Protein AF-0000000066120907 (afdb_homodimer)

InterPro domains:
  IPR000422 3,4-dihydroxy-2-butanone 4-phosphate synthase, RibB [MF_00180] (11-211)
  IPR000422 3,4-dihydroxy-2-butanone 4-phosphate synthase, RibB [PF00926] (19-208)
  IPR000422 3,4-dihydroxy-2-butanone 4-phosphate synthase, RibB [TIGR00506] (13-209)
  IPR017945 DHBP synthase RibB-like alpha/beta domain superfamily [SSF55821] (7-210)

Secondary structure (DSSP, 8-state):
-HHHHHGGG--HHHHHHHHHHHHHTT--EEEE--TTTT--EEEEEETTT--HHHHHHHHHHB-S--EEEE-HHHHHHTT--BS-SS---TT---BB--EEESSS-SSS-SHHHHHHHHHHHH-TT--GGGEEEEEEEEEEEPPTTGGGT--SHHHHHHHHHHHTTS-S-EEEEEBB-TTSPBP-HHHHHHHHHHHT--EEEHHHHHHHHT-/-HHHHHGGG--HHHHHHHHHHHHHTT--EEEE--TTTT--EEEEEETTT--HHHHHHHHHHB-S--EEEE-HHHHHHTT--BS-SS---TT---BB--EEESSS-SSS-SHHHHHHHHHHHH-TT--GGGEEEEEEEEEEEPPTTGGGT--SHHHHHHHHHHHTTS-S-EEEEEBB-TTSPBP-HHHHHHHHHHHT--EEEHHHHHHHHT-

Radius of gyration: 21.02 Å; Cα contacts (8 Å, |Δi|>4): 1017; chains: 2; bounding box: 44×68×48 Å

Foldseek 3Di:
DLVVLCCVQPDLQSLLVVQLVCQLVFHWAWAAEDPVPPQFIKIKHDLQRHDLVNLVVQCVFFPLAKEKQDEPVLCVQLVFAFCDPDQPDPLSWTWTFAKFFPDDADQQRHSVRVSVRSNLSQPPNRHNVRIDTHGRYIYTYADPPACLVPLDPSSVNQLSQVVSVHRSMMMMTTGADPVGHGDHSVSVVVVCVVRVHGYHYSVSSNVNVVD/DLVVLCCVQPDLQSLLVVQLVCQLVFHWAWAAEDPVPPQFIKIKHDLQRHDLVNLVVQCVFFPLAKEKQDEPVLCVQLVFAFCDPDQPDPLSFTWTFAKFFPDDADQQRHSVRVSVRSNLSQPPNRHNVRIDTHHRYIYTYADPPACLVPLDPSSVNQLSQVVSVHRSMMMMTTGADPVGHGDHSVSVVVVCVVRVHGYHYSVSSNVNVVD

Organism: Baumannia cicadellinicola subsp. Homalodisca coagulata (NCBI:txid374463)

Solvent-accessible surface area (backbone atoms only — not comparable to full-atom values): 20945 Å² total; per-residue (Å²): 114,70,64,70,68,45,48,85,60,45,53,50,58,52,18,45,52,52,37,30,52,33,38,64,70,47,35,44,27,34,40,28,46,52,77,86,64,78,39,41,34,28,42,34,30,34,48,92,49,58,44,46,64,56,40,10,49,40,26,46,41,13,43,22,58,45,28,38,23,31,39,64,67,56,36,58,59,37,66,58,53,60,40,54,94,73,65,57,28,91,83,51,73,47,43,30,46,29,31,24,37,61,63,89,48,82,89,30,68,32,21,60,24,41,48,46,23,52,49,49,68,67,36,92,82,46,46,43,78,54,42,20,32,54,49,60,34,37,35,29,57,32,57,80,73,20,40,78,69,43,76,42,67,51,13,40,30,29,46,48,20,41,75,39,72,46,67,53,28,9,30,36,27,43,35,37,40,83,75,17,45,67,24,38,72,70,56,46,51,54,48,21,67,74,66,73,24,50,62,40,37,47,65,28,47,39,57,55,68,70,104,116,69,63,70,70,44,46,84,59,46,53,49,59,50,19,46,52,52,36,29,53,33,37,63,71,47,36,48,27,35,40,30,46,50,75,87,64,80,40,40,32,28,41,35,30,34,49,92,50,58,44,47,66,56,40,9,49,41,26,46,41,14,43,23,58,45,28,39,23,31,40,64,68,56,36,58,58,38,68,57,52,62,41,53,93,72,67,56,29,92,81,51,72,47,43,30,46,29,31,24,38,59,64,89,47,82,88,28,67,33,21,60,24,40,48,46,22,52,48,47,67,66,37,93,81,45,47,44,79,53,41,20,30,55,49,62,32,37,34,28,58,30,55,81,73,19,40,78,67,42,75,42,68,49,13,41,29,30,48,47,20,41,75,40,74,46,67,54,27,9,29,38,28,42,34,38,41,81,74,16,45,67,24,38,73,69,54,46,50,54,48,22,67,74,66,72,25,50,60,42,37,48,66,28,48,39,56,54,67,70,106

pLDDT: mean 95.98, std 7.22, range [44.91, 99.0]

Nearest PDB structures (foldseek):
  3ls6-assembly1_B  TM=9.982E-01  e=8.017E-38  Salmonella enterica subsp. enterica serovar Typhimurium
  7tye-assembly1_A  TM=9.798E-01  e=1.440E-38  Escherichia coli
  3h07-assembly1_A  TM=9.902E-01  e=3.048E-37  Yersinia pestis CO92
  1g57-assembly1_A  TM=9.959E-01  e=1.697E-36  Escherichia coli
  7uf0-assembly1_A  TM=9.973E-01  e=1.007E-35  Vibrio cholerae

Structure (mmCIF, N/CA/C/O backbone):
data_AF-0000000066120907-model_v1
#
loop_
_entity.id
_entity.type
_entity.pdbx_description
1 polymer '3,4-dihydroxy-2-butanone 4-phosphate synthase'
#
loop_
_atom_site.group_PDB
_atom_site.id
_atom_site.type_symbol
_atom_site.label_atom_id
_atom_site.label_alt_id
_atom_site.label_comp_id
_atom_site.label_asym_id
_atom_site.label_entity_id
_atom_site.label_seq_id
_atom_site.pdbx_PDB_ins_code
_atom_site.Cartn_x
_atom_site.Cartn_y
_atom_site.Cartn_z
_atom_site.occupancy
_atom_site.B_iso_or_equiv
_atom_site.auth_seq_id
_atom_site.auth_comp_id
_atom_site.auth_asym_id
_atom_site.auth_atom_id
_atom_site.pdbx_PDB_model_num
ATOM 1 N N . MET A 1 1 ? 14.781 27.281 -4.527 1 45.38 1 MET A N 1
ATOM 2 C CA . MET A 1 1 ? 14.062 27.062 -5.781 1 45.38 1 MET A CA 1
ATOM 3 C C . MET A 1 1 ? 12.586 26.781 -5.523 1 45.38 1 MET A C 1
ATOM 5 O O . MET A 1 1 ? 11.719 27.344 -6.199 1 45.38 1 MET A O 1
ATOM 9 N N . ASN A 1 2 ? 12.242 25.906 -4.414 1 55.66 2 ASN A N 1
ATOM 10 C CA . ASN A 1 2 ? 10.859 25.547 -4.117 1 55.66 2 ASN A CA 1
ATOM 11 C C . ASN A 1 2 ? 10.039 26.766 -3.705 1 55.66 2 ASN A C 1
ATOM 13 O O . ASN A 1 2 ? 8.852 26.859 -4.035 1 55.66 2 ASN A O 1
ATOM 17 N N . GLN A 1 3 ? 10.688 27.688 -3.111 1 55 3 GLN A N 1
ATOM 18 C CA . GLN A 1 3 ? 9.953 28.844 -2.594 1 55 3 GLN A CA 1
ATOM 19 C C . GLN A 1 3 ? 9.352 29.672 -3.727 1 55 3 GLN A C 1
ATOM 21 O O . GLN A 1 3 ? 8.219 30.141 -3.623 1 55 3 GLN A O 1
ATOM 26 N N . ILE A 1 4 ? 10.094 29.875 -4.746 1 58.84 4 ILE A N 1
ATOM 27 C CA . ILE A 1 4 ? 9.625 30.688 -5.863 1 58.84 4 ILE A CA 1
ATOM 28 C C . ILE A 1 4 ? 8.445 29.984 -6.547 1 58.84 4 ILE A C 1
ATOM 30 O O . ILE A 1 4 ? 7.461 30.625 -6.906 1 58.84 4 ILE A O 1
ATOM 34 N N . ILE A 1 5 ? 8.578 28.75 -6.484 1 71.56 5 ILE A N 1
ATOM 35 C CA . ILE A 1 5 ? 7.57 27.984 -7.207 1 71.56 5 ILE A CA 1
ATOM 36 C C . ILE A 1 5 ? 6.234 28.062 -6.469 1 71.56 5 ILE A C 1
ATOM 38 O O . ILE A 1 5 ? 5.172 28.078 -7.094 1 71.56 5 ILE A O 1
ATOM 42 N N . PHE A 1 6 ? 6.32 28.297 -5.129 1 76.62 6 PHE A N 1
ATOM 43 C CA . PHE A 1 6 ? 5.094 28.203 -4.344 1 76.62 6 PHE A CA 1
ATOM 44 C C . PHE A 1 6 ? 4.531 29.578 -4.051 1 76.62 6 PHE A C 1
ATOM 46 O O . PHE A 1 6 ? 3.475 29.719 -3.432 1 76.62 6 PHE A O 1
ATOM 53 N N . SER A 1 7 ? 5.215 30.531 -4.555 1 76.31 7 SER A N 1
ATOM 54 C CA . SER A 1 7 ? 4.762 31.891 -4.316 1 76.31 7 SER A CA 1
ATOM 55 C C . SER A 1 7 ? 3.389 32.125 -4.934 1 76.31 7 SER A C 1
ATOM 57 O O . SER A 1 7 ? 2.627 32.969 -4.453 1 76.31 7 SER A O 1
ATOM 59 N N . GLN A 1 8 ? 3.076 31.422 -5.883 1 80.69 8 GLN A N 1
ATOM 60 C CA . GLN A 1 8 ? 1.785 31.562 -6.547 1 80.69 8 GLN A CA 1
ATOM 61 C C . GLN A 1 8 ? 0.643 31.156 -5.621 1 80.69 8 GLN A C 1
ATOM 63 O O . GLN A 1 8 ? -0.512 31.516 -5.852 1 80.69 8 GLN A O 1
ATOM 68 N N . PHE A 1 9 ? 1.027 30.516 -4.559 1 86.5 9 PHE A N 1
ATOM 69 C CA . PHE A 1 9 ? -0.007 30.031 -3.656 1 86.5 9 PHE A CA 1
ATOM 70 C C . PHE A 1 9 ? -0.118 30.922 -2.424 1 86.5 9 PHE A C 1
ATOM 72 O O . PHE A 1 9 ? -0.86 30.609 -1.49 1 86.5 9 PHE A O 1
ATOM 79 N N . GLY A 1 10 ? 0.623 32.031 -2.381 1 90.19 10 GLY A N 1
ATOM 80 C CA . GLY A 1 10 ? 0.568 32.969 -1.26 1 90.19 10 GLY A CA 1
ATOM 81 C C . GLY A 1 10 ? 1.759 32.844 -0.328 1 90.19 10 GLY A C 1
ATOM 82 O O . GLY A 1 10 ? 2.727 32.156 -0.636 1 90.19 10 GLY A O 1
ATOM 83 N N . THR A 1 11 ? 1.785 33.625 0.774 1 93 11 THR A N 1
ATOM 84 C CA . THR A 1 11 ? 2.816 33.531 1.802 1 93 11 THR A CA 1
ATOM 85 C C . THR A 1 11 ? 2.732 32.188 2.541 1 93 11 THR A C 1
ATOM 87 O O . THR A 1 11 ? 1.729 31.5 2.443 1 93 11 THR A O 1
ATOM 90 N N . PRO A 1 12 ? 3.766 31.859 3.236 1 93.75 12 PRO A N 1
ATOM 91 C CA . PRO A 1 12 ? 3.727 30.625 4.02 1 93.75 12 PRO A CA 1
ATOM 92 C C . PRO A 1 12 ? 2.516 30.547 4.949 1 93.75 12 PRO A C 1
ATOM 94 O O . PRO A 1 12 ? 1.856 29.516 5.031 1 93.75 12 PRO A O 1
ATOM 97 N N . ILE A 1 13 ? 2.184 31.641 5.609 1 96.31 13 ILE A N 1
ATOM 98 C CA . ILE A 1 13 ? 1.064 31.688 6.547 1 96.31 13 ILE A CA 1
ATOM 99 C C . ILE A 1 13 ? -0.249 31.5 5.785 1 96.31 13 ILE A C 1
ATOM 101 O O . ILE A 1 13 ? -1.131 30.766 6.23 1 96.31 13 ILE A O 1
ATOM 105 N N . GLU A 1 14 ? -0.377 32.156 4.668 1 97.06 14 GLU A N 1
ATOM 106 C CA . GLU A 1 14 ? -1.591 32.062 3.863 1 97.06 14 GLU A CA 1
ATOM 107 C C . GLU A 1 14 ? -1.806 30.625 3.357 1 97.06 14 GLU A C 1
ATOM 109 O O . GLU A 1 14 ? -2.936 30.141 3.332 1 97.06 14 GLU A O 1
ATOM 114 N N . ARG A 1 15 ? -0.767 30 2.928 1 97.25 15 ARG A N 1
ATOM 115 C CA . ARG A 1 15 ? -0.87 28.625 2.432 1 97.25 15 ARG A CA 1
ATOM 116 C C . ARG A 1 15 ? -1.39 27.688 3.516 1 97.25 15 ARG A C 1
ATOM 118 O O . ARG A 1 15 ? -2.217 26.812 3.244 1 97.25 15 ARG A O 1
ATOM 125 N N . VAL A 1 16 ? -0.902 27.875 4.723 1 98.5 16 VAL A N 1
ATOM 126 C CA . VAL A 1 16 ? -1.367 27.047 5.828 1 98.5 16 VAL A CA 1
ATOM 127 C C . VAL A 1 16 ? -2.842 27.328 6.102 1 98.5 16 VAL A C 1
ATOM 129 O O . VAL A 1 16 ? -3.639 26.391 6.266 1 98.5 16 VAL A O 1
ATOM 132 N N . GLU A 1 17 ? -3.211 28.609 6.125 1 98.5 17 GLU A N 1
ATOM 133 C CA . GLU A 1 17 ? -4.602 28.969 6.391 1 98.5 17 GLU A CA 1
ATOM 134 C C . GLU A 1 17 ? -5.535 28.391 5.34 1 98.5 17 GLU A C 1
ATOM 136 O O . GLU A 1 17 ? -6.621 27.906 5.668 1 98.5 17 GLU A O 1
ATOM 141 N N . ILE A 1 18 ? -5.152 28.5 4.109 1 98.25 18 ILE A N 1
ATOM 142 C CA . ILE A 1 18 ? -5.938 27.938 3.014 1 98.25 18 ILE A CA 1
ATOM 143 C C . ILE A 1 18 ? -6.078 26.422 3.197 1 98.25 18 ILE A C 1
ATOM 145 O O . ILE A 1 18 ? -7.164 25.875 3.014 1 98.25 18 ILE A O 1
ATOM 149 N N . ALA A 1 19 ? -5.02 25.734 3.535 1 98.62 19 ALA A N 1
ATOM 150 C CA . ALA A 1 19 ? -5.027 24.297 3.766 1 98.62 19 ALA A CA 1
ATOM 151 C C . ALA A 1 19 ? -5.973 23.922 4.91 1 98.62 19 ALA A C 1
ATOM 153 O O . ALA A 1 19 ? -6.727 22.953 4.812 1 98.62 19 ALA A O 1
ATOM 154 N N . LEU A 1 20 ? -5.91 24.703 5.996 1 98.81 20 LEU A N 1
ATOM 155 C CA . LEU A 1 20 ? -6.773 24.438 7.141 1 98.81 20 LEU A CA 1
ATOM 156 C C . LEU A 1 20 ? -8.242 24.562 6.758 1 98.81 20 LEU A C 1
ATOM 158 O O . LEU A 1 20 ? -9.07 23.75 7.172 1 98.81 20 LEU A O 1
ATOM 162 N N . GLN A 1 21 ? -8.539 25.562 5.984 1 98.62 21 GLN A N 1
ATOM 163 C CA . GLN A 1 21 ? -9.914 25.734 5.52 1 98.62 21 GLN A CA 1
ATOM 164 C C . GLN A 1 21 ? -10.352 24.562 4.652 1 98.62 21 GLN A C 1
ATOM 166 O O . GLN A 1 21 ? -11.484 24.094 4.777 1 98.62 21 GLN A O 1
ATOM 171 N N . ALA A 1 22 ? -9.5 24.156 3.809 1 98.62 22 ALA A N 1
ATOM 172 C CA . ALA A 1 22 ? -9.805 23.016 2.955 1 98.62 22 ALA A CA 1
ATOM 173 C C . ALA A 1 22 ? -10.117 21.766 3.789 1 98.62 22 ALA A C 1
ATOM 175 O O . ALA A 1 22 ? -11.125 21.109 3.561 1 98.62 22 ALA A O 1
ATOM 176 N N . LEU A 1 23 ? -9.32 21.484 4.777 1 98.81 23 LEU A N 1
ATOM 177 C CA . LEU A 1 23 ? -9.508 20.312 5.625 1 98.81 23 LEU A CA 1
ATOM 178 C C . LEU A 1 23 ? -10.812 20.406 6.406 1 98.81 23 LEU A C 1
ATOM 180 O O . LEU A 1 23 ? -11.531 19.422 6.555 1 98.81 23 LEU A O 1
ATOM 184 N N . ARG A 1 24 ? -11.109 21.609 6.883 1 98.56 24 ARG A N 1
ATOM 185 C CA . ARG A 1 24 ? -12.359 21.812 7.598 1 98.56 24 ARG A CA 1
ATOM 186 C C . ARG A 1 24 ? -13.562 21.469 6.719 1 98.56 24 ARG A C 1
ATOM 188 O O . ARG A 1 24 ? -14.578 20.984 7.215 1 98.56 24 ARG A O 1
ATOM 195 N N . HIS A 1 25 ? -13.391 21.672 5.488 1 97.81 25 HIS A N 1
ATOM 196 C CA . HIS A 1 25 ? -14.492 21.453 4.562 1 97.81 25 HIS A CA 1
ATOM 197 C C . HIS A 1 25 ? -14.391 20.078 3.898 1 97.81 25 HIS A C 1
ATOM 199 O O . HIS A 1 25 ? -15.062 19.828 2.893 1 97.81 25 HIS A O 1
ATOM 205 N N . GLY A 1 26 ? -13.523 19.25 4.328 1 98.19 26 GLY A N 1
ATOM 206 C CA . GLY A 1 26 ? -13.461 17.859 3.906 1 98.19 26 GLY A CA 1
ATOM 207 C C . GLY A 1 26 ? -12.602 17.656 2.672 1 98.19 26 GLY A C 1
ATOM 208 O O . GLY A 1 26 ? -12.656 16.594 2.051 1 98.19 26 GLY A O 1
ATOM 209 N N . ARG A 1 27 ? -11.859 18.703 2.301 1 98.44 27 ARG A N 1
ATOM 210 C CA . ARG A 1 27 ? -10.961 18.562 1.155 1 98.44 27 ARG A CA 1
ATOM 211 C C . ARG A 1 27 ? -9.57 18.141 1.6 1 98.44 27 ARG A C 1
ATOM 213 O O . ARG A 1 27 ? -9.18 18.359 2.748 1 98.44 27 ARG A O 1
ATOM 220 N N . GLY A 1 28 ? -8.812 17.453 0.67 1 98.69 28 GLY A N 1
ATOM 221 C CA . GLY A 1 28 ? -7.422 17.109 0.929 1 98.69 28 GLY A CA 1
ATOM 222 C C . GLY A 1 28 ? -6.465 18.25 0.625 1 98.69 28 GLY A C 1
ATOM 223 O O . GLY A 1 28 ? -6.848 19.25 0.014 1 98.69 28 GLY A O 1
ATOM 224 N N . VAL A 1 29 ? -5.277 18.094 1.085 1 98.81 29 VAL A N 1
ATOM 225 C CA . VAL A 1 29 ? -4.207 19.047 0.814 1 98.81 29 VAL A CA 1
ATOM 226 C C . VAL A 1 29 ? -2.945 18.297 0.386 1 98.81 29 VAL A C 1
ATOM 228 O O . VAL A 1 29 ? -2.801 17.109 0.652 1 98.81 29 VAL A O 1
ATOM 231 N N . LEU A 1 30 ? -2.117 19 -0.311 1 98.56 30 LEU A N 1
ATOM 232 C CA . LEU A 1 30 ? -0.815 18.469 -0.706 1 98.56 30 LEU A CA 1
ATOM 233 C C . LEU A 1 30 ? 0.303 19.109 0.108 1 98.56 30 LEU A C 1
ATOM 235 O O . LEU A 1 30 ? 0.413 20.344 0.157 1 98.56 30 LEU A O 1
ATOM 239 N N . VAL A 1 31 ? 1.081 18.281 0.723 1 98.38 31 VAL A N 1
ATOM 240 C CA . VAL A 1 31 ? 2.158 18.766 1.579 1 98.38 31 VAL A CA 1
ATOM 241 C C . VAL A 1 31 ? 3.502 18.281 1.046 1 98.38 31 VAL A C 1
ATOM 243 O O . VAL A 1 31 ? 3.734 17.078 0.938 1 98.38 31 VAL A O 1
ATOM 246 N N . LEU A 1 32 ? 4.355 19.203 0.763 1 96.88 32 LEU A N 1
ATOM 247 C CA . LEU A 1 32 ? 5.699 18.875 0.299 1 96.88 32 LEU A CA 1
ATOM 248 C C . LEU A 1 32 ? 6.715 19 1.431 1 96.88 32 LEU A C 1
ATOM 250 O O . LEU A 1 32 ? 6.633 19.938 2.234 1 96.88 32 LEU A O 1
ATOM 254 N N . ASP A 1 33 ? 7.598 18.062 1.484 1 93.88 33 ASP A N 1
ATOM 255 C CA . ASP A 1 33 ? 8.688 18.219 2.445 1 93.88 33 ASP A CA 1
ATOM 256 C C . ASP A 1 33 ? 9.93 18.797 1.775 1 93.88 33 ASP A C 1
ATOM 258 O O . ASP A 1 33 ? 9.875 19.234 0.626 1 93.88 33 ASP A O 1
ATOM 262 N N . ASN A 1 34 ? 10.961 18.906 2.537 1 86.75 34 ASN A N 1
ATOM 263 C CA . ASN A 1 34 ? 12.164 19.578 2.055 1 86.75 34 ASN A CA 1
ATOM 264 C C . ASN A 1 34 ? 12.859 18.766 0.962 1 86.75 34 ASN A C 1
ATOM 266 O O . ASN A 1 34 ? 12.828 17.547 0.98 1 86.75 34 ASN A O 1
ATOM 270 N N . GLU A 1 35 ? 13.453 19.531 0.095 1 82.88 35 GLU A N 1
ATOM 271 C CA . GLU A 1 35 ? 14.172 18.891 -1.007 1 82.88 35 GLU A CA 1
ATOM 272 C C . GLU A 1 35 ? 15.305 18 -0.494 1 82.88 35 GLU A C 1
ATOM 274 O O . GLU A 1 35 ? 15.672 17.016 -1.134 1 82.88 35 GLU A O 1
ATOM 279 N N . ASP A 1 36 ? 15.797 18.328 0.626 1 84.12 36 ASP A N 1
ATOM 280 C CA . ASP A 1 36 ? 16.938 17.578 1.169 1 84.12 36 ASP A CA 1
ATOM 281 C C . ASP A 1 36 ? 16.469 16.438 2.064 1 84.12 36 ASP A C 1
ATOM 283 O O . ASP A 1 36 ? 17.281 15.727 2.646 1 84.12 36 ASP A O 1
ATOM 287 N N . ARG A 1 37 ? 15.336 16.266 2.15 1 88.62 37 ARG A N 1
ATOM 288 C CA . ARG A 1 37 ? 14.773 15.156 2.912 1 88.62 37 ARG A CA 1
ATOM 289 C C . ARG A 1 37 ? 14.195 14.086 1.985 1 88.62 37 ARG A C 1
ATOM 291 O O . ARG A 1 37 ? 14.938 13.406 1.274 1 88.62 37 ARG A O 1
ATOM 298 N N . GLU A 1 38 ? 12.906 13.93 1.937 1 86.5 38 GLU A N 1
ATOM 299 C CA . GLU A 1 38 ? 12.359 12.938 1.02 1 86.5 38 GLU A CA 1
ATOM 300 C C . GLU A 1 38 ? 12.109 13.539 -0.361 1 86.5 38 GLU A C 1
ATOM 302 O O . GLU A 1 38 ? 12.094 12.82 -1.363 1 86.5 38 GLU A O 1
ATOM 307 N N . ASN A 1 39 ? 11.898 14.906 -0.407 1 91.25 39 ASN A N 1
ATOM 308 C CA . ASN A 1 39 ? 11.539 15.594 -1.645 1 91.25 39 ASN A CA 1
ATOM 309 C C . ASN A 1 39 ? 10.32 14.953 -2.305 1 91.25 39 ASN A C 1
ATOM 311 O O . ASN A 1 39 ? 10.352 14.625 -3.494 1 91.25 39 ASN A O 1
ATOM 315 N N . GLU A 1 40 ? 9.297 14.711 -1.485 1 92.75 40 GLU A N 1
ATOM 316 C CA . GLU A 1 40 ? 8.047 14.094 -1.925 1 92.75 40 GLU A CA 1
ATOM 317 C C . GLU A 1 40 ? 6.844 14.922 -1.508 1 92.75 40 GLU A C 1
ATOM 319 O O . GLU A 1 40 ? 6.957 15.805 -0.655 1 92.75 40 GLU A O 1
ATOM 324 N N . GLY A 1 41 ? 5.773 14.727 -2.186 1 97 41 GLY A N 1
ATOM 325 C CA . GLY A 1 41 ? 4.488 15.32 -1.844 1 97 41 GLY A CA 1
ATOM 326 C C . GLY A 1 41 ? 3.441 14.289 -1.462 1 97 41 GLY A C 1
ATOM 327 O O . GLY A 1 41 ? 3.184 13.344 -2.217 1 97 41 GLY A O 1
ATOM 328 N N . ASP A 1 42 ? 2.893 14.492 -0.29 1 98.62 42 ASP A N 1
ATOM 329 C CA . ASP A 1 42 ? 1.83 13.609 0.171 1 98.62 42 ASP A CA 1
ATOM 330 C C . ASP A 1 42 ? 0.467 14.289 0.09 1 98.62 42 ASP A C 1
ATOM 332 O O . ASP A 1 42 ? 0.344 15.477 0.397 1 98.62 42 ASP A O 1
ATOM 336 N N . MET A 1 43 ? -0.501 13.5 -0.365 1 98.88 43 MET A N 1
ATOM 337 C CA . MET A 1 43 ? -1.872 13.891 -0.046 1 98.88 43 MET A CA 1
ATOM 338 C C . MET A 1 43 ? -2.162 13.688 1.438 1 98.88 43 MET A C 1
ATOM 340 O O . MET A 1 43 ? -1.846 12.641 2.002 1 98.88 43 MET A O 1
ATOM 344 N N . ILE A 1 44 ? -2.734 14.672 2.055 1 98.94 44 ILE A N 1
ATOM 345 C CA . ILE A 1 44 ? -3.154 14.539 3.445 1 98.94 44 ILE A CA 1
ATOM 346 C C . ILE A 1 44 ? -4.637 14.883 3.572 1 98.94 44 ILE A C 1
ATOM 348 O O . ILE A 1 44 ? -5.098 15.883 3.02 1 98.94 44 ILE A O 1
ATOM 352 N N . PHE A 1 45 ? -5.348 14.055 4.227 1 98.94 45 PHE A N 1
ATOM 353 C CA . PHE A 1 45 ? -6.766 14.219 4.52 1 98.94 45 PHE A CA 1
ATOM 354 C C . PHE A 1 45 ? -7.023 14.156 6.02 1 98.94 45 PHE A C 1
ATOM 356 O O . PHE A 1 45 ? -6.262 13.523 6.758 1 98.94 45 PHE A O 1
ATOM 363 N N . ALA A 1 46 ? -8.094 14.859 6.41 1 98.94 46 ALA A N 1
ATOM 364 C CA . ALA A 1 46 ? -8.609 14.578 7.746 1 98.94 46 ALA A CA 1
ATOM 365 C C . ALA A 1 46 ? -9.312 13.219 7.789 1 98.94 46 ALA A C 1
ATOM 367 O O . ALA A 1 46 ? -10.266 12.992 7.043 1 98.94 46 ALA A O 1
ATOM 368 N N . ALA A 1 47 ? -8.898 12.359 8.688 1 98.94 47 ALA A N 1
ATOM 369 C CA . ALA A 1 47 ? -9.445 11 8.758 1 98.94 47 ALA A CA 1
ATOM 370 C C . ALA A 1 47 ? -10.953 11.023 8.961 1 98.94 47 ALA A C 1
ATOM 372 O O . ALA A 1 47 ? -11.68 10.211 8.383 1 98.94 47 ALA A O 1
ATOM 373 N N . GLU A 1 48 ? -11.438 11.938 9.734 1 98.62 48 GLU A N 1
ATOM 374 C CA . GLU A 1 48 ? -12.852 11.945 10.109 1 98.62 48 GLU A CA 1
ATOM 375 C C . GLU A 1 48 ? -13.719 12.453 8.961 1 98.62 48 GLU A C 1
ATOM 377 O O . GLU A 1 48 ? -14.945 12.312 8.992 1 98.62 48 GLU A O 1
ATOM 382 N N . LYS A 1 49 ? -13.133 13.023 7.898 1 98.56 49 LYS A N 1
ATOM 383 C CA . LYS A 1 49 ? -13.93 13.641 6.84 1 98.56 49 LYS A CA 1
ATOM 384 C C . LYS A 1 49 ? -13.664 12.977 5.492 1 98.56 49 LYS A C 1
ATOM 386 O O . LYS A 1 49 ? -14.406 13.188 4.531 1 98.56 49 LYS A O 1
ATOM 391 N N . MET A 1 50 ? -12.617 12.164 5.41 1 98.81 50 MET A N 1
ATOM 392 C CA . MET A 1 50 ? -12.211 11.594 4.129 1 98.81 50 MET A CA 1
ATOM 393 C C . MET A 1 50 ? -13.32 10.742 3.537 1 98.81 50 MET A C 1
ATOM 395 O O . MET A 1 50 ? -13.93 9.93 4.238 1 98.81 50 MET A O 1
ATOM 399 N N . THR A 1 51 ? -13.562 10.922 2.254 1 98.81 51 THR A N 1
ATOM 400 C CA . THR A 1 51 ? -14.617 10.188 1.573 1 98.81 51 THR A CA 1
ATOM 401 C C . THR A 1 51 ? -14.047 8.984 0.828 1 98.81 51 THR A C 1
ATOM 403 O O . THR A 1 51 ? -12.828 8.875 0.65 1 98.81 51 THR A O 1
ATOM 406 N N . ILE A 1 52 ? -14.945 8.125 0.365 1 98.81 52 ILE A N 1
ATOM 407 C CA . ILE A 1 52 ? -14.555 6.961 -0.418 1 98.81 52 ILE A CA 1
ATOM 408 C C . ILE A 1 52 ? -13.93 7.41 -1.737 1 98.81 52 ILE A C 1
ATOM 410 O O . ILE A 1 52 ? -12.953 6.82 -2.201 1 98.81 52 ILE A O 1
ATOM 414 N N . GLU A 1 53 ? -14.469 8.461 -2.326 1 98.69 53 GLU A N 1
ATOM 415 C CA . GLU A 1 53 ? -13.938 9 -3.574 1 98.69 53 GLU A CA 1
ATOM 416 C C . GLU A 1 53 ? -12.516 9.516 -3.389 1 98.69 53 GLU A C 1
ATOM 418 O O . GLU A 1 53 ? -11.656 9.32 -4.254 1 98.69 53 GLU A O 1
ATOM 423 N N . GLN A 1 54 ? -12.289 10.188 -2.289 1 98.81 54 GLN A N 1
ATOM 424 C CA . GLN A 1 54 ? -10.953 10.68 -1.979 1 98.81 54 GLN A CA 1
ATOM 425 C C . GLN A 1 54 ? -9.984 9.523 -1.747 1 98.81 54 GLN A C 1
ATOM 427 O O . GLN A 1 54 ? -8.82 9.594 -2.154 1 98.81 54 GLN A O 1
ATOM 432 N N . MET A 1 55 ? -10.453 8.469 -1.057 1 98.94 55 MET A N 1
ATOM 433 C CA . MET A 1 55 ? -9.648 7.27 -0.866 1 98.94 55 MET A CA 1
ATOM 434 C C . MET A 1 55 ? -9.297 6.633 -2.207 1 98.94 55 MET A C 1
ATOM 436 O O . MET A 1 55 ? -8.148 6.242 -2.43 1 98.94 55 MET A O 1
ATOM 440 N N . ALA A 1 56 ? -10.289 6.551 -3.066 1 98.81 56 ALA A N 1
ATOM 441 C CA . ALA A 1 56 ? -10.047 6 -4.398 1 98.81 56 ALA A CA 1
ATOM 442 C C . ALA A 1 56 ? -8.992 6.82 -5.145 1 98.81 56 ALA A C 1
ATOM 444 O O . ALA A 1 56 ? -8.117 6.258 -5.805 1 98.81 56 ALA A O 1
ATOM 445 N N . LEU A 1 57 ? -9.086 8.125 -5.039 1 98.69 57 LEU A N 1
ATOM 446 C CA . LEU A 1 57 ? -8.109 9.023 -5.645 1 98.69 57 LEU A CA 1
ATOM 447 C C . LEU A 1 57 ? -6.715 8.773 -5.09 1 98.69 57 LEU A C 1
ATOM 449 O O . LEU A 1 57 ? -5.746 8.688 -5.848 1 98.69 57 LEU A O 1
ATOM 453 N N . ALA A 1 58 ? -6.633 8.648 -3.764 1 98.75 58 ALA A N 1
ATOM 454 C CA . ALA A 1 58 ? -5.352 8.422 -3.105 1 98.75 58 ALA A CA 1
ATOM 455 C C . ALA A 1 58 ? -4.727 7.102 -3.557 1 98.75 58 ALA A C 1
ATOM 457 O O . ALA A 1 58 ? -3.52 7.031 -3.801 1 98.75 58 ALA A O 1
ATOM 458 N N . ILE A 1 59 ? -5.523 6.086 -3.65 1 98.69 59 ILE A N 1
ATOM 459 C CA . ILE A 1 59 ? -5.035 4.781 -4.086 1 98.69 59 ILE A CA 1
ATOM 460 C C . ILE A 1 59 ? -4.543 4.871 -5.527 1 98.69 59 ILE A C 1
ATOM 462 O O . ILE A 1 59 ? -3.451 4.398 -5.848 1 98.69 59 ILE A O 1
ATOM 466 N N . ARG A 1 60 ? -5.27 5.547 -6.359 1 97.94 60 ARG A N 1
ATOM 467 C CA . ARG A 1 60 ? -5.023 5.562 -7.797 1 97.94 60 ARG A CA 1
ATOM 468 C C . ARG A 1 60 ? -3.809 6.414 -8.141 1 97.94 60 ARG A C 1
ATOM 470 O O . ARG A 1 60 ? -3.031 6.07 -9.031 1 97.94 60 ARG A O 1
ATOM 477 N N . TYR A 1 61 ? -3.637 7.477 -7.406 1 98.31 61 TYR A N 1
ATOM 478 C CA . TYR A 1 61 ? -2.613 8.438 -7.801 1 98.31 61 TYR A CA 1
ATOM 479 C C . TYR A 1 61 ? -1.507 8.516 -6.754 1 98.31 61 TYR A C 1
ATOM 481 O O . TYR A 1 61 ? -0.509 9.219 -6.949 1 98.31 61 TYR A O 1
ATOM 489 N N . GLY A 1 62 ? -1.7 7.793 -5.699 1 98.5 62 GLY A N 1
ATOM 490 C CA . GLY A 1 62 ? -0.653 7.676 -4.695 1 98.5 62 GLY A CA 1
ATOM 491 C C . GLY A 1 62 ? 0.087 6.352 -4.762 1 98.5 62 GLY A C 1
ATOM 492 O O . GLY A 1 62 ? -0.028 5.617 -5.746 1 98.5 62 GLY A O 1
ATOM 493 N N . SER A 1 63 ? 0.864 6.094 -3.732 1 98.06 63 SER A N 1
ATOM 494 C CA . SER A 1 63 ? 1.645 4.863 -3.637 1 98.06 63 SER A CA 1
ATOM 495 C C . SER A 1 63 ? 0.75 3.662 -3.352 1 98.06 63 SER A C 1
ATOM 497 O O . SER A 1 63 ? 1.173 2.516 -3.516 1 98.06 63 SER A O 1
ATOM 499 N N . GLY A 1 64 ? -0.418 3.943 -2.906 1 98.06 64 GLY A N 1
ATOM 500 C CA . GLY A 1 64 ? -1.333 2.896 -2.48 1 98.06 64 GLY A CA 1
ATOM 501 C C . GLY A 1 64 ? -1.154 2.506 -1.025 1 98.06 64 GLY A C 1
ATOM 502 O O . GLY A 1 64 ? -2.01 1.829 -0.45 1 98.06 64 GLY A O 1
ATOM 503 N N . ILE A 1 65 ? -0.14 2.861 -0.387 1 98.69 65 ILE A N 1
ATOM 504 C CA . ILE A 1 65 ? 0.084 2.639 1.037 1 98.69 65 ILE A CA 1
ATOM 505 C C . ILE A 1 65 ? -0.607 3.734 1.846 1 98.69 65 ILE A C 1
ATOM 507 O O . ILE A 1 65 ? -0.039 4.809 2.061 1 98.69 65 ILE A O 1
ATOM 511 N N . ILE A 1 66 ? -1.786 3.451 2.246 1 98.94 66 ILE A N 1
ATOM 512 C CA . ILE A 1 66 ? -2.613 4.414 2.965 1 98.94 66 ILE A CA 1
ATOM 513 C C . ILE A 1 66 ? -2.238 4.414 4.445 1 98.94 66 ILE A C 1
ATOM 515 O O . ILE A 1 66 ? -2.543 3.465 5.168 1 98.94 66 ILE A O 1
ATOM 519 N N . CYS A 1 67 ? -1.676 5.496 4.887 1 98.94 67 CYS A N 1
ATOM 520 C CA . CYS A 1 67 ? -1.214 5.59 6.266 1 98.94 67 CYS A CA 1
ATOM 521 C C . CYS A 1 67 ? -2.189 6.395 7.113 1 98.94 67 CYS A C 1
ATOM 523 O O . CYS A 1 67 ? -2.678 7.441 6.68 1 98.94 67 CYS A O 1
ATOM 525 N N . LEU A 1 68 ? -2.502 5.918 8.266 1 99 68 LEU A N 1
ATOM 526 C CA . LEU A 1 68 ? -3.273 6.629 9.273 1 99 68 LEU A CA 1
ATOM 527 C C . LEU A 1 68 ? -2.365 7.168 10.375 1 99 68 LEU A C 1
ATOM 529 O O . LEU A 1 68 ? -1.824 6.398 11.172 1 99 68 LEU A O 1
ATOM 533 N N . CYS A 1 69 ? -2.242 8.445 10.414 1 98.94 69 CYS A N 1
ATOM 534 C CA . CYS A 1 69 ? -1.383 9.062 11.414 1 98.94 69 CYS A CA 1
ATOM 535 C C . CYS A 1 69 ? -2.117 9.219 12.742 1 98.94 69 CYS A C 1
ATOM 537 O O . CYS A 1 69 ? -3.221 9.766 12.789 1 98.94 69 CYS A O 1
ATOM 539 N N . LEU A 1 70 ? -1.469 8.773 13.758 1 98.81 70 LEU A N 1
ATOM 540 C CA . LEU A 1 70 ? -2.096 8.742 15.078 1 98.81 70 LEU A CA 1
ATOM 541 C C . LEU A 1 70 ? -1.2 9.406 16.125 1 98.81 70 LEU A C 1
ATOM 543 O O . LEU A 1 70 ? 0.023 9.438 15.961 1 98.81 70 LEU A O 1
ATOM 547 N N . THR A 1 71 ? -1.853 9.875 17.188 1 98.56 71 THR A N 1
ATOM 548 C CA . THR A 1 71 ? -1.14 10.297 18.391 1 98.56 71 THR A CA 1
ATOM 549 C C . THR A 1 71 ? -0.811 9.094 19.281 1 98.56 71 THR A C 1
ATOM 551 O O . THR A 1 71 ? -1.38 8.016 19.094 1 98.56 71 THR A O 1
ATOM 554 N N . GLU A 1 72 ? 0.096 9.312 20.219 1 98.31 72 GLU A N 1
ATOM 555 C CA . GLU A 1 72 ? 0.449 8.281 21.188 1 98.31 72 GLU A CA 1
ATOM 556 C C . GLU A 1 72 ? -0.764 7.855 22 1 98.31 72 GLU A C 1
ATOM 558 O O . GLU A 1 72 ? -0.93 6.672 22.312 1 98.31 72 GLU A O 1
ATOM 563 N N . GLU A 1 73 ? -1.572 8.797 22.391 1 98.06 73 GLU A N 1
ATOM 564 C CA . GLU A 1 73 ? -2.771 8.492 23.156 1 98.06 73 GLU A CA 1
ATOM 565 C C . GLU A 1 73 ? -3.682 7.52 22.422 1 98.06 73 GLU A C 1
ATOM 567 O O . GLU A 1 73 ? -4.18 6.559 23 1 98.06 73 GLU A O 1
ATOM 572 N N . ARG A 1 74 ? -3.914 7.781 21.188 1 98.44 74 ARG A N 1
ATOM 573 C CA . ARG A 1 74 ? -4.773 6.91 20.391 1 98.44 74 ARG A CA 1
ATOM 574 C C . ARG A 1 74 ? -4.137 5.539 20.188 1 98.44 74 ARG A C 1
ATOM 576 O O . ARG A 1 74 ? -4.82 4.516 20.281 1 98.44 74 ARG A O 1
ATOM 583 N N . ARG A 1 75 ? -2.877 5.516 19.828 1 98.5 75 ARG A N 1
ATOM 584 C CA . ARG A 1 75 ? -2.158 4.254 19.688 1 98.5 75 ARG A CA 1
ATOM 585 C C . ARG A 1 75 ? -2.309 3.385 20.922 1 98.5 75 ARG A C 1
ATOM 587 O O . ARG A 1 75 ? -2.553 2.182 20.828 1 98.5 75 ARG A O 1
ATOM 594 N N . GLN A 1 76 ? -2.166 4.016 22.078 1 98.38 76 GLN A N 1
ATOM 595 C CA . GLN A 1 76 ? -2.275 3.305 23.359 1 98.38 76 GLN A CA 1
ATOM 596 C C . GLN A 1 76 ? -3.699 2.803 23.578 1 98.38 76 GLN A C 1
ATOM 598 O O . GLN A 1 76 ? -3.898 1.666 24.016 1 98.38 76 GLN A O 1
ATOM 603 N N . GLN A 1 77 ? -4.656 3.662 23.328 1 98.44 77 GLN A N 1
ATOM 604 C CA . GLN A 1 77 ? -6.055 3.271 23.469 1 98.44 77 GLN A CA 1
ATOM 605 C C . GLN A 1 77 ? -6.371 2.027 22.656 1 98.44 77 GLN A C 1
ATOM 607 O O . GLN A 1 77 ? -7.121 1.156 23.094 1 98.44 77 GLN A O 1
ATOM 612 N N . LEU A 1 78 ? -5.809 1.966 21.5 1 98.69 78 LEU A N 1
ATOM 613 C CA . LEU A 1 78 ? -6.09 0.869 20.578 1 98.69 78 LEU A CA 1
ATOM 614 C C . LEU A 1 78 ? -5.145 -0.301 20.812 1 98.69 78 LEU A C 1
ATOM 616 O O . LEU A 1 78 ? -5.242 -1.334 20.156 1 98.69 78 LEU A O 1
ATOM 620 N N . GLU A 1 79 ? -4.164 -0.128 21.688 1 98.38 79 GLU A N 1
ATOM 621 C CA . GLU A 1 79 ? -3.143 -1.132 21.969 1 98.38 79 GLU A CA 1
ATOM 622 C C . GLU A 1 79 ? -2.443 -1.583 20.688 1 98.38 79 GLU A C 1
ATOM 624 O O . GLU A 1 79 ? -2.344 -2.781 20.422 1 98.38 79 GLU A O 1
ATOM 629 N N . LEU A 1 80 ? -2.016 -0.637 19.969 1 98.44 80 LEU A N 1
ATOM 630 C CA . LEU A 1 80 ? -1.342 -0.903 18.703 1 98.44 80 LEU A CA 1
ATOM 631 C C . LEU A 1 80 ? 0.172 -0.927 18.891 1 98.44 80 LEU A C 1
ATOM 633 O O . LEU A 1 80 ? 0.791 0.115 19.125 1 98.44 80 LEU A O 1
ATOM 637 N N . PRO A 1 81 ? 0.744 -2.035 18.844 1 98.31 81 PRO A N 1
ATOM 638 C CA . PRO A 1 81 ? 2.199 -2.07 19 1 98.31 81 PRO A CA 1
ATOM 639 C C . PRO A 1 81 ? 2.934 -1.575 17.75 1 98.31 81 PRO A C 1
ATOM 641 O O . PRO A 1 81 ? 2.404 -1.661 16.641 1 98.31 81 PR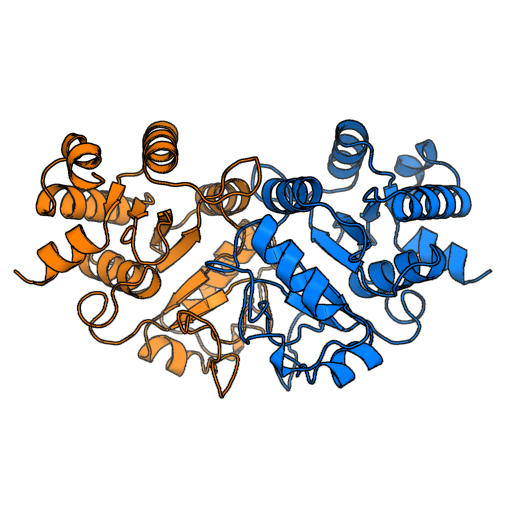O A O 1
ATOM 644 N N . MET A 1 82 ? 4.152 -1.071 18.016 1 98.5 82 MET A N 1
ATOM 645 C CA . MET A 1 82 ? 5.02 -0.802 16.875 1 98.5 82 MET A CA 1
ATOM 646 C C . MET A 1 82 ? 5.285 -2.076 16.078 1 98.5 82 MET A C 1
ATOM 648 O O . MET A 1 82 ? 5.297 -3.172 16.641 1 98.5 82 MET A O 1
ATOM 652 N N . MET A 1 83 ? 5.457 -1.99 14.797 1 98.56 83 MET A N 1
ATOM 653 C CA . MET A 1 83 ? 5.625 -3.168 13.945 1 98.56 83 MET A CA 1
ATOM 654 C C . MET A 1 83 ? 6.879 -3.941 14.336 1 98.56 83 MET A C 1
ATOM 656 O O . MET A 1 83 ? 6.898 -5.172 14.281 1 98.56 83 MET A O 1
ATOM 660 N N . VAL A 1 84 ? 7.961 -3.158 14.633 1 98.06 84 VAL A N 1
ATOM 661 C CA . VAL A 1 84 ? 9.219 -3.787 15.031 1 98.06 84 VAL A CA 1
ATOM 662 C C . VAL A 1 84 ? 9.758 -3.117 16.297 1 98.06 84 VAL A C 1
ATOM 664 O O . VAL A 1 84 ? 9.516 -1.929 16.516 1 98.06 84 VAL A O 1
ATOM 667 N N . GLU A 1 85 ? 10.469 -3.895 17.062 1 95.44 85 GLU A N 1
ATOM 668 C CA . GLU A 1 85 ? 11.086 -3.352 18.266 1 95.44 85 GLU A CA 1
ATOM 669 C C . GLU A 1 85 ? 12.258 -2.436 17.922 1 95.44 85 GLU A C 1
ATOM 671 O O . GLU A 1 85 ? 12.438 -1.386 18.547 1 95.44 85 GLU A O 1
ATOM 676 N N . HIS A 1 86 ? 13.047 -2.859 16.984 1 95.94 86 HIS A N 1
ATOM 677 C CA . HIS A 1 86 ? 14.203 -2.096 16.531 1 95.94 86 HIS A CA 1
ATOM 678 C C . HIS A 1 86 ? 13.992 -1.592 15.102 1 95.94 86 HIS A C 1
ATOM 680 O O . HIS A 1 86 ? 14.242 -2.318 14.141 1 95.94 86 HIS A O 1
ATOM 686 N N . ASN A 1 87 ? 13.664 -0.326 14.961 1 97.06 87 ASN A N 1
ATOM 687 C CA . ASN A 1 87 ? 13.406 0.304 13.672 1 97.06 87 ASN A CA 1
ATOM 688 C C . ASN A 1 87 ? 14.703 0.662 12.953 1 97.06 87 ASN A C 1
ATOM 690 O O . ASN A 1 87 ? 15.422 1.567 13.375 1 97.06 87 ASN A O 1
ATOM 694 N N . THR A 1 88 ? 14.969 0.028 11.812 1 96.06 88 THR A N 1
ATOM 695 C CA . THR A 1 88 ? 16.203 0.258 11.078 1 96.06 88 THR A CA 1
ATOM 696 C C . THR A 1 88 ? 15.93 1.065 9.812 1 96.06 88 THR A C 1
ATOM 698 O O . THR A 1 88 ? 16.828 1.237 8.977 1 96.06 88 THR A O 1
ATOM 701 N N . SER A 1 89 ? 14.695 1.537 9.617 1 92.44 89 SER A N 1
ATOM 702 C CA . SER A 1 89 ? 14.344 2.33 8.445 1 92.44 89 SER A CA 1
ATOM 703 C C . SER A 1 89 ? 15.148 3.625 8.391 1 92.44 89 SER A C 1
ATOM 705 O O . SER A 1 89 ? 15.477 4.199 9.43 1 92.44 89 SER A O 1
ATOM 707 N N . HIS A 1 90 ? 15.359 4.082 7.168 1 88.56 90 HIS A N 1
ATOM 708 C CA . HIS A 1 90 ? 16.219 5.246 6.957 1 88.56 90 HIS A CA 1
ATOM 709 C C . HIS A 1 90 ? 15.648 6.477 7.656 1 88.56 90 HIS A C 1
ATOM 711 O O . HIS A 1 90 ? 16.391 7.219 8.312 1 88.56 90 HIS A O 1
ATOM 717 N N . TYR A 1 91 ? 14.414 6.742 7.555 1 87.56 91 TYR A N 1
ATOM 718 C CA . TYR A 1 91 ? 13.789 7.93 8.133 1 87.56 91 TYR A CA 1
ATOM 719 C C . TYR A 1 91 ? 13.102 7.602 9.453 1 87.56 91 TYR A C 1
ATOM 721 O O . TYR A 1 91 ? 12.352 8.422 9.984 1 87.56 91 TYR A O 1
ATOM 729 N N . GLN A 1 92 ? 13.227 6.375 9.852 1 89.56 92 GLN A N 1
ATOM 730 C CA . GLN A 1 92 ? 12.68 5.875 11.109 1 89.56 92 GLN A CA 1
ATOM 731 C C . GLN A 1 92 ? 11.172 6.09 11.18 1 89.56 92 GLN A C 1
ATOM 733 O O . GLN A 1 92 ? 10.641 6.48 12.219 1 89.56 92 GLN A O 1
ATOM 738 N N . THR A 1 93 ? 10.602 5.977 10.008 1 88.75 93 THR A N 1
ATOM 739 C CA . THR A 1 93 ? 9.148 6.09 9.977 1 88.75 93 THR A CA 1
ATOM 740 C C . THR A 1 93 ? 8.508 5.105 10.953 1 88.75 93 THR A C 1
ATOM 742 O O . THR A 1 93 ? 8.812 3.912 10.93 1 88.75 93 THR A O 1
ATOM 745 N N . ALA A 1 94 ? 7.605 5.566 11.781 1 96.75 94 ALA A N 1
ATOM 746 C CA . ALA A 1 94 ? 7.129 4.82 12.938 1 96.75 94 ALA A CA 1
ATOM 747 C C . ALA A 1 94 ? 5.852 4.051 12.609 1 96.75 94 ALA A C 1
ATOM 749 O O . ALA A 1 94 ? 4.789 4.328 13.18 1 96.75 94 ALA A O 1
ATOM 750 N N . PHE A 1 95 ? 5.996 3.018 11.922 1 98.69 95 PHE A N 1
ATOM 751 C CA . PHE A 1 95 ? 4.879 2.141 11.586 1 98.69 95 PHE A CA 1
ATOM 752 C C . PHE A 1 95 ? 4.488 1.276 12.781 1 98.69 95 PHE A C 1
ATOM 754 O O . PHE A 1 95 ? 5.348 0.636 13.391 1 98.69 95 PHE A O 1
ATOM 761 N N . THR A 1 96 ? 3.234 1.231 13.086 1 98.75 96 THR A N 1
ATOM 762 C CA . THR A 1 96 ? 2.699 0.153 13.914 1 98.75 96 THR A CA 1
ATOM 763 C C . THR A 1 96 ? 2.342 -1.058 13.055 1 98.75 96 THR A C 1
ATOM 765 O O . THR A 1 96 ? 2.488 -1.021 11.828 1 98.75 96 THR A O 1
ATOM 768 N N . VAL A 1 97 ? 1.923 -2.121 13.727 1 98.75 97 VAL A N 1
ATOM 769 C CA . VAL A 1 97 ? 1.332 -3.209 12.953 1 98.75 97 VAL A CA 1
ATOM 770 C C . VAL A 1 97 ? 0.123 -2.693 12.18 1 98.75 97 VAL A C 1
ATOM 772 O O . VAL A 1 97 ? -0.5 -1.704 12.57 1 98.75 97 VAL A O 1
ATOM 775 N N . THR A 1 98 ? -0.121 -3.352 11.047 1 98.88 98 THR A N 1
ATOM 776 C CA . THR A 1 98 ? -1.199 -2.883 10.188 1 98.88 98 THR A CA 1
ATOM 777 C C . THR A 1 98 ? -2.557 -3.33 10.727 1 98.88 98 THR A C 1
ATOM 779 O O . THR A 1 98 ? -2.633 -4.246 11.547 1 98.88 98 THR A O 1
ATOM 782 N N . ILE A 1 99 ? -3.594 -2.645 10.258 1 98.88 99 ILE A N 1
ATOM 783 C CA . ILE A 1 99 ? -4.887 -2.893 10.883 1 98.88 99 ILE A CA 1
ATOM 784 C C . ILE A 1 99 ? -5.965 -3.031 9.805 1 98.88 99 ILE A C 1
ATOM 786 O O . ILE A 1 99 ? -5.781 -2.58 8.672 1 98.88 99 ILE A O 1
ATOM 790 N N . GLU A 1 100 ? -7.055 -3.619 10.242 1 98.69 100 GLU A N 1
ATOM 791 C CA . GLU A 1 100 ? -8.305 -3.75 9.492 1 98.69 100 GLU A CA 1
ATOM 792 C C . GLU A 1 100 ? -9.508 -3.75 10.422 1 98.69 100 GLU A C 1
ATOM 794 O O . GLU A 1 100 ? -9.469 -4.352 11.5 1 98.69 100 GLU A O 1
ATOM 799 N N . ALA A 1 101 ? -10.547 -3.074 9.984 1 98.81 101 ALA A N 1
ATOM 800 C CA . ALA A 1 101 ? -11.766 -3.145 10.789 1 98.81 101 ALA A CA 1
ATOM 801 C C . ALA A 1 101 ? -12.211 -4.59 10.992 1 98.81 101 ALA A C 1
ATOM 803 O O . ALA A 1 101 ? -12.172 -5.391 10.047 1 98.81 101 ALA A O 1
ATOM 804 N N . ALA A 1 102 ? -12.648 -4.922 12.18 1 98.25 102 ALA A N 1
ATOM 805 C CA . ALA A 1 102 ? -13.086 -6.285 12.484 1 98.25 102 ALA A CA 1
ATOM 806 C C . ALA A 1 102 ? -14.43 -6.586 11.828 1 98.25 102 ALA A C 1
ATOM 808 O O . ALA A 1 102 ? -14.758 -7.746 11.57 1 98.25 102 ALA A O 1
ATOM 809 N N . GLU A 1 103 ? -15.172 -5.59 11.562 1 98.06 103 GLU A N 1
ATOM 810 C CA . GLU A 1 103 ? -16.484 -5.727 10.961 1 98.06 103 GLU A CA 1
ATOM 811 C C . GLU A 1 103 ? -16.703 -4.703 9.844 1 98.06 103 GLU A C 1
ATOM 813 O O . GLU A 1 103 ? -16.047 -3.658 9.828 1 98.06 103 GLU A O 1
ATOM 818 N N . GLY A 1 104 ? -17.562 -5.051 8.961 1 97.75 104 GLY A N 1
ATOM 819 C CA . GLY A 1 104 ? -18 -4.086 7.969 1 97.75 104 GLY A CA 1
ATOM 820 C C . GLY A 1 104 ? -17.078 -4 6.77 1 97.75 104 GLY A C 1
ATOM 821 O O . GLY A 1 104 ? -17.156 -3.055 5.98 1 97.75 104 GLY A O 1
ATOM 822 N N . VAL A 1 105 ? -16.125 -4.918 6.703 1 97.5 105 VAL A N 1
ATOM 823 C CA . VAL A 1 105 ? -15.219 -4.945 5.559 1 97.5 105 VAL A CA 1
ATOM 824 C C . VAL A 1 105 ? -15.297 -6.305 4.871 1 97.5 105 VAL A C 1
ATOM 826 O O . VAL A 1 105 ? -15.766 -7.281 5.465 1 97.5 105 VAL A O 1
ATOM 829 N N . THR A 1 106 ? -14.875 -6.348 3.645 1 94.81 106 THR A N 1
ATOM 830 C CA . THR A 1 106 ? -14.727 -7.602 2.912 1 94.81 106 THR A CA 1
ATOM 831 C C . THR A 1 106 ? -13.297 -8.117 2.998 1 94.81 106 THR A C 1
ATOM 833 O O . THR A 1 106 ? -12.891 -8.68 4.02 1 94.81 106 THR A O 1
ATOM 836 N N . THR A 1 107 ? -12.422 -7.816 2.006 1 94.56 107 THR A N 1
ATOM 837 C CA . THR A 1 107 ? -11.031 -8.242 2.07 1 94.56 107 THR A CA 1
ATOM 838 C C . THR A 1 107 ? -10.172 -7.188 2.752 1 94.56 107 THR A C 1
ATOM 840 O O . THR A 1 107 ? -9.031 -7.457 3.141 1 94.56 107 THR A O 1
ATOM 843 N N . GLY A 1 108 ? -10.719 -6.008 2.859 1 97 108 GLY A N 1
ATOM 844 C CA . GLY A 1 108 ? -10.023 -4.941 3.555 1 97 108 GLY A CA 1
ATOM 845 C C . GLY A 1 108 ? -9.289 -4 2.619 1 97 108 GLY A C 1
ATOM 846 O O . GLY A 1 108 ? -8.836 -2.93 3.033 1 97 108 GLY A O 1
ATOM 847 N N . VAL A 1 109 ? -9.211 -4.285 1.355 1 97.69 109 VAL A N 1
ATOM 848 C CA . VAL A 1 109 ? -8.242 -3.611 0.498 1 97.69 109 VAL A CA 1
ATOM 849 C C . VAL A 1 109 ? -8.945 -2.551 -0.345 1 97.69 109 VAL A C 1
ATOM 851 O O . VAL A 1 109 ? -8.305 -1.636 -0.865 1 97.69 109 VAL A O 1
ATOM 854 N N . SER A 1 110 ? -10.234 -2.562 -0.524 1 98.44 110 SER A N 1
ATOM 855 C CA . SER A 1 110 ? -10.953 -1.578 -1.329 1 98.44 110 SER A CA 1
ATOM 856 C C . SER A 1 110 ? -10.938 -0.205 -0.666 1 98.44 110 SER A C 1
ATOM 858 O O . SER A 1 110 ? -10.648 -0.089 0.527 1 98.44 110 SER A O 1
ATOM 860 N N . ALA A 1 111 ? -11.305 0.808 -1.469 1 98.81 111 ALA A N 1
ATOM 861 C CA . ALA A 1 111 ? -11.422 2.154 -0.915 1 98.81 111 ALA A CA 1
ATOM 862 C C . ALA A 1 111 ? -12.438 2.193 0.224 1 98.81 111 ALA A C 1
ATOM 864 O O . ALA A 1 111 ? -12.164 2.748 1.291 1 98.81 111 ALA A O 1
ATOM 865 N N . ALA A 1 112 ? -13.562 1.605 0.021 1 98.88 112 ALA A N 1
ATOM 866 C CA . ALA A 1 112 ? -14.617 1.591 1.036 1 98.88 112 ALA A CA 1
ATOM 867 C C . ALA A 1 112 ? -14.148 0.868 2.297 1 98.88 112 ALA A C 1
ATOM 869 O O . ALA A 1 112 ? -14.406 1.323 3.414 1 98.88 112 ALA A O 1
ATOM 870 N N . ASP A 1 113 ? -13.539 -0.255 2.115 1 98.75 113 ASP A N 1
ATOM 871 C CA . ASP A 1 113 ? -13.062 -1.029 3.254 1 98.75 113 ASP A CA 1
ATOM 872 C C . ASP A 1 113 ? -12.016 -0.248 4.047 1 98.75 113 ASP A C 1
ATOM 874 O O . ASP A 1 113 ? -12.008 -0.283 5.281 1 98.75 113 ASP A O 1
ATOM 878 N N . ARG A 1 114 ? -11.086 0.44 3.363 1 98.88 114 ARG A N 1
ATOM 879 C CA . ARG A 1 114 ? -10.031 1.183 4.047 1 98.88 114 ARG A CA 1
ATOM 880 C C . ARG A 1 114 ? -10.602 2.396 4.773 1 98.88 114 ARG A C 1
ATOM 882 O O . ARG A 1 114 ? -10.148 2.748 5.863 1 98.88 114 ARG A O 1
ATOM 889 N N . ILE A 1 115 ? -11.625 3.041 4.203 1 98.94 115 ILE A N 1
ATOM 890 C CA . ILE A 1 115 ? -12.328 4.109 4.91 1 98.94 115 ILE A CA 1
ATOM 891 C C . ILE A 1 115 ? -12.977 3.551 6.172 1 98.94 115 ILE A C 1
ATOM 893 O O . ILE A 1 115 ? -12.883 4.148 7.246 1 98.94 115 ILE A O 1
ATOM 897 N N . THR A 1 116 ? -13.617 2.402 6.039 1 98.94 116 THR A N 1
ATOM 898 C CA . THR A 1 116 ? -14.258 1.773 7.188 1 98.94 116 THR A CA 1
ATOM 899 C C . THR A 1 116 ? -13.242 1.491 8.289 1 98.94 116 THR A C 1
ATOM 901 O O . THR A 1 116 ? -13.508 1.741 9.469 1 98.94 116 THR A O 1
ATOM 904 N N . THR A 1 117 ? -12.109 1.004 7.934 1 98.94 117 THR A N 1
ATOM 905 C CA . THR A 1 117 ? -11.055 0.711 8.898 1 98.94 117 THR A CA 1
ATOM 906 C C . THR A 1 117 ? -10.594 1.986 9.602 1 98.94 117 THR A C 1
ATOM 908 O O . THR A 1 117 ? -10.461 2.014 10.828 1 98.94 117 THR A O 1
ATOM 911 N N . ILE A 1 118 ? -10.383 3.029 8.812 1 98.94 118 ILE A N 1
ATOM 912 C CA . ILE A 1 118 ? -9.906 4.301 9.352 1 98.94 118 ILE A CA 1
ATOM 913 C C . ILE A 1 118 ? -10.945 4.875 10.312 1 98.94 118 ILE A C 1
ATOM 915 O O . ILE A 1 118 ? -10.617 5.293 11.422 1 98.94 118 ILE A O 1
ATOM 919 N N . ARG A 1 119 ? -12.188 4.852 9.906 1 98.88 119 ARG A N 1
ATOM 920 C CA . ARG A 1 119 ? -13.258 5.367 10.75 1 98.88 119 ARG A CA 1
ATOM 921 C C . ARG A 1 119 ? -13.391 4.555 12.031 1 98.88 119 ARG A C 1
ATOM 923 O O . ARG A 1 119 ? -13.68 5.109 13.094 1 98.88 119 ARG A O 1
ATOM 930 N N . THR A 1 120 ? -13.242 3.301 11.93 1 98.94 120 THR A N 1
ATOM 931 C CA . THR A 1 120 ? -13.289 2.432 13.102 1 98.94 120 THR A CA 1
ATOM 932 C C . THR A 1 120 ? -12.172 2.783 14.078 1 98.94 120 THR A C 1
ATOM 934 O O . THR A 1 120 ? -12.398 2.861 15.289 1 98.94 120 THR A O 1
ATOM 937 N N . ALA A 1 121 ? -11 3.045 13.586 1 98.88 121 ALA A N 1
ATOM 938 C CA . ALA A 1 121 ? -9.82 3.303 14.406 1 98.88 121 ALA A CA 1
ATOM 939 C C . ALA A 1 121 ? -9.945 4.633 15.148 1 98.88 121 ALA A C 1
ATOM 941 O O . ALA A 1 121 ? -9.398 4.797 16.25 1 98.88 121 ALA A O 1
ATOM 942 N N . ILE A 1 122 ? -10.656 5.59 14.57 1 98.81 122 ILE A N 1
ATOM 943 C CA . ILE A 1 122 ? -10.617 6.918 15.172 1 98.81 122 ILE A CA 1
ATOM 944 C C . ILE A 1 122 ? -11.914 7.188 15.922 1 98.81 122 ILE A C 1
ATOM 946 O O . ILE A 1 122 ? -12.125 8.281 16.453 1 98.81 122 ILE A O 1
ATOM 950 N N . LYS A 1 123 ? -12.797 6.227 15.961 1 98.12 123 LYS A N 1
ATOM 951 C CA . LYS A 1 123 ? -13.984 6.363 16.797 1 98.12 123 LYS A CA 1
ATOM 952 C C . LYS A 1 123 ? -13.609 6.691 18.234 1 98.12 123 LYS A C 1
ATOM 954 O O . LYS A 1 123 ? -12.664 6.117 18.781 1 98.12 123 LYS A O 1
ATOM 959 N N . ASN A 1 124 ? -14.43 7.527 18.891 1 97.62 124 ASN A N 1
ATOM 960 C CA . ASN A 1 124 ? -14.102 7.973 20.25 1 97.62 124 ASN A CA 1
ATOM 961 C C . ASN A 1 124 ? -14.008 6.801 21.219 1 97.62 124 ASN A C 1
ATOM 963 O O . ASN A 1 124 ? -13.133 6.773 22.078 1 97.62 124 ASN A O 1
ATOM 967 N N . ASP A 1 125 ? -14.828 5.809 21.094 1 97.81 125 ASP A N 1
ATOM 968 C CA . ASP A 1 125 ? -14.875 4.691 22.031 1 97.81 125 ASP A CA 1
ATOM 969 C C . ASP A 1 125 ? -14.281 3.43 21.406 1 97.81 125 ASP A C 1
ATOM 971 O O . ASP A 1 125 ? -14.672 2.312 21.75 1 97.81 125 ASP A O 1
ATOM 975 N N . ALA A 1 126 ? -13.461 3.676 20.469 1 98.25 126 ALA A N 1
ATOM 976 C CA . ALA A 1 126 ? -12.828 2.523 19.828 1 98.25 126 ALA A CA 1
ATOM 977 C C . ALA A 1 126 ? -12.055 1.688 20.859 1 98.25 126 ALA A C 1
ATOM 979 O O . ALA A 1 126 ? -11.406 2.232 21.75 1 98.25 126 ALA A O 1
ATOM 980 N N . ILE A 1 127 ? -12.148 0.417 20.766 1 98.56 127 ILE A N 1
ATOM 981 C CA . ILE A 1 127 ? -11.398 -0.521 21.594 1 98.56 127 ILE A CA 1
ATOM 982 C C . ILE A 1 127 ? -10.523 -1.406 20.703 1 98.56 127 ILE A C 1
ATOM 984 O O . ILE A 1 127 ? -10.789 -1.548 19.5 1 98.56 127 ILE A O 1
ATOM 988 N N . PRO A 1 128 ? -9.492 -1.993 21.219 1 98.56 128 PRO A N 1
ATOM 989 C CA . PRO A 1 128 ? -8.547 -2.783 20.422 1 98.56 128 PRO A CA 1
ATOM 990 C C . PRO A 1 128 ? -9.234 -3.867 19.609 1 98.56 128 PRO A C 1
ATOM 992 O O . PRO A 1 128 ? -8.836 -4.129 18.469 1 98.56 128 PRO A O 1
ATOM 995 N N . GLU A 1 129 ? -10.344 -4.453 20.094 1 98.31 129 GLU A N 1
ATOM 996 C CA . GLU A 1 129 ? -11.016 -5.586 19.453 1 98.31 129 GLU A CA 1
ATOM 997 C C . GLU A 1 129 ? -11.797 -5.145 18.219 1 98.31 129 GLU A C 1
ATOM 999 O O . GLU A 1 129 ? -12.227 -5.98 17.422 1 98.31 129 GLU A O 1
ATOM 1004 N N . ASP A 1 130 ? -11.938 -3.867 18.094 1 98.75 130 ASP A N 1
ATOM 1005 C CA . ASP A 1 130 ? -12.625 -3.355 16.922 1 98.75 130 ASP A CA 1
ATOM 1006 C C . ASP A 1 130 ? -11.758 -3.508 15.664 1 98.75 130 ASP A C 1
ATOM 1008 O O . ASP A 1 130 ? -12.25 -3.367 14.547 1 98.75 130 ASP A O 1
ATOM 1012 N N . LEU A 1 131 ? -10.5 -3.805 15.875 1 98.75 131 LEU A N 1
ATOM 1013 C CA . LEU A 1 131 ? -9.555 -3.887 14.773 1 98.75 131 LEU A CA 1
ATOM 1014 C C . LEU A 1 131 ? -8.898 -5.262 14.719 1 98.75 131 LEU A C 1
ATOM 1016 O O . LEU A 1 131 ? -8.531 -5.82 15.758 1 98.75 131 LEU A O 1
ATOM 1020 N N . ASN A 1 132 ? -8.844 -5.781 13.578 1 98.5 132 ASN A N 1
ATOM 1021 C CA . ASN A 1 132 ? -8 -6.945 13.305 1 98.5 132 ASN A CA 1
ATOM 1022 C C . ASN A 1 132 ? -6.574 -6.543 12.961 1 98.5 132 ASN A C 1
ATOM 1024 O O . ASN A 1 132 ? -6.328 -5.41 12.539 1 98.5 132 ASN A O 1
ATOM 1028 N N . ARG A 1 133 ? -5.641 -7.445 13.141 1 98.31 133 ARG A N 1
ATOM 1029 C CA . ARG A 1 133 ? -4.234 -7.309 12.781 1 98.31 133 ARG A CA 1
ATOM 1030 C C . ARG A 1 133 ? -3.684 -8.617 12.219 1 98.31 133 ARG A C 1
ATOM 1032 O O . ARG A 1 133 ? -3.969 -9.695 12.75 1 98.31 133 ARG A O 1
ATOM 1039 N N . PRO A 1 134 ? -2.883 -8.539 11.234 1 98.38 134 PRO A N 1
ATOM 1040 C CA . PRO A 1 134 ? -2.578 -7.398 10.367 1 98.38 134 PRO A CA 1
ATOM 1041 C C . PRO A 1 134 ? -3.76 -6.996 9.484 1 98.38 134 PRO A C 1
ATOM 1043 O O . PRO A 1 134 ? -4.828 -7.605 9.562 1 98.38 134 PRO A O 1
ATOM 1046 N N . GLY A 1 135 ? -3.58 -5.93 8.672 1 98.31 135 GLY A N 1
ATOM 1047 C CA . GLY A 1 135 ? -4.582 -5.465 7.727 1 98.31 135 GLY A CA 1
ATOM 1048 C C . GLY A 1 135 ? -4.004 -4.602 6.621 1 98.31 135 GLY A C 1
ATOM 1049 O O . GLY A 1 135 ? -2.857 -4.793 6.211 1 98.31 135 GLY A O 1
ATOM 1050 N N . HIS A 1 136 ? -4.855 -3.721 6.086 1 98.69 136 HIS A N 1
ATOM 1051 C CA . HIS A 1 136 ? -4.473 -3.053 4.848 1 98.69 136 HIS A CA 1
ATOM 1052 C C . HIS A 1 136 ? -4.426 -1.54 5.027 1 98.69 136 HIS A C 1
ATOM 1054 O O . HIS A 1 136 ? -4.402 -0.794 4.043 1 98.69 136 HIS A O 1
ATOM 1060 N N . VAL A 1 137 ? -4.543 -1.12 6.266 1 98.88 137 VAL A N 1
ATOM 1061 C CA . VAL A 1 137 ? -4.254 0.261 6.637 1 98.88 137 VAL A CA 1
ATOM 1062 C C . VAL A 1 137 ? -3.006 0.311 7.516 1 98.88 137 VAL A C 1
ATOM 1064 O O . VAL A 1 137 ? -2.77 -0.593 8.32 1 98.88 137 VAL A O 1
ATOM 1067 N N . PHE A 1 138 ? -2.283 1.422 7.371 1 98.88 138 PHE A N 1
ATOM 1068 C CA . PHE A 1 138 ? -0.946 1.473 7.949 1 98.88 138 PHE A CA 1
ATOM 1069 C C . PHE A 1 138 ? -0.824 2.631 8.93 1 98.88 138 PHE A C 1
ATOM 1071 O O . PHE A 1 138 ? -0.481 3.75 8.539 1 98.88 138 PHE A O 1
ATOM 1078 N N . PRO A 1 139 ? -1.028 2.361 10.211 1 98.94 139 PRO A N 1
ATOM 1079 C CA . PRO A 1 139 ? -0.915 3.447 11.188 1 98.94 139 PRO A CA 1
ATOM 1080 C C . PRO A 1 139 ? 0.528 3.902 11.398 1 98.94 139 PRO A C 1
ATOM 1082 O O . PRO A 1 139 ? 1.443 3.076 11.422 1 98.94 139 PRO A O 1
ATOM 1085 N N . LEU A 1 140 ? 0.684 5.137 11.508 1 98.88 140 LEU A N 1
ATOM 1086 C CA . LEU A 1 140 ? 1.946 5.797 11.828 1 98.88 140 LEU A CA 1
ATOM 1087 C C . LEU A 1 140 ? 1.831 6.602 13.117 1 98.88 140 LEU A C 1
ATOM 1089 O O . LEU A 1 140 ? 0.837 7.297 13.328 1 98.88 140 LEU A O 1
ATOM 1093 N N . LEU A 1 141 ? 2.814 6.484 13.898 1 98.75 141 LEU A N 1
ATOM 1094 C CA . LEU A 1 141 ? 2.836 7.227 15.156 1 98.75 141 LEU A CA 1
ATOM 1095 C C . LEU A 1 141 ? 3.551 8.562 14.984 1 98.75 141 LEU A C 1
ATOM 1097 O O . LEU A 1 141 ? 4.719 8.602 14.586 1 98.75 141 LEU A O 1
ATOM 1101 N N . ALA A 1 142 ? 2.887 9.586 15.305 1 98.44 142 ALA A N 1
ATOM 1102 C CA . ALA A 1 142 ? 3.479 10.922 15.234 1 98.44 142 ALA A CA 1
ATOM 1103 C C . ALA A 1 142 ? 4.285 11.227 16.5 1 98.44 142 ALA A C 1
ATOM 1105 O O . ALA A 1 142 ? 3.895 10.836 17.594 1 98.44 142 ALA A O 1
ATOM 1106 N N . GLN A 1 143 ? 5.305 11.922 16.312 1 97.5 143 GLN A N 1
ATOM 1107 C CA . GLN A 1 143 ? 6.07 12.383 17.453 1 97.5 143 GLN A CA 1
ATOM 1108 C C . GLN A 1 143 ? 5.363 13.531 18.172 1 97.5 143 GLN A C 1
ATOM 1110 O O . GLN A 1 143 ? 4.777 14.406 17.516 1 97.5 143 GLN A O 1
ATOM 1115 N N . PRO A 1 144 ? 5.496 13.484 19.531 1 96.75 144 PRO A N 1
ATOM 1116 C CA . PRO A 1 144 ? 4.973 14.648 20.234 1 96.75 144 PRO A CA 1
ATOM 1117 C C . PRO A 1 144 ? 5.637 15.953 19.812 1 96.75 144 PRO A C 1
ATOM 1119 O O . PRO A 1 144 ? 6.844 15.977 19.547 1 96.75 144 PRO A O 1
ATOM 1122 N N . GLY A 1 145 ? 4.922 17.031 19.766 1 96.94 145 GLY A N 1
ATOM 1123 C CA . GLY A 1 145 ? 5.438 18.312 19.328 1 96.94 145 GLY A CA 1
ATOM 1124 C C . GLY A 1 145 ? 5.23 18.562 17.844 1 96.94 145 GLY A C 1
ATOM 1125 O O . GLY A 1 145 ? 5.352 19.688 17.375 1 96.94 145 GLY A O 1
ATOM 1126 N N . GLY A 1 146 ? 4.863 17.516 17.172 1 97.75 146 GLY A N 1
ATOM 1127 C CA . GLY A 1 146 ? 4.527 17.672 15.758 1 97.75 146 GLY A CA 1
ATOM 1128 C C . GLY A 1 146 ? 5.711 18.062 14.898 1 97.75 146 GLY A C 1
ATOM 1129 O O . GLY A 1 146 ? 6.816 17.547 15.086 1 97.75 146 GLY A O 1
ATOM 1130 N N . VAL A 1 147 ? 5.484 18.938 13.938 1 97.94 147 VAL A N 1
ATOM 1131 C CA . VAL A 1 147 ? 6.488 19.281 12.938 1 97.94 147 VAL A CA 1
ATOM 1132 C C . VAL A 1 147 ? 7.609 20.078 13.586 1 97.94 147 VAL A C 1
ATOM 1134 O O . VAL A 1 147 ? 8.688 20.234 13.008 1 97.94 147 VAL A O 1
ATOM 1137 N N . LEU A 1 148 ? 7.398 20.641 14.742 1 97.62 148 LEU A N 1
ATOM 1138 C CA . LEU A 1 148 ? 8.445 21.359 15.445 1 97.62 148 LEU A CA 1
ATOM 1139 C C . LEU A 1 148 ? 9.508 20.406 15.977 1 97.62 148 LEU A C 1
ATOM 1141 O O . LEU A 1 148 ? 10.656 20.812 16.188 1 97.62 148 LEU A O 1
ATOM 1145 N N . ASN A 1 149 ? 9.172 19.188 16.219 1 96.62 149 ASN A N 1
ATOM 1146 C CA . ASN A 1 149 ? 10.086 18.172 16.719 1 96.62 149 ASN A CA 1
ATOM 1147 C C . ASN A 1 149 ? 10.609 17.297 15.578 1 96.62 149 ASN A C 1
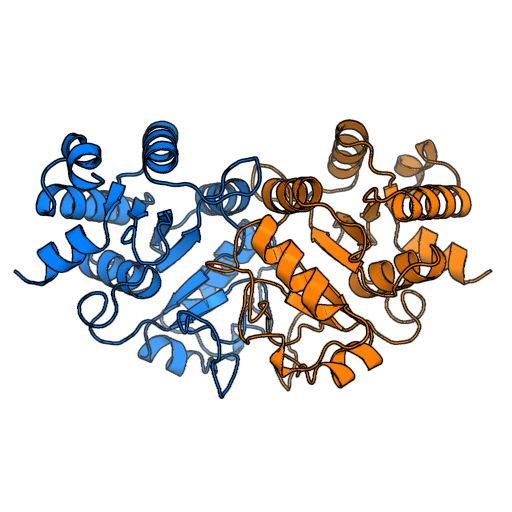ATOM 1149 O O . ASN A 1 149 ? 11.805 17 15.516 1 96.62 149 ASN A O 1
ATOM 1153 N N . ARG A 1 150 ? 9.758 16.844 14.727 1 94.94 150 ARG A N 1
ATOM 1154 C CA . ARG A 1 150 ? 10.086 16.062 13.539 1 94.94 150 ARG A CA 1
ATOM 1155 C C . ARG A 1 150 ? 9.344 16.578 12.32 1 94.94 150 ARG A C 1
ATOM 1157 O O . ARG A 1 150 ? 8.109 16.547 12.273 1 94.94 150 ARG A O 1
ATOM 1164 N N . GLY A 1 151 ? 10.102 17.078 11.336 1 94.75 151 GLY A N 1
ATOM 1165 C CA . GLY A 1 151 ? 9.523 17.688 10.148 1 94.75 151 GLY A CA 1
ATOM 1166 C C . GLY A 1 151 ? 9.039 16.672 9.125 1 94.75 151 GLY A C 1
ATOM 1167 O O . GLY A 1 151 ? 9.375 16.781 7.945 1 94.75 151 GLY A O 1
ATOM 1168 N N . GLY A 1 152 ? 8.266 15.719 9.539 1 96.38 152 GLY A N 1
ATOM 1169 C CA . GLY A 1 152 ? 7.777 14.688 8.633 1 96.38 152 GLY A CA 1
ATOM 1170 C C . GLY A 1 152 ? 6.305 14.836 8.297 1 96.38 152 GLY A C 1
ATOM 1171 O O . GLY A 1 152 ? 5.598 15.625 8.93 1 96.38 152 GLY A O 1
ATOM 1172 N N . HIS A 1 153 ? 5.879 14.102 7.316 1 98.31 153 HIS A N 1
ATOM 1173 C CA . HIS A 1 153 ? 4.488 14.148 6.879 1 98.31 153 HIS A CA 1
ATOM 1174 C C . HIS A 1 153 ? 3.553 13.609 7.953 1 98.31 153 HIS A C 1
ATOM 1176 O O . HIS A 1 153 ? 2.418 14.078 8.086 1 98.31 153 HIS A O 1
ATOM 1182 N N . THR A 1 154 ? 4.008 12.594 8.711 1 98.56 154 THR A N 1
ATOM 1183 C CA . THR A 1 154 ? 3.201 12.047 9.797 1 98.56 154 THR A CA 1
ATOM 1184 C C . THR A 1 154 ? 2.82 13.133 10.797 1 98.56 154 THR A C 1
ATOM 1186 O O . THR A 1 154 ? 1.647 13.281 11.141 1 98.56 154 THR A O 1
ATOM 1189 N N . GLU A 1 155 ? 3.818 13.883 11.211 1 98.5 155 GLU A N 1
ATOM 1190 C CA . GLU A 1 155 ? 3.613 14.977 12.148 1 98.5 155 GLU A CA 1
ATOM 1191 C C . GLU A 1 155 ? 2.756 16.078 11.539 1 98.5 155 GLU A C 1
ATOM 1193 O O . GLU A 1 155 ? 1.89 16.656 12.203 1 98.5 155 GLU A O 1
ATOM 1198 N N . ALA A 1 156 ? 3.01 16.359 10.273 1 98.75 156 ALA A N 1
ATOM 1199 C CA . ALA A 1 156 ? 2.229 17.375 9.578 1 98.75 156 ALA A CA 1
ATOM 1200 C C . ALA A 1 156 ? 0.747 17.016 9.555 1 98.75 156 ALA A C 1
ATOM 1202 O O . ALA A 1 156 ? -0.112 17.875 9.742 1 98.75 156 ALA A O 1
ATOM 1203 N N . ALA A 1 157 ? 0.447 15.773 9.312 1 98.88 157 ALA A N 1
ATOM 1204 C CA . ALA A 1 157 ? -0.941 15.328 9.266 1 98.88 157 ALA A CA 1
ATOM 1205 C C . ALA A 1 157 ? -1.649 15.578 10.594 1 98.88 157 ALA A C 1
ATOM 1207 O O . ALA A 1 157 ? -2.795 16.031 10.617 1 98.88 157 ALA A O 1
ATOM 1208 N N . ILE A 1 158 ? -0.976 15.305 11.695 1 98.88 158 ILE A N 1
ATOM 1209 C CA . ILE A 1 158 ? -1.545 15.516 13.023 1 98.88 158 ILE A CA 1
ATOM 1210 C C . ILE A 1 158 ? -1.708 17.016 13.281 1 98.88 158 ILE A C 1
ATOM 1212 O O . ILE A 1 158 ? -2.779 17.469 13.688 1 98.88 158 ILE A O 1
ATOM 1216 N N . ASP A 1 159 ? -0.651 17.781 13.008 1 98.88 159 ASP A N 1
ATOM 1217 C CA . ASP A 1 159 ? -0.685 19.219 13.258 1 98.88 159 ASP A CA 1
ATOM 1218 C C . ASP A 1 159 ? -1.811 19.891 12.469 1 98.88 159 ASP A C 1
ATOM 1220 O O . ASP A 1 159 ? -2.566 20.688 13.016 1 98.88 159 ASP A O 1
ATOM 1224 N N . LEU A 1 160 ? -1.887 19.547 11.211 1 98.94 160 LEU A N 1
ATOM 1225 C CA . LEU A 1 160 ? -2.869 20.188 10.336 1 98.94 160 LEU A CA 1
ATOM 1226 C C . LEU A 1 160 ? -4.289 19.875 10.797 1 98.94 160 LEU A C 1
ATOM 1228 O O . LEU A 1 160 ? -5.141 20.75 10.836 1 98.94 160 LEU A O 1
ATOM 1232 N N . THR A 1 161 ? -4.582 18.609 11.109 1 98.88 161 THR A N 1
ATOM 1233 C CA . THR A 1 161 ? -5.93 18.25 11.547 1 98.88 161 THR A CA 1
ATOM 1234 C C . THR A 1 161 ? -6.266 18.938 12.867 1 98.88 161 THR A C 1
ATOM 1236 O O . THR A 1 161 ? -7.367 19.469 13.039 1 98.88 161 THR A O 1
ATOM 1239 N N . LEU A 1 162 ? -5.324 18.969 13.781 1 98.75 162 LEU A N 1
ATOM 1240 C CA . LEU A 1 162 ? -5.531 19.641 15.062 1 98.75 162 LEU A CA 1
ATOM 1241 C C . LEU A 1 162 ? -5.82 21.125 14.859 1 98.75 162 LEU A C 1
ATOM 1243 O O . LEU A 1 162 ? -6.773 21.656 15.43 1 98.75 162 LEU A O 1
ATOM 1247 N N . LEU A 1 163 ? -5.004 21.766 14.086 1 98.69 163 LEU A N 1
ATOM 1248 C CA . LEU A 1 163 ? -5.141 23.203 13.828 1 98.69 163 LEU A CA 1
ATOM 1249 C C . LEU A 1 163 ? -6.461 23.5 13.133 1 98.69 163 LEU A C 1
ATOM 1251 O O . LEU A 1 163 ? -7.02 24.578 13.297 1 98.69 163 LEU A O 1
ATOM 1255 N N . ALA A 1 164 ? -6.953 22.562 12.367 1 98.75 164 ALA A N 1
ATOM 1256 C CA . ALA A 1 164 ? -8.219 22.719 11.648 1 98.75 164 ALA A CA 1
ATOM 1257 C C . ALA A 1 164 ? -9.406 22.5 12.578 1 98.75 164 ALA A C 1
ATOM 1259 O O . ALA A 1 164 ? -10.562 22.641 12.164 1 98.75 164 ALA A O 1
ATOM 1260 N N . GLY A 1 165 ? -9.164 22.156 13.852 1 98.69 165 GLY A N 1
ATOM 1261 C CA . GLY A 1 165 ? -10.227 21.922 14.812 1 98.69 165 GLY A CA 1
ATOM 1262 C C . GLY A 1 165 ? -10.875 20.562 14.672 1 98.69 165 GLY A C 1
ATOM 1263 O O . GLY A 1 165 ? -12.031 20.375 15.055 1 98.69 165 GLY A O 1
ATOM 1264 N N . LEU A 1 166 ? -10.188 19.656 14.117 1 98.69 166 LEU A N 1
ATOM 1265 C CA . LEU A 1 166 ? -10.688 18.312 13.875 1 98.69 166 LEU A CA 1
ATOM 1266 C C . LEU A 1 166 ? -9.977 17.297 14.766 1 98.69 166 LEU A C 1
ATOM 1268 O O . LEU A 1 166 ? -9.094 17.672 15.547 1 98.69 166 LEU A O 1
ATOM 1272 N N . LYS A 1 167 ? -10.453 15.984 14.695 1 98.56 167 LYS A N 1
ATOM 1273 C CA . LYS A 1 167 ? -9.719 14.938 15.414 1 98.56 167 LYS A CA 1
ATOM 1274 C C . LYS A 1 167 ? -8.266 14.883 14.969 1 98.56 167 LYS A C 1
ATOM 1276 O O . LYS A 1 167 ? -7.969 15.016 13.773 1 98.56 167 LYS A O 1
ATOM 1281 N N . PRO A 1 168 ? -7.379 14.734 15.93 1 98.56 168 PRO A N 1
ATOM 1282 C CA . PRO A 1 168 ? -5.961 14.672 15.57 1 98.56 168 PRO A CA 1
ATOM 1283 C C . PRO A 1 168 ? -5.574 13.352 14.914 1 98.56 168 PRO A C 1
ATOM 1285 O O . PRO A 1 168 ? -4.766 12.594 15.469 1 98.56 168 PRO A O 1
ATOM 1288 N N . ALA A 1 169 ? -6.105 13.062 13.828 1 98.88 169 ALA A N 1
ATOM 1289 C CA . ALA A 1 169 ? -5.887 11.898 12.977 1 98.88 169 ALA A CA 1
ATOM 1290 C C . ALA A 1 169 ? -5.941 12.273 11.5 1 98.88 169 ALA A C 1
ATOM 1292 O O . ALA A 1 169 ? -6.965 12.758 11.016 1 98.88 169 ALA A O 1
ATOM 1293 N N . GLY A 1 170 ? -4.844 12.102 10.836 1 98.94 170 GLY A N 1
ATOM 1294 C CA . GLY A 1 170 ? -4.758 12.359 9.406 1 98.94 170 GLY A CA 1
ATOM 1295 C C . GLY A 1 170 ? -4.41 11.125 8.594 1 98.94 170 GLY A C 1
ATOM 1296 O O . GLY A 1 170 ? -3.797 10.188 9.109 1 98.94 170 GLY A O 1
ATOM 1297 N N . VAL A 1 171 ? -4.875 11.102 7.379 1 98.94 171 VAL A N 1
ATOM 1298 C CA . VAL A 1 171 ? -4.52 10.062 6.414 1 98.94 171 VAL A CA 1
ATOM 1299 C C . VAL A 1 171 ? -3.562 10.633 5.371 1 98.94 171 VAL A C 1
ATOM 1301 O O . VAL A 1 171 ? -3.756 11.75 4.891 1 98.94 171 VAL A O 1
ATOM 1304 N N . LEU A 1 172 ? -2.525 9.898 5.09 1 98.81 172 LEU A N 1
ATOM 1305 C CA . LEU A 1 172 ? -1.621 10.414 4.066 1 98.81 172 LEU A CA 1
ATOM 1306 C C . LEU A 1 172 ? -1.234 9.32 3.08 1 98.81 172 LEU A C 1
ATOM 1308 O O . LEU A 1 172 ? -1.346 8.133 3.389 1 98.81 172 LEU A O 1
ATOM 1312 N N . CYS A 1 173 ? -0.882 9.68 1.921 1 98.88 173 CYS A N 1
ATOM 1313 C CA . CYS A 1 173 ? -0.386 8.828 0.843 1 98.88 173 CYS A CA 1
ATOM 1314 C C . CYS A 1 173 ? 0.483 9.625 -0.122 1 98.88 173 CYS A C 1
ATOM 1316 O O . CYS A 1 173 ? 0.109 10.727 -0.539 1 98.88 173 CYS A O 1
ATOM 1318 N N . GLU A 1 174 ? 1.588 9.109 -0.516 1 98.5 174 GLU A N 1
ATOM 1319 C CA . GLU A 1 174 ? 2.531 9.805 -1.386 1 98.5 174 GLU A CA 1
ATOM 1320 C C . GLU A 1 174 ? 2.037 9.828 -2.83 1 98.5 174 GLU A C 1
ATOM 1322 O O . GLU A 1 174 ? 1.589 8.805 -3.354 1 98.5 174 GLU A O 1
ATOM 1327 N N . VAL A 1 175 ? 2.184 10.93 -3.486 1 98.69 175 VAL A N 1
ATOM 1328 C CA . VAL A 1 175 ? 1.76 11.047 -4.879 1 98.69 175 VAL A CA 1
ATOM 1329 C C . VAL A 1 175 ? 2.811 10.43 -5.793 1 98.69 175 VAL A C 1
ATOM 1331 O O . VAL A 1 175 ? 4.004 10.703 -5.66 1 98.69 175 VAL A O 1
ATOM 1334 N N . THR A 1 176 ? 2.373 9.617 -6.66 1 98.38 176 THR A N 1
ATOM 1335 C CA . THR A 1 176 ? 3.268 8.945 -7.598 1 98.38 176 THR A CA 1
ATOM 1336 C C . THR A 1 176 ? 2.957 9.359 -9.031 1 98.38 176 THR A C 1
ATOM 1338 O O . THR A 1 176 ? 1.812 9.68 -9.352 1 98.38 176 THR A O 1
ATOM 1341 N N . ASN A 1 177 ? 3.998 9.352 -9.859 1 98.19 177 ASN A N 1
ATOM 1342 C CA . ASN A 1 177 ? 3.818 9.531 -11.297 1 98.19 177 ASN A CA 1
ATOM 1343 C C . ASN A 1 177 ? 3.428 8.227 -11.984 1 98.19 177 ASN A C 1
ATOM 1345 O O . ASN A 1 177 ? 3.564 7.148 -11.398 1 98.19 177 ASN A O 1
ATOM 1349 N N . GLU A 1 178 ? 3.002 8.344 -13.203 1 96.62 178 GLU A N 1
ATOM 1350 C CA . GLU A 1 178 ? 2.559 7.176 -13.961 1 96.62 178 GLU A CA 1
ATOM 1351 C C . GLU A 1 178 ? 3.697 6.176 -14.148 1 96.62 178 GLU A C 1
ATOM 1353 O O . GLU A 1 178 ? 3.471 4.965 -14.172 1 96.62 178 GLU A O 1
ATOM 1358 N N . ASP A 1 179 ? 4.875 6.668 -14.25 1 98 179 ASP A N 1
ATOM 1359 C CA . ASP A 1 179 ? 6.016 5.789 -14.492 1 98 179 ASP A CA 1
ATOM 1360 C C . ASP A 1 179 ? 6.547 5.203 -13.188 1 98 179 ASP A C 1
ATOM 1362 O O . ASP A 1 179 ? 7.574 4.523 -13.18 1 98 179 ASP A O 1
ATOM 1366 N N . GLY A 1 180 ? 5.887 5.488 -12.078 1 98.12 180 GLY A N 1
ATOM 1367 C CA . GLY A 1 180 ? 6.234 4.883 -10.805 1 98.12 180 GLY A CA 1
ATOM 1368 C C . GLY A 1 180 ? 7.223 5.711 -10 1 98.12 180 GLY A C 1
ATOM 1369 O O . GLY A 1 180 ? 7.574 5.348 -8.875 1 98.12 180 GLY A O 1
ATOM 1370 N N . SER A 1 181 ? 7.75 6.781 -10.617 1 98.25 181 SER A N 1
ATOM 1371 C CA . SER A 1 181 ? 8.57 7.707 -9.844 1 98.25 181 SER A CA 1
ATOM 1372 C C . SER A 1 181 ? 7.711 8.562 -8.914 1 98.25 181 SER A C 1
ATOM 1374 O O . SER A 1 181 ? 6.496 8.648 -9.086 1 98.25 181 SER A O 1
ATOM 1376 N N . MET A 1 182 ? 8.352 9.156 -7.938 1 98.06 182 MET A N 1
ATOM 1377 C CA . MET A 1 182 ? 7.617 10.016 -7.016 1 98.06 182 MET A CA 1
ATOM 1378 C C . MET A 1 182 ? 7.414 11.406 -7.609 1 98.06 182 MET A C 1
ATOM 1380 O O . MET A 1 182 ? 8.312 11.945 -8.258 1 98.06 182 MET A O 1
ATOM 1384 N N . ALA A 1 183 ? 6.281 11.961 -7.34 1 97.44 183 ALA A N 1
ATOM 1385 C CA . ALA A 1 183 ? 5.988 13.312 -7.805 1 97.44 183 ALA A CA 1
ATOM 1386 C C . ALA A 1 183 ? 6.844 14.344 -7.07 1 97.44 183 ALA A C 1
ATOM 1388 O O . ALA A 1 183 ? 7.059 14.234 -5.863 1 97.44 183 ALA A O 1
ATOM 1389 N N . ARG A 1 184 ? 7.281 15.25 -7.797 1 95.06 184 ARG A N 1
ATOM 1390 C CA . ARG A 1 184 ? 8.031 16.375 -7.254 1 95.06 184 ARG A CA 1
ATOM 1391 C C . ARG A 1 184 ? 7.242 17.672 -7.383 1 95.06 184 ARG A C 1
ATOM 1393 O O . ARG A 1 184 ? 6.047 17.656 -7.68 1 95.06 184 ARG A O 1
ATOM 1400 N N . ALA A 1 185 ? 7.871 18.781 -7.145 1 93.56 185 ALA A N 1
ATOM 1401 C CA . ALA A 1 185 ? 7.191 20.062 -6.977 1 93.56 185 ALA A CA 1
ATOM 1402 C C . ALA A 1 185 ? 6.309 20.375 -8.18 1 93.56 185 ALA A C 1
ATOM 1404 O O . ALA A 1 185 ? 5.129 20.703 -8.023 1 93.56 185 ALA A O 1
ATOM 1405 N N . LEU A 1 186 ? 6.809 20.266 -9.422 1 94.44 186 LEU A N 1
ATOM 1406 C CA . LEU A 1 186 ? 6.051 20.625 -10.617 1 94.44 186 LEU A CA 1
ATOM 1407 C C . LEU A 1 186 ? 4.871 19.688 -10.82 1 94.44 186 LEU A C 1
ATOM 1409 O O . LEU A 1 186 ? 3.771 20.125 -11.164 1 94.44 186 LEU A O 1
ATOM 1413 N N . GLU A 1 187 ? 5.133 18.391 -10.664 1 97 187 GLU A N 1
ATOM 1414 C CA . GLU A 1 187 ? 4.055 17.406 -10.781 1 97 187 GLU A CA 1
ATOM 1415 C C . GLU A 1 187 ? 3.006 17.609 -9.688 1 97 187 GLU A C 1
ATOM 1417 O O . GLU A 1 187 ? 1.811 17.422 -9.93 1 97 187 GLU A O 1
ATOM 1422 N N . ILE A 1 188 ? 3.441 17.984 -8.492 1 96.88 188 ILE A N 1
ATOM 1423 C CA . ILE A 1 188 ? 2.533 18.219 -7.375 1 96.88 188 ILE A CA 1
ATOM 1424 C C . ILE A 1 188 ? 1.647 19.422 -7.676 1 96.88 188 ILE A C 1
ATOM 1426 O O . ILE A 1 188 ? 0.448 19.406 -7.391 1 96.88 188 ILE A O 1
ATOM 1430 N N . ILE A 1 189 ? 2.186 20.453 -8.227 1 95.06 189 ILE A N 1
ATOM 1431 C CA . ILE A 1 189 ? 1.417 21.641 -8.578 1 95.06 189 ILE A CA 1
ATOM 1432 C C . ILE A 1 189 ? 0.372 21.281 -9.633 1 95.06 189 ILE A C 1
ATOM 1434 O O . ILE A 1 189 ? -0.782 21.703 -9.539 1 95.06 189 ILE A O 1
ATOM 1438 N N . ALA A 1 190 ? 0.753 20.578 -10.641 1 96.62 190 ALA A N 1
ATOM 1439 C CA . ALA A 1 190 ? -0.194 20.141 -11.664 1 96.62 190 ALA A CA 1
ATOM 1440 C C . ALA A 1 190 ? -1.327 19.328 -11.047 1 96.62 190 ALA A C 1
ATOM 1442 O O . ALA A 1 190 ? -2.494 19.5 -11.398 1 96.62 190 ALA A O 1
ATOM 1443 N N . PHE A 1 191 ? -0.925 18.453 -10.148 1 97.81 191 PHE A N 1
ATOM 1444 C CA . PHE A 1 191 ? -1.896 17.625 -9.445 1 97.81 191 PHE A CA 1
ATOM 1445 C C . PHE A 1 191 ? -2.846 18.484 -8.617 1 97.81 191 PHE A C 1
ATOM 1447 O O . PHE A 1 191 ? -4.055 18.234 -8.594 1 97.81 191 PHE A O 1
ATOM 1454 N N . SER A 1 192 ? -2.287 19.391 -7.926 1 96.69 192 SER A N 1
ATOM 1455 C CA . SER A 1 192 ? -3.055 20.344 -7.129 1 96.69 192 SER A CA 1
ATOM 1456 C C . SER A 1 192 ? -4.121 21.031 -7.969 1 96.69 192 SER A C 1
ATOM 1458 O O . SER A 1 192 ? -5.285 21.109 -7.566 1 96.69 192 SER A O 1
ATOM 1460 N N . ASN A 1 193 ? -3.746 21.531 -9.117 1 95.69 193 ASN A N 1
ATOM 1461 C CA . ASN A 1 193 ? -4.672 22.219 -10.008 1 95.69 193 ASN A CA 1
ATOM 1462 C C . ASN A 1 193 ? -5.754 21.281 -10.523 1 95.69 193 ASN A C 1
ATOM 1464 O O . ASN A 1 193 ? -6.926 21.656 -10.594 1 95.69 193 ASN A O 1
ATOM 1468 N N . GLN A 1 194 ? -5.402 20.141 -10.812 1 97.5 194 GLN A N 1
ATOM 1469 C CA . GLN A 1 194 ? -6.316 19.156 -11.391 1 97.5 194 GLN A CA 1
ATOM 1470 C C . GLN A 1 194 ? -7.352 18.703 -10.367 1 97.5 194 GLN A C 1
ATOM 1472 O O . GLN A 1 194 ? -8.508 18.453 -10.719 1 97.5 194 GLN A O 1
ATOM 1477 N N . HIS A 1 195 ? -6.91 18.578 -9.164 1 97.19 195 HIS A N 1
ATOM 1478 C CA . HIS A 1 195 ? -7.789 17.953 -8.188 1 97.19 195 HIS A CA 1
ATOM 1479 C C . HIS A 1 195 ? -8.242 18.953 -7.125 1 97.19 195 HIS A C 1
ATOM 1481 O O . HIS A 1 195 ? -8.883 18.562 -6.141 1 97.19 195 HIS A O 1
ATOM 1487 N N . ASN A 1 196 ? -7.914 20.188 -7.309 1 95.56 196 ASN A N 1
ATOM 1488 C CA . ASN A 1 196 ? -8.344 21.281 -6.43 1 95.56 196 ASN A CA 1
ATOM 1489 C C . ASN A 1 196 ? -7.934 21.016 -4.984 1 95.56 196 ASN A C 1
ATOM 1491 O O . ASN A 1 196 ? -8.773 21.047 -4.082 1 95.56 196 ASN A O 1
ATOM 1495 N N . MET A 1 197 ? -6.656 20.766 -4.773 1 97.62 197 MET A N 1
ATOM 1496 C CA . MET A 1 197 ? -6.055 20.594 -3.453 1 97.62 197 MET A CA 1
ATOM 1497 C C . MET A 1 197 ? -4.984 21.656 -3.197 1 97.62 197 MET A C 1
ATOM 1499 O O . MET A 1 197 ? -4.023 21.766 -3.961 1 97.62 197 MET A O 1
ATOM 1503 N N . PRO A 1 198 ? -5.176 22.375 -2.176 1 97.69 198 PRO A N 1
ATOM 1504 C CA . PRO A 1 198 ? -4.137 23.359 -1.911 1 97.69 198 PRO A CA 1
ATOM 1505 C C . PRO A 1 198 ? -2.789 22.734 -1.562 1 97.69 198 PRO A C 1
ATOM 1507 O O . PRO A 1 198 ? -2.742 21.578 -1.107 1 97.69 198 PRO A O 1
ATOM 1510 N N . VAL A 1 199 ? -1.734 23.578 -1.761 1 97.12 199 VAL A N 1
ATOM 1511 C CA . VAL A 1 199 ? -0.37 23.094 -1.561 1 97.12 199 VAL A CA 1
ATOM 1512 C C . VAL A 1 199 ? 0.302 23.906 -0.452 1 97.12 199 VAL A C 1
ATOM 1514 O O . VAL A 1 199 ? 0.14 25.125 -0.38 1 97.12 199 VAL A O 1
ATOM 1517 N N . LEU A 1 200 ? 0.966 23.219 0.39 1 97.31 200 LEU A N 1
ATOM 1518 C CA . LEU A 1 200 ? 1.87 23.859 1.346 1 97.31 200 LEU A CA 1
ATOM 1519 C C . LEU A 1 200 ? 3.104 22.984 1.578 1 97.31 200 LEU A C 1
ATOM 1521 O O . LEU A 1 200 ? 3.184 21.859 1.076 1 97.31 200 LEU A O 1
ATOM 1525 N N . THR A 1 201 ? 4.082 23.516 2.299 1 96.5 201 THR A N 1
ATOM 1526 C CA . THR A 1 201 ? 5.281 22.766 2.646 1 96.5 201 THR A CA 1
ATOM 1527 C C . THR A 1 201 ? 5.355 22.531 4.152 1 96.5 201 THR A C 1
ATOM 1529 O O . THR A 1 201 ? 4.695 23.234 4.926 1 96.5 201 THR A O 1
ATOM 1532 N N . ILE A 1 202 ? 6.129 21.578 4.527 1 97.25 202 ILE A N 1
ATOM 1533 C CA . ILE A 1 202 ? 6.387 21.344 5.945 1 97.25 202 ILE A CA 1
ATOM 1534 C C . ILE A 1 202 ? 6.957 22.625 6.57 1 97.25 202 ILE A C 1
ATOM 1536 O O . ILE A 1 202 ? 6.605 22.984 7.699 1 97.25 202 ILE A O 1
ATOM 1540 N N . ASN A 1 203 ? 7.809 23.297 5.852 1 95.69 203 ASN A N 1
ATOM 1541 C CA . ASN A 1 203 ? 8.398 24.531 6.344 1 95.69 203 ASN A CA 1
ATOM 1542 C C . ASN A 1 203 ? 7.328 25.594 6.586 1 95.69 203 ASN A C 1
ATOM 1544 O O . ASN A 1 203 ? 7.438 26.391 7.523 1 95.69 203 ASN A O 1
ATOM 1548 N N . ASP A 1 204 ? 6.355 25.688 5.688 1 96.69 204 ASP A N 1
ATOM 1549 C CA . ASP A 1 204 ? 5.238 26.594 5.914 1 96.69 204 ASP A CA 1
ATOM 1550 C C . ASP A 1 204 ? 4.562 26.328 7.254 1 96.69 204 ASP A C 1
ATOM 1552 O O . ASP A 1 204 ? 4.25 27.25 8 1 96.69 204 ASP A O 1
ATOM 1556 N N . LEU A 1 205 ? 4.391 25.094 7.562 1 98.06 205 LEU A N 1
ATOM 1557 C CA . LEU A 1 205 ? 3.689 24.672 8.781 1 98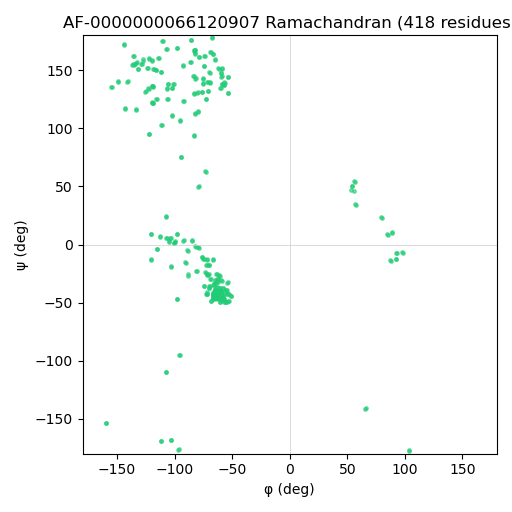.06 205 LEU A CA 1
ATOM 1558 C C . LEU A 1 205 ? 4.543 24.953 10.016 1 98.06 205 LEU A C 1
ATOM 1560 O O . LEU A 1 205 ? 4.02 25.344 11.055 1 98.06 205 LEU A O 1
ATOM 1564 N 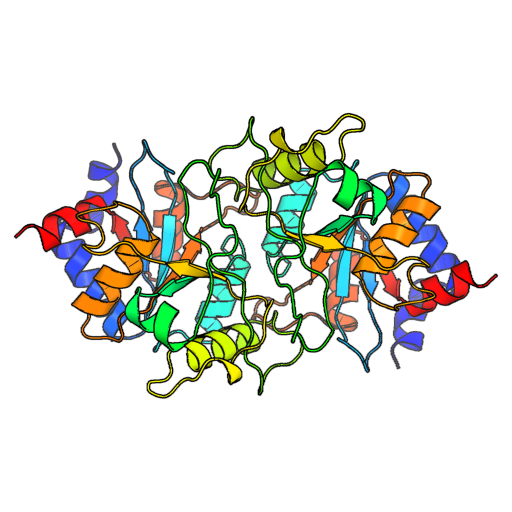N . VAL A 1 206 ? 5.824 24.656 9.883 1 97.69 206 VAL A N 1
ATOM 1565 C CA . VAL A 1 206 ? 6.746 24.984 10.969 1 97.69 206 VAL A CA 1
ATOM 1566 C C . VAL A 1 206 ? 6.688 26.469 11.281 1 97.69 206 VAL A C 1
ATOM 1568 O O . VAL A 1 206 ? 6.598 26.875 12.445 1 97.69 206 VAL A O 1
ATOM 1571 N N . ALA A 1 207 ? 6.73 27.297 10.266 1 96.38 207 ALA A N 1
ATOM 1572 C CA . ALA A 1 207 ? 6.652 28.734 10.438 1 96.38 207 ALA A CA 1
ATOM 1573 C C . ALA A 1 207 ? 5.332 29.141 11.094 1 96.38 207 ALA A C 1
ATOM 1575 O O . ALA A 1 207 ? 5.305 30.016 11.969 1 96.38 207 ALA A O 1
ATOM 1576 N N . TYR A 1 208 ? 4.277 28.578 10.641 1 97.62 208 TYR A N 1
ATOM 1577 C CA . TYR A 1 208 ? 2.943 28.875 11.148 1 97.62 208 TYR A CA 1
ATOM 1578 C C . TYR A 1 208 ? 2.842 28.547 12.633 1 97.62 208 TYR A C 1
ATOM 1580 O O . TYR A 1 208 ? 2.277 29.328 13.406 1 97.62 208 TYR A O 1
ATOM 1588 N N . ARG A 1 209 ? 3.434 27.438 13.078 1 97.25 209 ARG A N 1
ATOM 1589 C CA . ARG A 1 209 ? 3.322 26.938 14.445 1 97.25 209 ARG A CA 1
ATOM 1590 C C . ARG A 1 209 ? 4.289 27.672 15.367 1 97.25 209 ARG A C 1
ATOM 1592 O O . ARG A 1 209 ? 4.117 27.672 16.594 1 97.25 209 ARG A O 1
ATOM 1599 N N . SER A 1 210 ? 5.305 28.219 14.805 1 93.81 210 SER A N 1
ATOM 1600 C CA . SER A 1 210 ? 6.316 28.906 15.602 1 93.81 210 SER A CA 1
ATOM 1601 C C . SER A 1 210 ? 5.879 30.328 15.945 1 93.81 210 SER A C 1
ATOM 1603 O O . SER A 1 210 ? 6.578 31.047 16.672 1 93.81 210 SER A O 1
ATOM 1605 N N . ARG A 1 211 ? 4.797 30.812 15.555 1 86.94 211 ARG A N 1
ATOM 1606 C CA . ARG A 1 211 ? 4.301 32.156 15.875 1 86.94 211 ARG A CA 1
ATOM 1607 C C . ARG A 1 211 ? 3.682 32.188 17.266 1 86.94 211 ARG A C 1
ATOM 1609 O O . ARG A 1 211 ? 3.115 31.188 17.734 1 86.94 211 ARG A O 1
ATOM 1616 N N . MET B 1 1 ? -20.781 -19.516 -13.266 1 44.91 1 MET B N 1
ATOM 1617 C CA . MET B 1 1 ? -20.812 -18.344 -14.125 1 44.91 1 MET B CA 1
ATOM 1618 C C . MET B 1 1 ? -19.422 -17.984 -14.602 1 44.91 1 MET B C 1
ATOM 1620 O O . MET B 1 1 ? -19.203 -17.688 -15.789 1 44.91 1 MET B O 1
ATOM 1624 N N . ASN B 1 2 ? -18.312 -18.047 -13.664 1 54.69 2 ASN B N 1
ATOM 1625 C CA . ASN B 1 2 ? -16.938 -17.656 -13.992 1 54.69 2 ASN B CA 1
ATOM 1626 C C . ASN B 1 2 ? -16.344 -18.578 -15.055 1 54.69 2 ASN B C 1
ATOM 1628 O O . ASN B 1 2 ? -15.586 -18.141 -15.914 1 54.69 2 ASN B O 1
ATOM 1632 N N . GLN B 1 3 ? -16.797 -19.812 -15.047 1 55.5 3 GLN B N 1
ATOM 1633 C CA . GLN B 1 3 ? -16.203 -20.781 -15.961 1 55.5 3 GLN B CA 1
ATOM 1634 C C . GLN B 1 3 ? -16.516 -20.438 -17.422 1 55.5 3 GLN B C 1
ATOM 1636 O O . GLN B 1 3 ? -15.656 -20.578 -18.297 1 55.5 3 GLN B O 1
ATOM 1641 N N . ILE B 1 4 ? -17.688 -20.062 -17.688 1 58.44 4 ILE B N 1
ATOM 1642 C CA . ILE B 1 4 ? -18.094 -19.734 -19.047 1 58.44 4 ILE B CA 1
ATOM 1643 C C . ILE B 1 4 ? -17.328 -18.516 -19.547 1 58.44 4 ILE B C 1
ATOM 1645 O O . ILE B 1 4 ? -16.875 -18.469 -20.688 1 58.44 4 ILE B O 1
ATOM 1649 N N . ILE B 1 5 ? -17.094 -17.719 -18.578 1 70.56 5 ILE B N 1
ATOM 1650 C CA . ILE B 1 5 ? -16.469 -16.453 -18.953 1 70.56 5 ILE B CA 1
ATOM 1651 C C . ILE B 1 5 ? -15.008 -16.703 -19.344 1 70.56 5 ILE B C 1
ATOM 1653 O O . ILE B 1 5 ? -14.477 -16.031 -20.234 1 70.56 5 ILE B O 1
ATOM 1657 N N . PHE B 1 6 ? -14.438 -17.797 -18.781 1 76.38 6 PHE B N 1
ATOM 1658 C CA . PHE B 1 6 ? -13 -17.984 -18.984 1 76.38 6 PHE B CA 1
ATOM 1659 C C . PHE B 1 6 ? -12.727 -19 -20.078 1 76.38 6 PHE B C 1
ATOM 1661 O O . PHE B 1 6 ? -11.57 -19.25 -20.438 1 76.38 6 PHE B O 1
ATOM 1668 N N . SER B 1 7 ? -13.773 -19.469 -20.609 1 76 7 SER B N 1
ATOM 1669 C CA . SER B 1 7 ? -13.617 -20.453 -21.656 1 76 7 SER B CA 1
ATOM 1670 C C . SER B 1 7 ? -12.906 -19.859 -22.875 1 76 7 SER B C 1
ATOM 1672 O O . SER B 1 7 ? -12.234 -20.578 -23.625 1 76 7 SER B O 1
ATOM 1674 N N . GLN B 1 8 ? -13.008 -18.625 -23.016 1 80.69 8 GLN B N 1
ATOM 1675 C CA . GLN B 1 8 ? -12.359 -17.953 -24.141 1 80.69 8 GLN B CA 1
ATOM 1676 C C . GLN B 1 8 ? -10.844 -18.031 -24.016 1 80.69 8 GLN B C 1
ATOM 1678 O O . GLN B 1 8 ? -10.125 -17.828 -25.016 1 80.69 8 GLN B O 1
ATOM 1683 N N . PHE B 1 9 ? -10.422 -18.422 -22.859 1 86.5 9 PHE B N 1
ATOM 1684 C CA . PHE B 1 9 ? -8.977 -18.438 -22.641 1 86.5 9 PHE B CA 1
ATOM 1685 C C . PHE B 1 9 ? -8.445 -19.859 -22.703 1 86.5 9 PHE B C 1
ATOM 1687 O O . PHE B 1 9 ? -7.262 -20.094 -22.422 1 86.5 9 PHE B O 1
ATOM 1694 N N . GLY B 1 10 ? -9.289 -20.844 -23.047 1 90.12 10 GLY B N 1
ATOM 1695 C CA . GLY B 1 10 ? -8.867 -22.234 -23.156 1 90.12 10 GLY B CA 1
ATOM 1696 C C . GLY B 1 10 ? -9.297 -23.078 -21.984 1 90.12 10 GLY B C 1
ATOM 1697 O O . GLY B 1 10 ? -10.07 -22.625 -21.125 1 90.12 10 GLY B O 1
ATOM 1698 N N . THR B 1 11 ? -8.906 -24.359 -21.953 1 92.94 11 THR B N 1
ATOM 1699 C CA . THR B 1 11 ? -9.156 -25.266 -20.828 1 92.94 11 THR B CA 1
ATOM 1700 C C . THR B 1 11 ? -8.367 -24.828 -19.594 1 92.94 11 THR B C 1
ATOM 1702 O O . THR B 1 11 ? -7.434 -24.031 -19.703 1 92.94 11 THR B O 1
ATOM 1705 N N . PRO B 1 12 ? -8.734 -25.328 -18.469 1 93.75 12 PRO B N 1
ATOM 1706 C CA . PRO B 1 12 ? -7.977 -25 -17.25 1 93.75 12 PRO B CA 1
ATOM 1707 C C . PRO B 1 12 ? -6.484 -25.297 -17.406 1 93.75 12 PRO B C 1
ATOM 1709 O O . PRO B 1 12 ? -5.652 -24.469 -17 1 93.75 12 PRO B O 1
ATOM 1712 N N . ILE B 1 13 ? -6.145 -26.406 -18 1 96.31 13 ILE B N 1
ATOM 1713 C CA . ILE B 1 13 ? -4.75 -26.812 -18.172 1 96.31 13 ILE B CA 1
ATOM 1714 C C . ILE B 1 13 ? -4.055 -25.844 -19.125 1 96.31 13 ILE B C 1
ATOM 1716 O O . ILE B 1 13 ? -2.922 -25.422 -18.875 1 96.31 13 ILE B O 1
ATOM 1720 N N . GLU B 1 14 ? -4.711 -25.469 -20.188 1 97 14 GLU B N 1
ATOM 1721 C CA . GLU B 1 14 ? -4.141 -24.547 -21.172 1 97 14 GLU B CA 1
ATOM 1722 C C . GLU B 1 14 ? -3.887 -23.172 -20.547 1 97 14 GLU B C 1
ATOM 1724 O O . GLU B 1 14 ? -2.869 -22.547 -20.828 1 97 14 GLU B O 1
ATOM 1729 N N . ARG B 1 15 ? -4.805 -22.703 -19.781 1 97.25 15 ARG B N 1
ATOM 1730 C CA . ARG B 1 15 ? -4.652 -21.406 -19.141 1 97.25 15 ARG B CA 1
ATOM 1731 C C . ARG B 1 15 ? -3.42 -21.375 -18.234 1 97.25 15 ARG B C 1
ATOM 1733 O O . ARG B 1 15 ? -2.682 -20.391 -18.219 1 97.25 15 ARG B O 1
ATOM 1740 N N . VAL B 1 16 ? -3.207 -22.453 -17.516 1 98.5 16 VAL B N 1
ATOM 1741 C CA . VAL B 1 16 ? -2.035 -22.531 -16.641 1 98.5 16 VAL B CA 1
ATOM 1742 C C . VAL B 1 16 ? -0.766 -22.547 -17.484 1 98.5 16 VAL B C 1
ATOM 1744 O O . VAL B 1 16 ? 0.193 -21.828 -17.203 1 98.5 16 VAL B O 1
ATOM 1747 N N . GLU B 1 17 ? -0.77 -23.344 -18.562 1 98.5 17 GLU B N 1
ATOM 1748 C CA . GLU B 1 17 ? 0.406 -23.438 -19.422 1 98.5 17 GLU B CA 1
ATOM 1749 C C . GLU B 1 17 ? 0.743 -22.094 -20.047 1 98.5 17 GLU B C 1
ATOM 1751 O O . GLU B 1 17 ? 1.915 -21.719 -20.125 1 98.5 17 GLU B O 1
ATOM 1756 N N . ILE B 1 18 ? -0.248 -21.406 -20.5 1 98.25 18 ILE B N 1
ATOM 1757 C CA . ILE B 1 18 ? -0.063 -20.094 -21.094 1 98.25 18 ILE B CA 1
ATOM 1758 C C . ILE B 1 18 ? 0.52 -19.141 -20.047 1 98.25 18 ILE B C 1
ATOM 1760 O O . ILE B 1 18 ? 1.434 -18.359 -20.328 1 98.25 18 ILE B O 1
ATOM 1764 N N . ALA B 1 19 ? 0.005 -19.172 -18.844 1 98.62 19 ALA B N 1
ATOM 1765 C CA . ALA B 1 19 ? 0.491 -18.328 -17.734 1 98.62 19 ALA B CA 1
ATOM 1766 C C . ALA B 1 19 ? 1.954 -18.641 -17.422 1 98.62 19 ALA B C 1
ATOM 1768 O O . ALA B 1 19 ? 2.752 -17.719 -17.219 1 98.62 19 ALA B O 1
ATOM 1769 N N . LEU B 1 20 ? 2.301 -19.922 -17.391 1 98.81 20 LEU B N 1
ATOM 1770 C CA . LEU B 1 20 ? 3.678 -20.312 -17.094 1 98.81 20 LEU B CA 1
ATOM 1771 C C . LEU B 1 20 ? 4.629 -19.781 -18.156 1 98.81 20 LEU B C 1
ATOM 1773 O O . LEU B 1 20 ? 5.719 -19.297 -17.844 1 98.81 20 LEU B O 1
ATOM 1777 N N . GLN B 1 21 ? 4.215 -19.859 -19.391 1 98.62 21 GLN B N 1
ATOM 1778 C CA . GLN B 1 21 ? 5.027 -19.312 -20.469 1 98.62 21 GLN B CA 1
ATOM 1779 C C . GLN B 1 21 ? 5.207 -17.812 -20.328 1 98.62 21 GLN B C 1
ATOM 1781 O O . GLN B 1 21 ? 6.305 -17.281 -20.531 1 98.62 21 GLN B O 1
ATOM 1786 N N . ALA B 1 22 ? 4.164 -17.156 -20.016 1 98.62 22 ALA B N 1
ATOM 1787 C CA . ALA B 1 22 ? 4.234 -15.719 -19.812 1 98.62 22 ALA B CA 1
ATOM 1788 C C . ALA B 1 22 ? 5.238 -15.367 -18.719 1 98.62 22 ALA B C 1
ATOM 1790 O O . ALA B 1 22 ? 6.094 -14.5 -18.906 1 98.62 22 ALA B O 1
ATOM 1791 N N . LEU B 1 23 ? 5.191 -16.047 -17.609 1 98.81 23 LEU B N 1
ATOM 1792 C CA . LEU B 1 23 ? 6.086 -15.773 -16.484 1 98.81 23 LEU B CA 1
ATOM 1793 C C . LEU B 1 23 ? 7.535 -16.062 -16.859 1 98.81 23 LEU B C 1
ATOM 1795 O O . LEU B 1 23 ? 8.438 -15.305 -16.5 1 98.81 23 LEU B O 1
ATOM 1799 N N . ARG B 1 24 ? 7.738 -17.125 -17.594 1 98.56 24 ARG B N 1
ATOM 1800 C CA . ARG B 1 24 ? 9.078 -17.453 -18.062 1 98.56 24 ARG B CA 1
ATOM 1801 C C . ARG B 1 24 ? 9.664 -16.328 -18.891 1 98.56 24 ARG B C 1
ATOM 1803 O O . ARG B 1 24 ? 10.875 -16.078 -18.859 1 98.56 24 ARG B O 1
ATOM 1810 N N . HIS B 1 25 ? 8.812 -15.656 -19.547 1 97.81 25 HIS B N 1
ATOM 1811 C CA . HIS B 1 25 ? 9.266 -14.602 -20.453 1 97.81 25 HIS B CA 1
ATOM 1812 C C . HIS B 1 25 ? 9.172 -13.234 -19.797 1 97.81 25 HIS B C 1
ATOM 1814 O O . HIS B 1 25 ? 9.227 -12.203 -20.469 1 97.81 25 HIS B O 1
ATOM 1820 N N . GLY B 1 26 ? 8.898 -13.172 -18.531 1 98.19 26 GLY B N 1
ATOM 1821 C CA . GLY B 1 26 ? 8.961 -11.945 -17.766 1 98.19 26 GLY B CA 1
ATOM 1822 C C . GLY B 1 26 ? 7.664 -11.164 -17.766 1 98.19 26 GLY B C 1
ATOM 1823 O O . GLY B 1 26 ? 7.633 -9.992 -17.375 1 98.19 26 GLY B O 1
ATOM 1824 N N . ARG B 1 27 ? 6.605 -11.82 -18.281 1 98.44 27 ARG B N 1
ATOM 1825 C CA . ARG B 1 27 ? 5.305 -11.156 -18.266 1 98.44 27 ARG B CA 1
ATOM 1826 C C . ARG B 1 27 ? 4.516 -11.508 -17.016 1 98.44 27 ARG B C 1
ATOM 1828 O O . ARG B 1 27 ? 4.754 -12.555 -16.406 1 98.44 27 ARG B O 1
ATOM 1835 N N . GLY B 1 28 ? 3.576 -10.594 -16.594 1 98.69 28 GLY B N 1
ATOM 1836 C CA . GLY B 1 28 ? 2.672 -10.883 -15.492 1 98.69 28 GLY B CA 1
ATOM 1837 C C . GLY B 1 28 ? 1.456 -11.688 -15.906 1 98.69 28 GLY B C 1
ATOM 1838 O O . GLY B 1 28 ? 1.198 -11.852 -17.109 1 98.69 28 GLY B O 1
ATOM 1839 N N . VAL B 1 29 ? 0.775 -12.18 -14.953 1 98.81 29 VAL B N 1
ATOM 1840 C CA . VAL B 1 29 ? -0.467 -12.914 -15.172 1 98.81 29 VAL B CA 1
ATOM 1841 C C . VAL B 1 29 ? -1.535 -12.43 -14.203 1 98.81 29 VAL B C 1
ATOM 1843 O O . VAL B 1 29 ? -1.217 -11.828 -13.172 1 98.81 29 VAL B O 1
ATOM 1846 N N . LEU B 1 30 ? -2.756 -12.625 -14.578 1 98.56 30 LEU B N 1
ATOM 1847 C CA . LEU B 1 30 ? -3.887 -12.312 -13.719 1 98.56 30 LEU B CA 1
ATOM 1848 C C . LEU B 1 30 ? -4.512 -13.586 -13.156 1 98.56 30 LEU B C 1
ATOM 1850 O O . LEU B 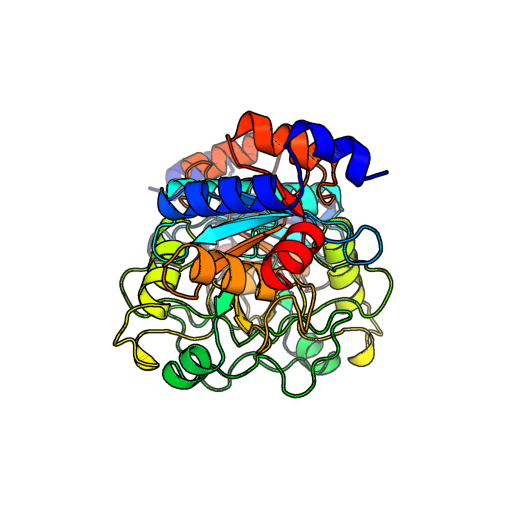1 30 ? -4.875 -14.492 -13.914 1 98.56 30 LEU B O 1
ATOM 1854 N N . VAL B 1 31 ? -4.609 -13.633 -11.867 1 98.38 31 VAL B N 1
ATOM 1855 C CA . VAL B 1 31 ? -5.137 -14.82 -11.203 1 98.38 31 VAL B CA 1
ATOM 1856 C C . VAL B 1 31 ? -6.391 -14.453 -10.406 1 98.38 31 VAL B C 1
ATOM 1858 O O . VAL B 1 31 ? -6.344 -13.609 -9.508 1 98.38 31 VAL B O 1
ATOM 1861 N N . LEU B 1 32 ? -7.457 -15.102 -10.719 1 96.88 32 LEU B N 1
ATOM 1862 C CA . LEU B 1 32 ? -8.711 -14.891 -10 1 96.88 32 LEU B CA 1
ATOM 1863 C C . LEU B 1 32 ? -8.953 -16.016 -8.992 1 96.88 32 LEU B C 1
ATOM 1865 O O . LEU B 1 32 ? -8.68 -17.172 -9.281 1 96.88 32 LEU B O 1
ATOM 1869 N N . ASP B 1 33 ? -9.406 -15.625 -7.844 1 93.88 33 ASP B N 1
ATOM 1870 C CA . ASP B 1 33 ? -9.805 -16.656 -6.895 1 93.88 33 ASP B CA 1
ATOM 1871 C C . ASP B 1 33 ? -11.312 -16.922 -6.957 1 93.88 33 ASP B C 1
ATOM 1873 O O . ASP B 1 33 ? -11.992 -16.438 -7.867 1 93.88 33 ASP B O 1
ATOM 1877 N N . ASN B 1 34 ? -11.758 -17.75 -6.102 1 86.5 34 ASN B N 1
ATOM 1878 C CA . ASN B 1 34 ? -13.148 -18.188 -6.168 1 86.5 34 ASN B CA 1
ATOM 1879 C C . ASN B 1 34 ? -14.102 -17.062 -5.785 1 86.5 34 ASN B C 1
ATOM 1881 O O . ASN B 1 34 ? -13.773 -16.219 -4.945 1 86.5 34 ASN B O 1
ATOM 1885 N N . GLU B 1 35 ? -15.2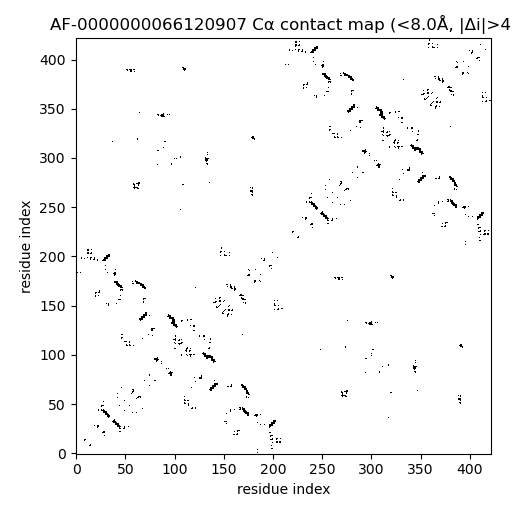34 -17.141 -6.406 1 82.56 35 GLU B N 1
ATOM 1886 C CA . GLU B 1 35 ? -16.25 -16.125 -6.137 1 82.56 35 GLU B CA 1
ATOM 1887 C C . GLU B 1 35 ? -16.672 -16.156 -4.672 1 82.56 35 GLU B C 1
ATOM 1889 O O . GLU B 1 35 ? -17.078 -15.125 -4.117 1 82.56 35 GLU B O 1
ATOM 1894 N N . ASP B 1 36 ? -16.547 -17.25 -4.059 1 83.81 36 ASP B N 1
ATOM 1895 C CA . ASP B 1 36 ? -17 -17.391 -2.678 1 83.81 36 ASP B CA 1
ATOM 1896 C C . ASP B 1 36 ? -15.867 -17.094 -1.698 1 83.81 36 ASP B C 1
ATOM 1898 O O . ASP B 1 36 ? -16.047 -17.219 -0.483 1 83.81 36 ASP B O 1
ATOM 1902 N N . ARG B 1 37 ? -14.852 -16.75 -2.15 1 88.06 37 ARG B N 1
ATOM 1903 C CA . ARG B 1 37 ? -13.727 -16.375 -1.308 1 88.06 37 ARG B CA 1
ATOM 1904 C C . ARG B 1 37 ? -13.508 -14.859 -1.342 1 88.06 37 ARG B C 1
ATOM 1906 O O . ARG B 1 37 ? -14.328 -14.094 -0.826 1 88.06 37 ARG B O 1
ATOM 1913 N N . GLU B 1 38 ? -12.469 -14.391 -1.952 1 85.56 38 GLU B N 1
ATOM 1914 C CA . GLU B 1 38 ? -12.273 -12.945 -2.023 1 85.56 38 GLU B CA 1
ATOM 1915 C C . GLU B 1 38 ? -12.969 -12.352 -3.248 1 85.56 38 GLU B C 1
ATOM 1917 O O . GLU B 1 38 ? -13.328 -11.172 -3.258 1 85.56 38 GLU B O 1
ATOM 1922 N N . ASN B 1 39 ? -13.117 -13.211 -4.312 1 90.81 39 ASN B N 1
ATOM 1923 C CA . ASN B 1 39 ? -13.672 -12.75 -5.586 1 90.81 39 ASN B CA 1
ATOM 1924 C C . ASN B 1 39 ? -12.883 -11.562 -6.137 1 90.81 39 ASN B C 1
ATOM 1926 O O . ASN B 1 39 ? -13.469 -10.531 -6.48 1 90.81 39 ASN B O 1
ATOM 1930 N N . GLU B 1 40 ? -11.562 -11.695 -6.109 1 92.44 40 GLU B N 1
ATOM 1931 C CA . GLU B 1 40 ? -10.648 -10.656 -6.578 1 92.44 40 GLU B CA 1
ATOM 1932 C C . GLU B 1 40 ? -9.648 -11.219 -7.59 1 92.44 40 GLU B C 1
ATOM 1934 O O . GLU B 1 40 ? -9.508 -12.438 -7.715 1 92.44 40 GLU B O 1
ATOM 1939 N N . GLY B 1 41 ? -9.094 -10.359 -8.352 1 96.94 41 GLY B N 1
ATOM 1940 C CA . GLY B 1 41 ? -8.016 -10.68 -9.273 1 96.94 41 GLY B CA 1
ATOM 1941 C C . GLY B 1 41 ? -6.715 -9.977 -8.938 1 96.94 41 GLY B C 1
ATOM 1942 O O . GLY B 1 41 ? -6.684 -8.75 -8.812 1 96.94 41 GLY B O 1
ATOM 1943 N N . ASP B 1 42 ? -5.684 -10.781 -8.797 1 98.56 42 ASP B N 1
ATOM 1944 C CA . ASP B 1 42 ? -4.359 -10.227 -8.531 1 98.56 42 ASP B CA 1
ATOM 1945 C C . ASP B 1 42 ? -3.471 -10.305 -9.766 1 98.56 42 ASP B C 1
ATOM 1947 O O . ASP B 1 42 ? -3.498 -11.297 -10.5 1 98.56 42 ASP B O 1
ATOM 1951 N N . MET B 1 43 ? -2.74 -9.211 -9.961 1 98.88 43 MET B N 1
ATOM 1952 C CA . MET B 1 43 ? -1.557 -9.359 -10.805 1 98.88 43 MET B CA 1
ATOM 1953 C C . MET B 1 43 ? -0.479 -10.172 -10.094 1 98.88 43 MET B C 1
ATOM 1955 O O . MET B 1 43 ? -0.174 -9.914 -8.922 1 98.88 43 MET B O 1
ATOM 1959 N N . ILE B 1 44 ? 0.074 -11.125 -10.766 1 98.94 44 ILE B N 1
ATOM 1960 C CA . ILE B 1 44 ? 1.19 -11.883 -10.211 1 98.94 44 ILE B CA 1
ATOM 1961 C C . ILE B 1 44 ? 2.371 -11.852 -11.18 1 98.94 44 ILE B C 1
ATOM 1963 O O . ILE B 1 44 ? 2.203 -12.047 -12.383 1 98.94 44 ILE B O 1
ATOM 1967 N N . PHE B 1 45 ? 3.5 -11.555 -10.672 1 98.94 45 PHE B N 1
ATOM 1968 C CA . PHE B 1 45 ? 4.762 -11.516 -11.398 1 98.94 45 PHE B CA 1
ATOM 1969 C C . PHE B 1 45 ? 5.789 -12.438 -10.742 1 98.94 45 PHE B C 1
ATOM 1971 O O . PHE B 1 45 ? 5.727 -12.688 -9.539 1 98.94 45 PHE B O 1
ATOM 1978 N N . ALA B 1 46 ? 6.688 -12.922 -11.609 1 98.94 46 ALA B N 1
ATOM 1979 C CA . ALA B 1 46 ? 7.887 -13.516 -11.031 1 98.94 46 ALA B CA 1
ATOM 1980 C C . ALA B 1 46 ? 8.812 -12.445 -10.461 1 98.94 46 ALA B C 1
ATOM 1982 O O . ALA B 1 46 ? 9.242 -11.539 -11.18 1 98.94 46 ALA B O 1
ATOM 1983 N N . ALA B 1 47 ? 9.172 -12.57 -9.203 1 98.94 47 ALA B N 1
ATOM 1984 C CA . ALA B 1 47 ? 9.977 -11.555 -8.531 1 98.94 47 ALA B CA 1
ATOM 1985 C C . ALA B 1 47 ? 11.305 -11.336 -9.25 1 98.94 47 ALA B C 1
ATOM 1987 O O . ALA B 1 47 ? 11.773 -10.203 -9.367 1 98.94 47 ALA B O 1
ATOM 1988 N N . GLU B 1 48 ? 11.891 -12.367 -9.75 1 98.56 48 GLU B N 1
ATOM 1989 C CA . GLU B 1 48 ? 13.227 -12.281 -10.328 1 98.56 48 GLU B CA 1
ATOM 1990 C C . GLU B 1 48 ? 13.195 -11.633 -11.711 1 98.56 48 GLU B C 1
ATOM 1992 O O . GLU B 1 48 ? 14.242 -11.258 -12.25 1 98.56 48 GLU B O 1
ATOM 1997 N N . LYS B 1 49 ? 12.016 -11.438 -12.312 1 98.56 49 LYS B N 1
ATOM 1998 C CA . LYS B 1 49 ? 11.945 -10.938 -13.68 1 98.56 49 LYS B CA 1
ATOM 1999 C C . LYS B 1 49 ? 11.172 -9.625 -13.75 1 98.56 49 LYS B C 1
ATOM 2001 O O . LYS B 1 49 ? 11.203 -8.938 -14.773 1 98.56 49 LYS B O 1
ATOM 2006 N N . MET B 1 50 ? 10.469 -9.273 -12.68 1 98.81 50 MET B N 1
ATOM 2007 C CA . MET B 1 50 ? 9.594 -8.109 -12.703 1 98.81 50 MET B CA 1
ATOM 2008 C C . MET B 1 50 ? 10.383 -6.84 -13.008 1 98.81 50 MET B C 1
ATOM 2010 O O . MET B 1 50 ? 11.445 -6.617 -12.43 1 98.81 50 MET B O 1
ATOM 2014 N N . THR B 1 51 ? 9.852 -6.035 -13.891 1 98.81 51 THR B N 1
ATOM 2015 C CA . THR B 1 51 ? 10.516 -4.801 -14.289 1 98.81 51 THR B CA 1
ATOM 2016 C C . THR B 1 51 ? 9.953 -3.605 -13.531 1 98.81 51 THR B C 1
ATOM 2018 O O . THR B 1 51 ? 8.898 -3.709 -12.891 1 98.81 51 THR B O 1
ATOM 2021 N N . ILE B 1 52 ? 10.641 -2.479 -13.656 1 98.81 52 ILE B N 1
ATOM 2022 C CA . ILE B 1 52 ? 10.188 -1.238 -13.039 1 98.81 52 ILE B CA 1
ATOM 2023 C C . ILE B 1 52 ? 8.867 -0.797 -13.664 1 98.81 52 ILE B C 1
ATOM 2025 O O . ILE B 1 52 ? 7.973 -0.316 -12.969 1 98.81 52 ILE B O 1
ATOM 2029 N N . GLU B 1 53 ? 8.742 -0.985 -14.969 1 98.69 53 GLU B N 1
ATOM 2030 C CA . GLU B 1 53 ? 7.508 -0.633 -15.672 1 98.69 53 GLU B CA 1
ATOM 2031 C C . GLU B 1 53 ? 6.328 -1.463 -15.164 1 98.69 53 GLU B C 1
ATOM 2033 O O . GLU B 1 53 ? 5.223 -0.944 -15.008 1 98.69 53 GLU B O 1
ATOM 2038 N N . GLN B 1 54 ? 6.57 -2.73 -14.969 1 98.81 54 GLN B N 1
ATOM 2039 C CA . GLN B 1 54 ? 5.535 -3.607 -14.43 1 98.81 54 GLN B CA 1
ATOM 2040 C C . GLN B 1 54 ? 5.16 -3.211 -13.008 1 98.81 54 GLN B C 1
ATOM 2042 O O . GLN B 1 54 ? 3.986 -3.262 -12.633 1 98.81 54 GLN B O 1
ATOM 2047 N N . MET B 1 55 ? 6.172 -2.846 -12.188 1 98.94 55 MET B N 1
ATOM 2048 C CA . MET B 1 55 ? 5.914 -2.348 -10.844 1 98.94 55 MET B CA 1
ATOM 2049 C C . MET B 1 55 ? 5.066 -1.08 -10.883 1 98.94 55 MET B C 1
ATOM 2051 O O . MET B 1 55 ? 4.117 -0.938 -10.109 1 98.94 55 MET B O 1
ATOM 2055 N N . ALA B 1 56 ? 5.43 -0.19 -11.789 1 98.81 56 ALA B N 1
ATOM 2056 C CA . ALA B 1 56 ? 4.656 1.039 -11.938 1 98.81 56 ALA B CA 1
ATOM 2057 C C . ALA B 1 56 ? 3.207 0.731 -12.305 1 98.81 56 ALA B C 1
ATOM 2059 O O . ALA B 1 56 ? 2.281 1.353 -11.781 1 98.81 56 ALA B O 1
ATOM 2060 N N . LEU B 1 57 ? 3.014 -0.217 -13.195 1 98.69 57 LEU B N 1
ATOM 2061 C CA . LEU B 1 57 ? 1.682 -0.66 -13.594 1 98.69 57 LEU B CA 1
ATOM 2062 C C . LEU B 1 57 ? 0.911 -1.21 -12.398 1 98.69 57 LEU B C 1
ATOM 2064 O O . LEU B 1 57 ? -0.254 -0.862 -12.195 1 98.69 57 LEU B O 1
ATOM 2068 N N . ALA B 1 58 ? 1.586 -2.045 -11.609 1 98.75 58 ALA B N 1
ATOM 2069 C CA . ALA B 1 58 ? 0.955 -2.654 -10.445 1 98.75 58 ALA B CA 1
ATOM 2070 C C . ALA B 1 58 ? 0.53 -1.592 -9.43 1 98.75 58 ALA B C 1
ATOM 2072 O O . ALA B 1 58 ? -0.56 -1.67 -8.859 1 98.75 58 ALA B O 1
ATOM 2073 N N . ILE B 1 59 ? 1.376 -0.633 -9.211 1 98.69 59 ILE B N 1
ATOM 2074 C CA . ILE B 1 59 ? 1.069 0.441 -8.273 1 98.69 59 ILE B CA 1
ATOM 2075 C C . ILE B 1 59 ? -0.121 1.249 -8.781 1 98.69 59 ILE B C 1
ATOM 2077 O O . ILE B 1 59 ? -1.057 1.531 -8.031 1 98.69 59 ILE B O 1
ATOM 2081 N N . ARG B 1 60 ? -0.144 1.527 -10.047 1 97.94 60 ARG B N 1
ATOM 2082 C CA . ARG B 1 60 ? -1.115 2.441 -10.641 1 97.94 60 ARG B CA 1
ATOM 2083 C C . ARG B 1 60 ? -2.49 1.789 -10.742 1 97.94 60 ARG B C 1
ATOM 2085 O O . ARG B 1 60 ? -3.512 2.447 -10.523 1 97.94 60 ARG B O 1
ATOM 2092 N N . TYR B 1 61 ? -2.5 0.512 -11.008 1 98.31 61 TYR B N 1
ATOM 2093 C CA . TYR B 1 61 ? -3.775 -0.126 -11.312 1 98.31 61 TYR B CA 1
ATOM 2094 C C . TYR B 1 61 ? -4.133 -1.162 -10.25 1 98.31 61 TYR B C 1
ATOM 2096 O O . TYR B 1 61 ? -5.219 -1.745 -10.281 1 98.31 61 TYR B O 1
ATOM 2104 N N . GLY B 1 62 ? -3.238 -1.345 -9.344 1 98.5 62 GLY B N 1
ATOM 2105 C CA . GLY B 1 62 ? -3.518 -2.207 -8.211 1 98.5 62 GLY B CA 1
ATOM 2106 C C . GLY B 1 62 ? -3.826 -1.438 -6.938 1 98.5 62 GLY B C 1
ATOM 2107 O O . GLY B 1 62 ? -4.078 -0.232 -6.984 1 98.5 62 GLY B O 1
ATOM 2108 N N . SER B 1 63 ? -3.84 -2.16 -5.832 1 98.06 63 SER B N 1
ATOM 2109 C CA . SER B 1 63 ? -4.117 -1.574 -4.523 1 98.06 63 SER B CA 1
ATOM 2110 C C . SER B 1 63 ? -2.947 -0.726 -4.039 1 98.06 63 SER B C 1
ATOM 2112 O O . SER B 1 63 ? -3.094 0.068 -3.107 1 98.06 63 SER B O 1
ATOM 2114 N N . GLY B 1 64 ? -1.836 -0.932 -4.629 1 98.06 64 GLY B N 1
ATOM 2115 C CA . GLY B 1 64 ? -0.611 -0.28 -4.195 1 98.06 64 GLY B CA 1
ATOM 2116 C C . GLY B 1 64 ? 0.121 -1.049 -3.109 1 98.06 64 GLY B C 1
ATOM 2117 O O . GLY B 1 64 ? 1.286 -0.768 -2.822 1 98.06 64 GLY B O 1
ATOM 2118 N N . ILE B 1 65 ? -0.448 -1.981 -2.496 1 98.69 65 ILE B N 1
ATOM 2119 C CA . ILE B 1 65 ? 0.19 -2.857 -1.521 1 98.69 65 ILE B CA 1
ATOM 2120 C C . ILE B 1 65 ? 0.911 -3.996 -2.24 1 98.69 65 ILE B C 1
ATOM 2122 O O . ILE B 1 65 ? 0.302 -5.016 -2.566 1 98.69 65 ILE B O 1
ATOM 2126 N N . ILE B 1 66 ? 2.152 -3.789 -2.48 1 98.94 66 ILE B N 1
ATOM 2127 C CA . ILE B 1 66 ? 2.971 -4.742 -3.225 1 98.94 66 ILE B CA 1
ATOM 2128 C C . ILE B 1 66 ? 3.455 -5.848 -2.291 1 98.94 66 ILE B C 1
ATOM 2130 O O . ILE B 1 66 ? 4.316 -5.613 -1.439 1 98.94 66 ILE B O 1
ATOM 2134 N N . CYS B 1 67 ? 2.98 -7.023 -2.52 1 98.94 67 CYS B N 1
ATOM 2135 C CA . CYS B 1 67 ? 3.322 -8.148 -1.652 1 98.94 67 CYS B CA 1
ATOM 2136 C C . CYS B 1 67 ? 4.367 -9.039 -2.307 1 98.94 67 CYS B C 1
ATOM 2138 O O . CYS B 1 67 ? 4.273 -9.344 -3.498 1 98.94 67 CYS B O 1
ATOM 2140 N N . LEU B 1 68 ? 5.352 -9.422 -1.573 1 98.94 68 LEU B N 1
ATOM 2141 C CA . LEU B 1 68 ? 6.344 -10.414 -1.975 1 98.94 68 LEU B CA 1
ATOM 2142 C C . LEU B 1 68 ? 6.066 -11.758 -1.314 1 98.94 68 LEU B C 1
ATOM 2144 O O . LEU B 1 68 ? 6.246 -11.914 -0.104 1 98.94 68 LEU B O 1
ATOM 2148 N N . CYS B 1 69 ? 5.668 -12.695 -2.113 1 98.94 69 CYS B N 1
ATOM 2149 C CA . CYS B 1 69 ? 5.359 -14.016 -1.583 1 98.94 69 CYS B CA 1
ATOM 2150 C C . CYS B 1 69 ? 6.625 -14.852 -1.423 1 98.94 69 CYS B C 1
ATOM 2152 O O . CYS B 1 69 ? 7.41 -14.984 -2.365 1 98.94 69 CYS B O 1
ATOM 2154 N N . LEU B 1 70 ? 6.758 -15.398 -0.265 1 98.81 70 LEU B N 1
ATOM 2155 C CA . LEU B 1 70 ? 7.977 -16.125 0.072 1 98.81 70 LEU B CA 1
ATOM 2156 C C . LEU B 1 70 ? 7.648 -17.516 0.615 1 98.81 70 LEU B C 1
ATOM 2158 O O . LEU B 1 70 ? 6.57 -17.734 1.169 1 98.81 70 LEU B O 1
ATOM 2162 N N . THR B 1 71 ? 8.641 -18.406 0.464 1 98.56 71 THR B N 1
ATOM 2163 C CA . THR B 1 71 ? 8.602 -19.703 1.152 1 98.56 71 THR B CA 1
ATOM 2164 C C . THR B 1 71 ? 9.102 -19.562 2.588 1 98.56 71 THR B C 1
ATOM 2166 O O . THR B 1 71 ? 9.727 -18.547 2.938 1 98.56 71 THR B O 1
ATOM 2169 N N . GLU B 1 72 ? 8.812 -20.578 3.396 1 98.31 72 GLU B N 1
ATOM 2170 C CA . GLU B 1 72 ? 9.297 -20.609 4.773 1 98.31 72 GLU B CA 1
ATOM 2171 C C . GLU B 1 72 ? 10.82 -20.594 4.824 1 98.31 72 GLU B C 1
ATOM 2173 O O . GLU B 1 72 ? 11.406 -19.953 5.695 1 98.31 72 GLU B O 1
ATOM 2178 N N . GLU B 1 73 ? 11.453 -21.281 3.939 1 98.06 73 GLU B N 1
ATOM 2179 C CA . GLU B 1 73 ? 12.906 -21.312 3.887 1 98.06 73 GLU B CA 1
ATOM 2180 C C . GLU B 1 73 ? 13.484 -19.922 3.701 1 98.06 73 GLU B C 1
ATOM 2182 O O . GLU B 1 73 ? 14.438 -19.531 4.387 1 98.06 73 GLU B O 1
ATOM 2187 N N . ARG B 1 74 ? 12.953 -19.188 2.781 1 98.44 74 ARG B N 1
ATOM 2188 C CA . ARG B 1 74 ? 13.438 -17.828 2.523 1 98.44 74 ARG B CA 1
ATOM 2189 C C . ARG B 1 74 ? 13.156 -16.922 3.709 1 98.44 74 ARG B C 1
ATOM 2191 O O . ARG B 1 74 ? 14.008 -16.109 4.094 1 98.44 74 ARG B O 1
ATOM 2198 N N . ARG B 1 75 ? 11.945 -16.969 4.223 1 98.5 75 ARG B N 1
ATOM 2199 C CA . ARG B 1 75 ? 11.594 -16.188 5.398 1 98.5 75 ARG B CA 1
ATOM 2200 C C . ARG B 1 75 ? 12.594 -16.406 6.527 1 98.5 75 ARG B C 1
ATOM 2202 O O . ARG B 1 75 ? 13.031 -15.453 7.172 1 98.5 75 ARG B O 1
ATOM 2209 N N . GLN B 1 76 ? 12.945 -17.656 6.746 1 98.38 76 GLN B N 1
ATOM 2210 C CA . GLN B 1 76 ? 13.883 -18.016 7.801 1 98.38 76 GLN B CA 1
ATOM 2211 C C . GLN B 1 76 ? 15.281 -17.469 7.5 1 98.38 76 GLN B C 1
ATOM 2213 O O . GLN B 1 76 ? 15.953 -16.953 8.383 1 98.38 76 GLN B O 1
ATOM 2218 N N . GLN B 1 77 ? 15.703 -17.656 6.262 1 98.44 77 GLN B N 1
ATOM 2219 C CA . GLN B 1 77 ? 17.016 -17.156 5.855 1 98.44 77 GLN B CA 1
ATOM 2220 C C . GLN B 1 77 ? 17.125 -15.656 6.133 1 98.44 77 GLN B C 1
ATOM 2222 O O . GLN B 1 77 ? 18.188 -15.18 6.551 1 98.44 77 GLN B O 1
ATOM 2227 N N . LEU B 1 78 ? 16.078 -14.953 5.906 1 98.69 78 LEU B N 1
ATOM 2228 C CA . LEU B 1 78 ? 16.094 -13.508 6.055 1 98.69 78 LEU B CA 1
ATOM 2229 C C . LEU B 1 78 ? 15.734 -13.102 7.48 1 98.69 78 LEU B C 1
ATOM 2231 O O . LEU B 1 78 ? 15.711 -11.914 7.805 1 98.69 78 LEU B O 1
ATOM 2235 N N . GLU B 1 79 ? 15.375 -14.055 8.32 1 98.38 79 GLU B N 1
ATOM 2236 C CA . GLU B 1 79 ? 14.945 -13.805 9.695 1 98.38 79 GLU B CA 1
ATOM 2237 C C . GLU B 1 79 ? 13.805 -12.797 9.742 1 98.38 79 GLU B C 1
ATOM 2239 O O . GLU B 1 79 ? 13.867 -11.812 10.484 1 98.38 79 GLU B O 1
ATOM 2244 N N . LEU B 1 80 ? 12.844 -13.055 8.961 1 98.44 80 LEU B N 1
ATOM 2245 C CA . LEU B 1 80 ? 11.688 -12.172 8.867 1 98.44 80 LEU B CA 1
ATOM 2246 C C . LEU B 1 80 ? 10.562 -12.648 9.781 1 98.44 80 LEU B C 1
ATOM 2248 O O . LEU B 1 80 ? 9.922 -13.664 9.508 1 98.44 80 LEU B O 1
ATOM 2252 N N . PRO B 1 81 ? 10.344 -12 10.828 1 98.31 81 PRO B N 1
ATOM 2253 C CA . PRO B 1 81 ? 9.258 -12.438 11.711 1 98.31 81 PRO B CA 1
ATOM 2254 C C . PRO B 1 81 ? 7.875 -12.102 11.148 1 98.31 81 PRO B C 1
ATOM 2256 O O . PRO B 1 81 ? 7.73 -11.156 10.375 1 98.31 81 PRO B O 1
ATOM 2259 N N . MET B 1 82 ? 6.906 -12.93 11.594 1 98.5 82 MET B N 1
ATOM 2260 C CA . MET B 1 82 ? 5.527 -12.547 11.312 1 98.5 82 MET B CA 1
ATOM 2261 C C . MET B 1 82 ? 5.199 -11.195 11.93 1 98.5 82 MET B C 1
ATOM 2263 O O . MET B 1 82 ? 5.762 -10.828 12.961 1 98.5 82 MET B O 1
ATOM 2267 N N . MET B 1 83 ? 4.363 -10.414 11.328 1 98.56 83 MET B N 1
ATOM 2268 C CA . MET B 1 83 ? 4.062 -9.07 11.805 1 98.56 83 MET B CA 1
ATOM 2269 C C . MET B 1 83 ? 3.445 -9.109 13.195 1 98.56 83 MET B C 1
ATOM 2271 O O . MET B 1 83 ? 3.703 -8.234 14.023 1 98.56 83 MET B O 1
ATOM 2275 N N . VAL B 1 84 ? 2.541 -10.117 13.391 1 98.06 84 VAL B N 1
ATOM 2276 C CA . VAL B 1 84 ? 1.893 -10.266 14.688 1 98.06 84 VAL B CA 1
ATOM 2277 C C . VAL B 1 84 ? 1.965 -11.719 15.141 1 98.06 84 VAL B C 1
ATOM 2279 O O . VAL B 1 84 ? 1.986 -12.633 14.312 1 98.06 84 VAL B O 1
ATOM 2282 N N . GLU B 1 85 ? 1.98 -11.883 16.438 1 95.44 85 GLU B N 1
ATOM 2283 C CA . GLU B 1 85 ? 1.993 -13.234 16.984 1 95.44 85 GLU B CA 1
ATOM 2284 C C . GLU B 1 85 ? 0.638 -13.914 16.812 1 95.44 85 GLU B C 1
ATOM 2286 O O . GLU B 1 85 ? 0.569 -15.109 16.5 1 95.44 85 GLU B O 1
ATOM 2291 N N . HIS B 1 86 ? -0.393 -13.18 17.062 1 95.94 86 HIS B N 1
ATOM 2292 C CA . HIS B 1 86 ? -1.761 -13.664 16.922 1 95.94 86 HIS B CA 1
ATOM 2293 C C . HIS B 1 86 ? -2.475 -12.984 15.766 1 95.94 86 HIS B C 1
ATOM 2295 O O . HIS B 1 86 ? -3.014 -11.883 15.922 1 95.94 86 HIS B O 1
ATOM 2301 N N . ASN B 1 87 ? -2.6 -13.68 14.656 1 96.94 87 ASN B N 1
ATOM 2302 C CA . ASN B 1 87 ? -3.238 -13.172 13.453 1 96.94 87 ASN B CA 1
ATOM 2303 C C . ASN B 1 87 ? -4.758 -13.234 13.547 1 96.94 87 ASN B C 1
ATOM 2305 O O . ASN B 1 87 ? -5.34 -14.328 13.523 1 96.94 87 ASN B O 1
ATOM 2309 N N . THR B 1 88 ? -5.418 -12.086 13.562 1 96 88 THR B N 1
ATOM 2310 C CA . THR B 1 88 ? -6.871 -12.039 13.703 1 96 88 THR B CA 1
ATOM 2311 C C . THR B 1 88 ? -7.531 -11.664 12.383 1 96 88 THR B C 1
ATOM 2313 O O . THR B 1 88 ? -8.742 -11.438 12.328 1 96 88 THR B O 1
ATOM 2316 N N . SER B 1 89 ? -6.762 -11.555 11.305 1 92.31 89 SER B N 1
ATOM 2317 C CA . SER B 1 89 ? -7.309 -11.203 9.992 1 92.31 89 SER B CA 1
ATOM 2318 C C . SER B 1 89 ? -8.305 -12.25 9.516 1 92.31 89 SER B C 1
ATOM 2320 O O . SER B 1 89 ? -8.148 -13.445 9.805 1 92.31 89 SER B O 1
ATOM 2322 N N . HIS B 1 90 ? -9.242 -11.781 8.711 1 88.38 90 HIS B N 1
ATOM 2323 C CA . HIS B 1 90 ? -10.32 -12.648 8.258 1 88.38 90 HIS B CA 1
ATOM 2324 C C . HIS B 1 90 ? -9.789 -13.828 7.457 1 88.38 90 HIS B C 1
ATOM 2326 O O . HIS B 1 90 ? -10.219 -14.969 7.664 1 88.38 90 HIS B O 1
ATOM 2332 N N . TYR B 1 91 ? -8.914 -13.641 6.566 1 87.31 91 TYR B N 1
ATOM 2333 C CA . TYR B 1 91 ? -8.391 -14.695 5.703 1 87.31 91 TYR B CA 1
ATOM 2334 C C . TYR B 1 91 ? -7.047 -15.195 6.211 1 87.31 91 TYR B C 1
ATOM 2336 O O . TYR B 1 91 ? -6.348 -15.93 5.512 1 87.31 91 TYR B O 1
ATOM 2344 N N . GLN B 1 92 ? -6.629 -14.664 7.316 1 89.31 92 GLN B N 1
ATOM 2345 C CA . GLN B 1 92 ? -5.387 -15.039 7.984 1 89.31 92 GLN B CA 1
ATOM 2346 C C . GLN B 1 92 ? -4.188 -14.867 7.059 1 89.31 92 GLN B C 1
ATOM 2348 O O . GLN B 1 92 ? -3.295 -15.711 7.02 1 89.31 92 GLN B O 1
ATOM 2353 N N . THR B 1 93 ? -4.336 -13.844 6.254 1 88.81 93 THR B N 1
ATOM 2354 C CA . THR B 1 93 ? -3.209 -13.539 5.383 1 88.81 93 THR B CA 1
ATOM 2355 C C . THR B 1 93 ? -1.925 -13.383 6.195 1 88.81 93 THR B C 1
ATOM 2357 O O . THR B 1 93 ? -1.884 -12.625 7.164 1 88.81 93 THR B O 1
ATOM 2360 N N . ALA B 1 94 ? -0.866 -14.047 5.805 1 96.69 94 ALA B N 1
ATOM 2361 C CA . ALA B 1 94 ? 0.324 -14.219 6.633 1 96.69 94 ALA B CA 1
ATOM 2362 C C . ALA B 1 94 ? 1.374 -13.156 6.316 1 96.69 94 ALA B C 1
ATOM 2364 O O . ALA B 1 94 ? 2.467 -13.477 5.844 1 96.69 94 ALA B O 1
ATOM 2365 N N . PHE B 1 95 ? 1.146 -12.008 6.754 1 98.69 95 PHE B N 1
ATOM 2366 C CA . PHE B 1 95 ? 2.088 -10.906 6.594 1 98.69 95 PHE B CA 1
ATOM 2367 C C . PHE B 1 95 ? 3.25 -11.039 7.57 1 98.69 95 PHE B C 1
ATOM 2369 O O . PHE B 1 95 ? 3.041 -11.234 8.766 1 98.69 95 PHE B O 1
ATOM 2376 N N . THR B 1 96 ? 4.438 -10.906 7.082 1 98.75 96 THR B N 1
ATOM 2377 C CA . THR B 1 96 ? 5.574 -10.602 7.941 1 98.75 96 THR B CA 1
ATOM 2378 C C . THR B 1 96 ? 5.703 -9.094 8.156 1 98.75 96 THR B C 1
ATOM 2380 O O . THR B 1 96 ? 4.922 -8.32 7.605 1 98.75 96 THR B O 1
ATOM 2383 N N . VAL B 1 97 ? 6.668 -8.727 9 1 98.75 97 VAL B N 1
ATOM 2384 C CA . VAL B 1 97 ? 7 -7.309 9.047 1 98.75 97 VAL B CA 1
ATOM 2385 C C . VAL B 1 97 ? 7.434 -6.836 7.66 1 98.75 97 VAL B C 1
ATOM 2387 O O . VAL B 1 97 ? 7.906 -7.633 6.848 1 98.75 97 VAL B O 1
ATOM 2390 N N . THR B 1 98 ? 7.184 -5.547 7.422 1 98.88 98 THR B N 1
ATOM 2391 C CA . THR B 1 98 ? 7.477 -5.016 6.094 1 98.88 98 THR B CA 1
ATOM 2392 C C . THR B 1 98 ? 8.969 -4.742 5.938 1 98.88 98 THR B C 1
ATOM 2394 O O . THR B 1 98 ? 9.695 -4.652 6.93 1 98.88 98 THR B O 1
ATOM 2397 N N . ILE B 1 99 ? 9.398 -4.633 4.68 1 98.88 99 ILE B N 1
ATOM 2398 C CA . ILE B 1 99 ? 10.844 -4.578 4.469 1 98.88 99 ILE B CA 1
ATOM 2399 C C . ILE B 1 99 ? 11.172 -3.486 3.451 1 98.88 99 ILE B C 1
ATOM 2401 O O . ILE B 1 99 ? 10.305 -3.064 2.682 1 98.88 99 ILE B O 1
ATOM 2405 N N . GLU B 1 100 ? 12.422 -3.117 3.482 1 98.75 100 GLU B N 1
ATOM 2406 C CA . GLU B 1 100 ? 13.062 -2.209 2.533 1 98.75 100 GLU B CA 1
ATOM 2407 C C . GLU B 1 100 ? 14.539 -2.551 2.352 1 98.75 100 GLU B C 1
ATOM 2409 O O . GLU B 1 100 ? 15.227 -2.887 3.318 1 98.75 100 GLU B O 1
ATOM 2414 N N . ALA B 1 101 ? 14.984 -2.447 1.118 1 98.81 101 ALA B N 1
ATOM 2415 C CA . ALA B 1 101 ? 16.422 -2.656 0.919 1 98.81 101 ALA B CA 1
ATOM 2416 C C . ALA B 1 101 ? 17.234 -1.688 1.769 1 98.81 101 ALA B C 1
ATOM 2418 O O . ALA B 1 101 ? 16.906 -0.506 1.872 1 98.81 101 ALA B O 1
ATOM 2419 N N . ALA B 1 102 ? 18.312 -2.164 2.348 1 98.25 102 ALA B N 1
ATOM 2420 C CA . ALA B 1 102 ? 19.156 -1.329 3.195 1 98.25 102 ALA B CA 1
ATOM 2421 C C . ALA B 1 102 ? 19.969 -0.346 2.357 1 98.25 102 ALA B C 1
ATOM 2423 O O . ALA B 1 102 ? 20.391 0.707 2.85 1 98.25 102 ALA B O 1
ATOM 2424 N N . GLU B 1 103 ? 20.172 -0.662 1.137 1 98.12 103 GLU B N 1
ATOM 2425 C CA . GLU B 1 103 ? 20.953 0.169 0.222 1 98.12 103 GLU B CA 1
ATOM 2426 C C . GLU B 1 103 ? 20.281 0.278 -1.139 1 98.12 103 GLU B C 1
ATOM 2428 O O . GLU B 1 103 ? 19.484 -0.585 -1.511 1 98.12 103 GLU B O 1
ATOM 2433 N N . GLY B 1 104 ? 20.578 1.331 -1.799 1 97.75 104 GLY B N 1
ATOM 2434 C CA . GLY B 1 104 ? 20.156 1.461 -3.186 1 97.75 104 GLY B CA 1
ATOM 2435 C C . GLY B 1 104 ? 18.75 1.997 -3.34 1 97.75 104 GLY B C 1
ATOM 2436 O O . GLY B 1 104 ? 18.156 1.911 -4.418 1 97.75 104 GLY B O 1
ATOM 2437 N N . VAL B 1 105 ? 18.172 2.436 -2.227 1 97.56 105 VAL B N 1
ATOM 2438 C CA . VAL B 1 105 ? 16.844 3.01 -2.289 1 97.56 105 VAL B CA 1
ATOM 2439 C C . VAL B 1 105 ? 16.859 4.434 -1.732 1 97.56 105 VAL B C 1
ATOM 2441 O O . VAL B 1 105 ? 17.797 4.816 -1.026 1 97.56 105 VAL B O 1
ATOM 2444 N N . THR B 1 106 ? 15.859 5.188 -2.076 1 94.81 106 THR B N 1
ATOM 2445 C CA . THR B 1 106 ? 15.656 6.512 -1.502 1 94.81 106 THR B CA 1
ATOM 2446 C C . THR B 1 106 ? 14.664 6.449 -0.339 1 94.81 106 THR B C 1
ATOM 2448 O O . THR B 1 106 ? 15.023 6.023 0.762 1 94.81 106 THR B O 1
ATOM 2451 N N . THR B 1 107 ? 13.359 6.711 -0.575 1 94.69 107 THR B N 1
ATOM 2452 C CA . THR B 1 107 ? 12.375 6.613 0.496 1 94.69 107 THR B CA 1
ATOM 2453 C C . THR B 1 107 ? 11.781 5.207 0.561 1 94.69 107 THR B C 1
ATOM 2455 O O . THR B 1 107 ? 11.133 4.848 1.546 1 94.69 107 THR B O 1
ATOM 2458 N N . GLY B 1 108 ? 12 4.477 -0.474 1 97.12 108 GLY B N 1
ATOM 2459 C CA . GLY B 1 108 ? 11.547 3.092 -0.494 1 97.12 108 GLY B CA 1
ATOM 2460 C C . GLY B 1 108 ? 10.227 2.906 -1.209 1 97.12 108 GLY B C 1
ATOM 2461 O O . GLY B 1 108 ? 9.82 1.776 -1.493 1 97.12 108 GLY B O 1
ATOM 2462 N N . VAL B 1 109 ? 9.57 3.951 -1.604 1 97.75 109 VAL B N 1
ATOM 2463 C CA . VAL B 1 109 ? 8.164 3.84 -1.974 1 97.75 109 VAL B CA 1
ATOM 2464 C C . VAL B 1 109 ? 8.023 3.854 -3.494 1 97.75 109 VAL B C 1
ATOM 2466 O O . VAL B 1 109 ? 7.008 3.418 -4.035 1 97.75 109 VAL B O 1
ATOM 2469 N N . SER B 1 110 ? 8.969 4.312 -4.266 1 98.5 110 SER B N 1
ATOM 2470 C CA . SER B 1 110 ? 8.875 4.359 -5.723 1 98.5 110 SER B CA 1
ATOM 2471 C C . SER B 1 110 ? 8.883 2.961 -6.324 1 98.5 110 SER B C 1
ATOM 2473 O O . SER B 1 110 ? 9.273 1.995 -5.66 1 98.5 110 SER B O 1
ATOM 2475 N N . ALA B 1 111 ? 8.5 2.896 -7.617 1 98.81 111 ALA B N 1
ATOM 2476 C CA . ALA B 1 111 ? 8.57 1.622 -8.328 1 98.81 111 ALA B CA 1
ATOM 2477 C C . ALA B 1 111 ? 9.984 1.065 -8.328 1 98.81 111 ALA B C 1
ATOM 2479 O O . ALA B 1 111 ? 10.203 -0.112 -8.031 1 98.81 111 ALA B O 1
ATOM 2480 N N . ALA B 1 112 ? 10.938 1.893 -8.625 1 98.88 112 ALA B N 1
ATOM 2481 C CA . ALA B 1 112 ? 12.328 1.467 -8.672 1 98.88 112 ALA B CA 1
ATOM 2482 C C . ALA B 1 112 ? 12.805 0.987 -7.305 1 98.88 112 ALA B C 1
ATOM 2484 O O . ALA B 1 112 ? 13.5 -0.026 -7.203 1 98.88 112 ALA B O 1
ATOM 2485 N N . ASP B 1 113 ? 12.5 1.742 -6.297 1 98.75 113 ASP B N 1
ATOM 2486 C CA . ASP B 1 113 ? 12.906 1.376 -4.945 1 98.75 113 ASP B CA 1
ATOM 2487 C C . ASP B 1 113 ? 12.297 0.04 -4.527 1 98.75 113 ASP B C 1
ATOM 2489 O O . ASP B 1 113 ? 12.961 -0.781 -3.893 1 98.75 113 ASP B O 1
ATOM 2493 N N . ARG B 1 114 ? 11.023 -0.205 -4.855 1 98.88 114 ARG B N 1
ATOM 2494 C CA . ARG B 1 114 ? 10.359 -1.445 -4.461 1 98.88 114 ARG B CA 1
ATOM 2495 C C . ARG B 1 114 ? 10.914 -2.633 -5.242 1 98.88 114 ARG B C 1
ATOM 2497 O O . ARG B 1 114 ? 11.047 -3.732 -4.699 1 98.88 114 ARG B O 1
ATOM 2504 N N . ILE B 1 115 ? 11.266 -2.434 -6.508 1 98.94 115 ILE B N 1
ATOM 2505 C CA . ILE B 1 115 ? 11.945 -3.48 -7.262 1 98.94 115 ILE B CA 1
ATOM 2506 C C . ILE B 1 115 ? 13.289 -3.799 -6.605 1 98.94 115 ILE B C 1
ATOM 2508 O O . ILE B 1 115 ? 13.641 -4.969 -6.434 1 98.94 115 ILE B O 1
ATOM 2512 N N . THR B 1 116 ? 14 -2.764 -6.219 1 98.94 116 THR B N 1
ATOM 2513 C CA . THR B 1 116 ? 15.289 -2.957 -5.566 1 98.94 116 THR B CA 1
ATOM 2514 C C . THR B 1 116 ? 15.133 -3.768 -4.281 1 98.94 116 THR B C 1
ATOM 2516 O O . THR B 1 116 ? 15.922 -4.676 -4.016 1 98.94 116 THR B O 1
ATOM 2519 N N . THR B 1 117 ? 14.148 -3.475 -3.521 1 98.94 117 THR B N 1
ATOM 2520 C CA . THR B 1 117 ? 13.883 -4.191 -2.279 1 98.94 117 THR B CA 1
ATOM 2521 C C . THR B 1 117 ? 13.578 -5.66 -2.557 1 98.94 117 THR B C 1
ATOM 2523 O O . THR B 1 117 ? 14.117 -6.551 -1.896 1 98.94 117 THR B O 1
ATOM 2526 N N . ILE B 1 118 ? 12.727 -5.887 -3.541 1 98.94 118 ILE B N 1
ATOM 2527 C CA . ILE B 1 118 ? 12.32 -7.242 -3.891 1 98.94 118 ILE B CA 1
ATOM 2528 C C . ILE B 1 118 ? 13.531 -8.039 -4.367 1 98.94 118 ILE B C 1
ATOM 2530 O O . ILE B 1 118 ? 13.758 -9.164 -3.92 1 98.94 118 ILE B O 1
ATOM 2534 N N . ARG B 1 119 ? 14.328 -7.445 -5.211 1 98.88 119 ARG B N 1
ATOM 2535 C CA . ARG B 1 119 ? 15.516 -8.109 -5.727 1 98.88 119 ARG B CA 1
ATOM 2536 C C . ARG B 1 119 ? 16.516 -8.398 -4.605 1 98.88 119 ARG B C 1
ATOM 2538 O O . ARG B 1 119 ? 17.172 -9.438 -4.605 1 98.88 119 ARG B O 1
ATOM 2545 N N . THR B 1 120 ? 16.641 -7.504 -3.717 1 98.94 120 THR B N 1
ATOM 2546 C CA . THR B 1 120 ? 17.516 -7.695 -2.566 1 98.94 120 THR B CA 1
ATOM 2547 C C . THR B 1 120 ? 17.047 -8.883 -1.727 1 98.94 120 THR B C 1
ATOM 2549 O O . THR B 1 120 ? 17.859 -9.703 -1.302 1 98.94 120 THR B O 1
ATOM 2552 N N . ALA B 1 121 ? 15.781 -9.016 -1.523 1 98.88 121 ALA B N 1
ATOM 2553 C CA . ALA B 1 121 ? 15.203 -10.047 -0.662 1 98.88 121 ALA B CA 1
ATOM 2554 C C . ALA B 1 121 ? 15.367 -11.43 -1.274 1 98.88 121 ALA B C 1
ATOM 2556 O O . ALA B 1 121 ? 15.477 -12.43 -0.553 1 98.88 121 ALA B O 1
ATOM 2557 N N . ILE B 1 122 ? 15.406 -11.523 -2.594 1 98.81 122 ILE B N 1
ATOM 2558 C CA . ILE B 1 122 ? 15.367 -12.852 -3.188 1 98.81 122 ILE B CA 1
ATOM 2559 C C . ILE B 1 122 ? 16.75 -13.242 -3.688 1 98.81 122 ILE B C 1
ATOM 2561 O O . ILE B 1 122 ? 16.938 -14.305 -4.293 1 98.81 122 ILE B O 1
ATOM 2565 N N . LYS B 1 123 ? 17.734 -12.391 -3.48 1 98.12 123 LYS B N 1
ATOM 2566 C CA . LYS B 1 123 ? 19.109 -12.773 -3.793 1 98.12 123 LYS B CA 1
ATOM 2567 C C . LYS B 1 123 ? 19.484 -14.086 -3.105 1 98.12 123 LYS B C 1
ATOM 2569 O O . LYS B 1 123 ? 19.141 -14.297 -1.941 1 98.12 123 LYS B O 1
ATOM 2574 N N . ASN B 1 124 ? 20.297 -14.906 -3.791 1 97.62 124 ASN B N 1
ATOM 2575 C CA . ASN B 1 124 ? 20.641 -16.219 -3.252 1 97.62 124 ASN B CA 1
ATOM 2576 C C . ASN B 1 124 ? 21.359 -16.094 -1.916 1 97.62 124 ASN B C 1
ATOM 2578 O O . ASN B 1 124 ? 21.125 -16.891 -1.001 1 97.62 124 ASN B O 1
ATOM 2582 N N . ASP B 1 125 ? 22.203 -15.125 -1.735 1 97.75 125 ASP B N 1
ATOM 2583 C CA . ASP B 1 125 ? 23.016 -14.992 -0.531 1 97.75 125 ASP B CA 1
ATOM 2584 C C . ASP B 1 125 ? 22.516 -13.844 0.342 1 97.75 125 ASP B C 1
ATOM 2586 O O . ASP B 1 125 ? 23.297 -13.219 1.07 1 97.75 125 ASP B O 1
ATOM 2590 N N . ALA B 1 126 ? 21.297 -13.562 0.144 1 98.19 126 ALA B N 1
ATOM 2591 C CA . ALA B 1 126 ? 20.734 -12.492 0.954 1 98.19 126 ALA B CA 1
ATOM 2592 C C . ALA B 1 126 ? 20.844 -12.805 2.443 1 98.19 126 ALA B C 1
ATOM 2594 O O . ALA B 1 126 ? 20.672 -13.945 2.859 1 98.19 126 ALA B O 1
ATOM 2595 N N . ILE B 1 127 ? 21.188 -11.836 3.215 1 98.56 127 ILE B N 1
ATOM 2596 C CA . ILE B 1 127 ? 21.25 -11.945 4.668 1 98.56 127 ILE B CA 1
ATOM 2597 C C . ILE B 1 127 ? 20.281 -10.945 5.301 1 98.56 127 ILE B C 1
ATOM 2599 O O . ILE B 1 127 ? 19.891 -9.961 4.664 1 98.56 127 ILE B O 1
ATOM 2603 N N . PRO B 1 128 ? 19.875 -11.148 6.516 1 98.56 128 PRO B N 1
ATOM 2604 C CA . PRO B 1 128 ? 18.875 -10.297 7.168 1 98.56 128 PRO B CA 1
ATOM 2605 C C . PRO B 1 128 ? 19.266 -8.82 7.129 1 98.56 128 PRO B C 1
ATOM 2607 O O . PRO B 1 128 ? 18.391 -7.957 6.953 1 98.56 128 PRO B O 1
ATOM 2610 N N . GLU B 1 129 ? 20.562 -8.477 7.18 1 98.31 129 GLU B N 1
ATOM 2611 C CA . GLU B 1 129 ? 21.047 -7.102 7.285 1 98.31 129 GLU B CA 1
ATOM 2612 C C . GL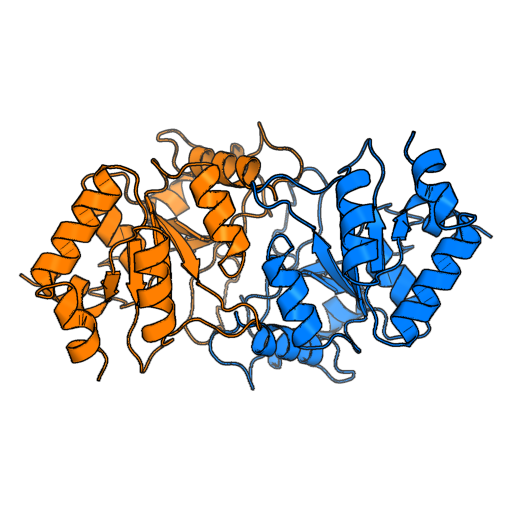U B 1 129 ? 20.906 -6.371 5.949 1 98.31 129 GLU B C 1
ATOM 2614 O O . GLU B 1 129 ? 21.031 -5.145 5.895 1 98.31 129 GLU B O 1
ATOM 2619 N N . ASP B 1 130 ? 20.641 -7.125 4.93 1 98.75 130 ASP B N 1
ATOM 2620 C CA . ASP B 1 130 ? 20.438 -6.5 3.627 1 98.75 130 ASP B CA 1
ATOM 2621 C C . ASP B 1 130 ? 19.109 -5.75 3.572 1 98.75 130 ASP B C 1
ATOM 2623 O O . ASP B 1 130 ? 18.875 -4.961 2.656 1 98.75 130 ASP B O 1
ATOM 2627 N N . LEU B 1 131 ? 18.281 -5.992 4.559 1 98.75 131 LEU B N 1
ATOM 2628 C CA . LEU B 1 131 ? 16.938 -5.41 4.574 1 98.75 131 LEU B CA 1
ATOM 2629 C C . LEU B 1 131 ? 16.719 -4.59 5.844 1 98.75 131 LEU B C 1
ATOM 2631 O O . LEU B 1 131 ? 17.109 -5.008 6.934 1 98.75 131 LEU B O 1
ATOM 2635 N N . ASN B 1 132 ? 16.188 -3.467 5.66 1 98.5 132 ASN B N 1
ATOM 2636 C CA . ASN B 1 132 ? 15.648 -2.688 6.773 1 98.5 132 ASN B CA 1
ATOM 2637 C C . ASN B 1 132 ? 14.211 -3.074 7.09 1 98.5 132 ASN B C 1
ATOM 2639 O O . ASN B 1 132 ? 13.508 -3.621 6.238 1 98.5 132 ASN B O 1
ATOM 2643 N N . ARG B 1 133 ? 13.781 -2.805 8.297 1 98.31 133 ARG B N 1
ATOM 2644 C CA . ARG B 1 133 ? 12.422 -3 8.789 1 98.31 133 ARG B CA 1
ATOM 2645 C C . ARG B 1 133 ? 12 -1.854 9.703 1 98.31 133 ARG B C 1
ATOM 2647 O O . ARG B 1 133 ? 12.773 -1.401 10.539 1 98.31 133 ARG B O 1
ATOM 2654 N N . PRO B 1 134 ? 10.797 -1.429 9.586 1 98.38 134 PRO B N 1
ATOM 2655 C CA . PRO B 1 134 ? 9.805 -1.695 8.547 1 98.38 134 PRO B CA 1
ATOM 2656 C C . PRO B 1 134 ? 10.18 -1.081 7.199 1 98.38 134 PRO B C 1
ATOM 2658 O O . PRO B 1 134 ? 11.234 -0.442 7.082 1 98.38 134 PRO B O 1
ATOM 2661 N N . GLY B 1 135 ? 9.352 -1.305 6.156 1 98.38 135 GLY B N 1
ATOM 2662 C CA . GLY B 1 135 ? 9.539 -0.731 4.832 1 98.38 135 GLY B CA 1
ATOM 2663 C C . GLY B 1 135 ? 8.266 -0.712 4.008 1 98.38 135 GLY B C 1
ATOM 2664 O O . GLY B 1 135 ? 7.168 -0.587 4.551 1 98.38 135 GLY B O 1
ATOM 2665 N N . HIS B 1 136 ? 8.445 -0.733 2.688 1 98.69 136 HIS B N 1
ATOM 2666 C CA . HIS B 1 136 ? 7.305 -0.436 1.829 1 98.69 136 HIS B CA 1
ATOM 2667 C C . HIS B 1 136 ? 6.992 -1.605 0.902 1 98.69 136 HIS B C 1
ATOM 2669 O O . HIS B 1 136 ? 6.254 -1.451 -0.071 1 98.69 136 HIS B O 1
ATOM 2675 N N . VAL B 1 137 ? 7.656 -2.719 1.165 1 98.88 137 VAL B N 1
ATOM 2676 C CA . VAL B 1 137 ? 7.281 -3.992 0.556 1 98.88 137 VAL B CA 1
ATOM 2677 C C . VAL B 1 137 ? 6.73 -4.934 1.624 1 98.88 137 VAL B C 1
ATOM 2679 O O . VAL B 1 137 ? 7.191 -4.922 2.768 1 98.88 137 VAL B O 1
ATOM 2682 N N . PHE B 1 138 ? 5.797 -5.773 1.183 1 98.88 138 PHE B N 1
ATOM 2683 C CA . PHE B 1 138 ? 5.016 -6.531 2.152 1 98.88 138 PHE B CA 1
ATOM 2684 C C . PHE B 1 138 ? 5.16 -8.031 1.908 1 98.88 138 PHE B C 1
ATOM 2686 O O . PHE B 1 138 ? 4.398 -8.609 1.133 1 98.88 138 PHE B O 1
ATOM 2693 N N . PRO B 1 139 ? 6.074 -8.68 2.615 1 98.94 139 PRO B N 1
ATOM 2694 C CA . PRO B 1 139 ? 6.238 -10.117 2.412 1 98.94 139 PRO B CA 1
ATOM 2695 C C . PRO B 1 139 ? 5.074 -10.93 2.977 1 98.94 139 PRO B C 1
ATOM 2697 O O . PRO B 1 139 ? 4.547 -10.602 4.039 1 98.94 139 PRO B O 1
ATOM 2700 N N . LEU B 1 140 ? 4.703 -11.891 2.256 1 98.88 140 LEU B N 1
ATOM 2701 C CA . LEU B 1 140 ? 3.689 -12.867 2.635 1 98.88 140 LEU B CA 1
ATOM 2702 C C . LEU B 1 140 ? 4.273 -14.273 2.658 1 98.88 140 LEU B C 1
ATOM 2704 O O . LEU B 1 140 ? 5.02 -14.656 1.754 1 98.88 140 LEU B O 1
ATOM 2708 N N . LEU B 1 141 ? 3.93 -14.977 3.664 1 98.75 141 LEU B N 1
ATOM 2709 C CA . LEU B 1 141 ? 4.402 -16.359 3.787 1 98.75 141 LEU B CA 1
ATOM 2710 C C . LEU B 1 141 ? 3.406 -17.328 3.166 1 98.75 141 LEU B C 1
ATOM 2712 O O . LEU B 1 141 ? 2.242 -17.375 3.566 1 98.75 141 LEU B O 1
ATOM 2716 N N . ALA B 1 142 ? 3.861 -18.078 2.264 1 98.44 142 ALA B N 1
ATOM 2717 C CA . ALA B 1 142 ? 3.025 -19.094 1.633 1 98.44 142 ALA B CA 1
ATOM 2718 C C . ALA B 1 142 ? 2.977 -20.375 2.477 1 98.44 142 ALA B C 1
ATOM 2720 O O . ALA B 1 142 ? 3.982 -20.766 3.074 1 98.44 142 ALA B O 1
ATOM 2721 N N . GLN B 1 143 ? 1.886 -20.969 2.449 1 97.5 143 GLN B N 1
ATOM 2722 C CA . GLN B 1 143 ? 1.772 -22.266 3.115 1 97.5 143 GLN B CA 1
ATOM 2723 C C . GLN B 1 143 ? 2.441 -23.375 2.297 1 97.5 143 GLN B C 1
ATOM 2725 O O . GLN B 1 143 ? 2.354 -23.375 1.067 1 97.5 143 GLN B O 1
ATOM 2730 N N . PRO B 1 144 ? 3.062 -24.297 3.068 1 96.69 144 PRO B N 1
ATOM 2731 C CA . PRO B 1 144 ? 3.582 -25.453 2.342 1 96.69 144 PRO B CA 1
ATOM 2732 C C . PRO B 1 144 ? 2.492 -26.219 1.593 1 96.69 144 PRO B C 1
ATOM 2734 O O . PRO B 1 144 ? 1.369 -26.344 2.088 1 96.69 144 PRO B O 1
ATOM 2737 N N . GLY B 1 145 ? 2.787 -26.75 0.451 1 96.88 145 GLY B N 1
ATOM 2738 C CA . GLY B 1 145 ? 1.813 -27.453 -0.369 1 96.88 145 GLY B CA 1
ATOM 2739 C C . GLY B 1 145 ? 1.128 -26.562 -1.382 1 96.88 145 GLY B C 1
ATOM 2740 O O . GLY B 1 145 ? 0.5 -27.047 -2.324 1 96.88 145 GLY B O 1
ATOM 2741 N N . GLY B 1 146 ? 1.318 -25.297 -1.195 1 97.75 146 GLY B N 1
ATOM 2742 C CA . GLY B 1 146 ? 0.802 -24.344 -2.174 1 97.75 146 GLY B CA 1
ATOM 2743 C C . GLY B 1 146 ? -0.714 -24.328 -2.232 1 97.75 146 GLY B C 1
ATOM 2744 O O . GLY B 1 146 ? -1.382 -24.375 -1.198 1 97.75 146 GLY B O 1
ATOM 2745 N N . VAL B 1 147 ? -1.252 -24.203 -3.418 1 97.94 147 VAL B N 1
ATOM 2746 C CA . VAL B 1 147 ? -2.684 -24 -3.609 1 97.94 147 VAL B CA 1
ATOM 2747 C C . VAL B 1 147 ? -3.439 -25.281 -3.24 1 97.94 147 VAL B C 1
ATOM 2749 O O . VAL B 1 147 ? -4.66 -25.25 -3.062 1 97.94 147 VAL B O 1
ATOM 2752 N N . LEU B 1 148 ? -2.783 -26.391 -3.172 1 97.62 148 LEU B N 1
ATOM 2753 C CA . LEU B 1 148 ? -3.436 -27.641 -2.768 1 97.62 148 LEU B CA 1
ATOM 2754 C C . LEU B 1 148 ? -3.773 -27.609 -1.28 1 97.62 148 LEU B C 1
ATOM 2756 O O . LEU B 1 148 ? -4.688 -28.312 -0.836 1 97.62 148 LEU B O 1
ATOM 2760 N N . ASN B 1 149 ? -3.07 -26.859 -0.506 1 96.56 149 ASN B N 1
ATOM 2761 C CA . ASN B 1 149 ? -3.299 -26.719 0.928 1 96.56 149 ASN B CA 1
ATOM 2762 C C . ASN B 1 149 ? -4.121 -25.469 1.248 1 96.56 149 ASN B C 1
ATOM 2764 O O . ASN B 1 149 ? -5.039 -25.531 2.066 1 96.56 149 ASN B O 1
ATOM 2768 N N . ARG B 1 150 ? -3.777 -24.375 0.677 1 94.88 150 ARG B N 1
ATOM 2769 C CA . ARG B 1 150 ? -4.484 -23.109 0.806 1 94.88 150 ARG B CA 1
ATOM 2770 C C . ARG B 1 150 ? -4.668 -22.453 -0.554 1 94.88 150 ARG B C 1
ATOM 2772 O O . ARG B 1 150 ? -3.689 -22.094 -1.215 1 94.88 150 ARG B O 1
ATOM 2779 N N . GLY B 1 151 ? -5.914 -22.297 -0.981 1 94.69 151 GLY B N 1
ATOM 2780 C CA . GLY B 1 151 ? -6.234 -21.766 -2.297 1 94.69 151 GLY B CA 1
ATOM 2781 C C . GLY B 1 151 ? -6.145 -20.25 -2.369 1 94.69 151 GLY B C 1
ATOM 2782 O O . GLY B 1 151 ? -7.07 -19.594 -2.842 1 94.69 151 GLY B O 1
ATOM 2783 N N . GLY B 1 152 ? -5.066 -19.672 -1.906 1 96.25 152 GLY B N 1
ATOM 2784 C CA . GLY B 1 152 ? -4.906 -18.234 -1.909 1 96.25 152 GLY B CA 1
ATOM 2785 C C . GLY B 1 152 ? -3.932 -17.75 -2.965 1 96.25 152 GLY B C 1
ATOM 2786 O O . GLY B 1 152 ? -3.209 -18.547 -3.566 1 96.25 152 GLY B O 1
ATOM 2787 N N . HIS B 1 153 ? -3.926 -16.453 -3.166 1 98.31 153 HIS B N 1
ATOM 2788 C CA . HIS B 1 153 ? -3.051 -15.852 -4.16 1 98.31 153 HIS B CA 1
ATOM 2789 C C . HIS B 1 153 ? -1.585 -15.992 -3.764 1 98.31 153 HIS B C 1
ATOM 2791 O O . HIS B 1 153 ? -0.713 -16.125 -4.625 1 98.31 153 HIS B O 1
ATOM 2797 N N . THR B 1 154 ? -1.305 -15.922 -2.447 1 98.56 154 THR B N 1
ATOM 2798 C CA . THR B 1 154 ? 0.062 -16.094 -1.966 1 98.56 154 THR B CA 1
ATOM 2799 C C . THR B 1 154 ? 0.635 -17.422 -2.422 1 98.56 154 THR B C 1
ATOM 2801 O O . THR B 1 154 ? 1.734 -17.484 -2.979 1 98.56 154 THR B O 1
ATOM 2804 N N . GLU B 1 155 ? -0.127 -18.469 -2.199 1 98.5 155 GLU B N 1
ATOM 2805 C CA . GLU B 1 155 ? 0.272 -19.812 -2.594 1 98.5 155 GLU B CA 1
ATOM 2806 C C . GLU B 1 155 ? 0.368 -19.938 -4.113 1 98.5 155 GLU B C 1
ATOM 2808 O O . GLU B 1 155 ? 1.287 -20.562 -4.633 1 98.5 155 GLU B O 1
ATOM 2813 N N . ALA B 1 156 ? -0.579 -19.328 -4.785 1 98.75 156 ALA B N 1
ATOM 2814 C CA . ALA B 1 156 ? -0.569 -19.344 -6.246 1 98.75 156 ALA B CA 1
ATOM 2815 C C . ALA B 1 156 ? 0.709 -18.719 -6.797 1 98.75 156 ALA B C 1
ATOM 2817 O O . ALA B 1 156 ? 1.29 -19.234 -7.762 1 98.75 156 ALA B O 1
ATOM 2818 N N . ALA B 1 157 ? 1.121 -17.641 -6.23 1 98.88 157 ALA B N 1
ATOM 2819 C CA . ALA B 1 157 ? 2.326 -16.953 -6.691 1 98.88 157 ALA B CA 1
ATOM 2820 C C . ALA B 1 157 ? 3.549 -17.859 -6.586 1 98.88 157 ALA B C 1
ATOM 2822 O O . ALA B 1 157 ? 4.371 -17.906 -7.504 1 98.88 157 ALA B O 1
ATOM 2823 N N . ILE B 1 158 ? 3.656 -18.594 -5.492 1 98.88 158 ILE B N 1
ATOM 2824 C CA . ILE B 1 158 ? 4.777 -19.516 -5.285 1 98.88 158 ILE B CA 1
ATOM 2825 C C . ILE B 1 158 ? 4.68 -20.672 -6.27 1 98.88 158 ILE B C 1
ATOM 2827 O O . ILE B 1 158 ? 5.652 -21 -6.953 1 98.88 158 ILE B O 1
ATOM 2831 N N . ASP B 1 159 ? 3.494 -21.266 -6.367 1 98.88 159 ASP B N 1
ATOM 2832 C CA . ASP B 1 159 ? 3.303 -22.422 -7.246 1 98.88 159 ASP B CA 1
ATOM 2833 C C . ASP B 1 159 ? 3.629 -22.062 -8.695 1 98.88 159 ASP B C 1
ATOM 2835 O O . ASP B 1 159 ? 4.34 -22.812 -9.375 1 98.88 159 ASP B O 1
ATOM 2839 N N . LEU B 1 160 ? 3.102 -20.953 -9.125 1 98.94 160 LEU B N 1
ATOM 2840 C CA . LEU B 1 160 ? 3.275 -20.547 -10.516 1 98.94 160 LEU B CA 1
ATOM 2841 C C . LEU B 1 160 ? 4.746 -20.297 -10.836 1 98.94 160 LEU B C 1
ATOM 2843 O O . LEU B 1 160 ? 5.242 -20.719 -11.875 1 98.94 160 LEU B O 1
ATOM 2847 N N . THR B 1 161 ? 5.461 -19.578 -9.969 1 98.88 161 THR B N 1
ATOM 2848 C CA . THR B 1 161 ? 6.867 -19.297 -10.234 1 98.88 161 THR B CA 1
ATOM 2849 C C . THR B 1 161 ? 7.684 -20.594 -10.227 1 98.88 161 THR B C 1
ATOM 2851 O O . THR B 1 161 ? 8.531 -20.797 -11.094 1 98.88 161 THR B O 1
ATOM 2854 N N . LEU B 1 162 ? 7.395 -21.469 -9.289 1 98.75 162 LEU B N 1
ATOM 2855 C CA . LEU B 1 162 ? 8.078 -22.75 -9.234 1 98.75 162 LEU B CA 1
ATOM 2856 C C . LEU B 1 162 ? 7.844 -23.562 -10.508 1 98.75 162 LEU B C 1
ATOM 2858 O O . LEU B 1 162 ? 8.789 -24.078 -11.102 1 98.75 162 LEU B O 1
ATOM 2862 N N . LEU B 1 163 ? 6.613 -23.672 -10.891 1 98.69 163 LEU B N 1
ATOM 2863 C CA . LEU B 1 163 ? 6.234 -24.438 -12.07 1 98.69 163 LEU B CA 1
ATOM 2864 C C . LEU B 1 163 ? 6.855 -23.844 -13.328 1 98.69 163 LEU B C 1
ATOM 2866 O O . LEU B 1 163 ? 7.133 -24.562 -14.289 1 98.69 163 LEU B O 1
ATOM 2870 N N . ALA B 1 164 ? 7.082 -22.562 -13.328 1 98.75 164 ALA B N 1
ATOM 2871 C CA . ALA B 1 164 ? 7.68 -21.875 -14.477 1 98.75 164 ALA B CA 1
ATOM 2872 C C . ALA B 1 164 ? 9.195 -22.062 -14.5 1 98.75 164 ALA B C 1
ATOM 2874 O O . ALA B 1 164 ? 9.867 -21.594 -15.414 1 98.75 164 ALA B O 1
ATOM 2875 N N . GLY B 1 165 ? 9.758 -22.75 -13.492 1 98.69 165 GLY B N 1
ATOM 2876 C CA . GLY B 1 165 ? 11.195 -22.984 -13.43 1 98.69 165 GLY B CA 1
ATOM 2877 C C . GLY B 1 165 ? 11.977 -21.797 -12.906 1 98.69 165 GLY B C 1
ATOM 2878 O O . GLY B 1 165 ? 13.164 -21.656 -13.203 1 98.69 165 GLY B O 1
ATOM 2879 N N . LEU B 1 166 ? 11.344 -20.969 -12.203 1 98.69 166 LEU B N 1
ATOM 2880 C CA . LEU B 1 166 ? 11.945 -19.75 -11.664 1 98.69 166 LEU B CA 1
ATOM 2881 C C . LEU B 1 166 ? 12.094 -19.844 -10.148 1 98.69 166 LEU B C 1
ATOM 2883 O O . LEU B 1 166 ? 11.703 -20.844 -9.539 1 98.69 166 LEU B O 1
ATOM 2887 N N . LYS B 1 167 ? 12.758 -18.781 -9.531 1 98.5 167 LYS B N 1
ATOM 2888 C CA . LYS B 1 167 ? 12.805 -18.734 -8.07 1 98.5 167 LYS B CA 1
ATOM 2889 C C . LYS B 1 167 ? 11.398 -18.75 -7.473 1 98.5 167 LYS B C 1
ATOM 2891 O O . LYS B 1 167 ? 10.492 -18.109 -7.996 1 98.5 167 LYS B O 1
ATOM 2896 N N . PRO B 1 168 ? 11.242 -19.531 -6.43 1 98.56 168 PRO B N 1
ATOM 2897 C CA . PRO B 1 168 ? 9.922 -19.594 -5.801 1 98.56 168 PRO B CA 1
ATOM 2898 C C . PRO B 1 168 ? 9.578 -18.328 -5.016 1 98.56 168 PRO B C 1
ATOM 2900 O O . PRO B 1 168 ? 9.414 -18.375 -3.797 1 98.56 168 PRO B O 1
ATOM 2903 N N . ALA B 1 169 ? 9.492 -17.25 -5.648 1 98.88 169 ALA B N 1
ATOM 2904 C CA . ALA B 1 169 ? 9.148 -15.93 -5.152 1 98.88 169 ALA B CA 1
ATOM 2905 C C . ALA B 1 169 ? 8.312 -15.164 -6.172 1 98.88 169 ALA B C 1
ATOM 2907 O O . ALA B 1 169 ? 8.758 -14.914 -7.293 1 98.88 169 ALA B O 1
ATOM 2908 N N . GLY B 1 170 ? 7.113 -14.852 -5.793 1 98.94 170 GLY B N 1
ATOM 2909 C CA . GLY B 1 170 ? 6.219 -14.07 -6.637 1 98.94 170 GLY B CA 1
ATOM 2910 C C . GLY B 1 170 ? 5.805 -12.75 -6.008 1 98.94 170 GLY B C 1
ATOM 2911 O O . GLY B 1 170 ? 5.816 -12.617 -4.781 1 98.94 170 GLY B O 1
ATOM 2912 N N . VAL B 1 171 ? 5.531 -11.805 -6.832 1 98.94 171 VAL B N 1
ATOM 2913 C CA . VAL B 1 171 ? 4.984 -10.523 -6.41 1 98.94 171 VAL B CA 1
ATOM 2914 C C . VAL B 1 171 ? 3.51 -10.438 -6.801 1 98.94 171 VAL B C 1
ATOM 2916 O O . VAL B 1 171 ? 3.131 -10.828 -7.91 1 98.94 171 VAL B O 1
ATOM 2919 N N . LEU B 1 172 ? 2.699 -9.984 -5.879 1 98.81 172 LEU B N 1
ATOM 2920 C CA . LEU B 1 172 ? 1.295 -9.859 -6.254 1 98.81 172 LEU B CA 1
ATOM 2921 C C . LEU B 1 172 ? 0.724 -8.531 -5.789 1 98.81 172 LEU B C 1
ATOM 2923 O O . LEU B 1 172 ? 1.271 -7.895 -4.883 1 98.81 172 LEU B O 1
ATOM 2927 N N . CYS B 1 173 ? -0.27 -8.07 -6.426 1 98.88 173 CYS B N 1
ATOM 2928 C CA . CYS B 1 173 ? -1.04 -6.871 -6.113 1 98.88 173 CYS B CA 1
ATOM 2929 C C . CYS B 1 173 ? -2.455 -6.973 -6.672 1 98.88 173 CYS B C 1
ATOM 2931 O O . CYS B 1 173 ? -2.645 -7.352 -7.828 1 98.88 173 CYS B O 1
ATOM 2933 N N . GLU B 1 174 ? -3.432 -6.617 -5.914 1 98.5 174 GLU B N 1
ATOM 2934 C CA . GLU B 1 174 ? -4.828 -6.73 -6.316 1 98.5 174 GLU B CA 1
ATOM 2935 C C . GLU B 1 174 ? -5.207 -5.633 -7.309 1 98.5 174 GLU B C 1
ATOM 2937 O O . GLU B 1 174 ? -4.871 -4.465 -7.109 1 98.5 174 GLU B O 1
ATOM 2942 N N . VAL B 1 175 ? -5.957 -5.973 -8.305 1 98.69 175 VAL B N 1
ATOM 2943 C CA . VAL B 1 175 ? -6.391 -4.996 -9.305 1 98.69 175 VAL B CA 1
ATOM 2944 C C . VAL B 1 175 ? -7.582 -4.203 -8.766 1 98.69 175 VAL B C 1
ATOM 2946 O O . VAL B 1 175 ? -8.539 -4.781 -8.25 1 98.69 175 VAL B O 1
ATOM 2949 N N . THR B 1 176 ? -7.488 -2.947 -8.875 1 98.38 176 THR B N 1
ATOM 2950 C CA . THR B 1 176 ? -8.555 -2.068 -8.406 1 98.38 176 THR B CA 1
ATOM 2951 C C . THR B 1 176 ? -9.172 -1.297 -9.562 1 98.38 176 THR B C 1
ATOM 2953 O O . THR B 1 176 ? -8.5 -1.017 -10.555 1 98.38 176 THR B O 1
ATOM 2956 N N . ASN B 1 177 ? -10.453 -0.975 -9.414 1 98.19 177 ASN B N 1
ATOM 2957 C CA . ASN B 1 177 ? -11.117 -0.068 -10.344 1 98.19 177 ASN B CA 1
ATOM 2958 C C . ASN B 1 177 ? -10.844 1.392 -10 1 98.19 177 ASN B C 1
ATOM 2960 O O . ASN B 1 177 ? -10.375 1.695 -8.898 1 98.19 177 ASN B O 1
ATOM 2964 N N . GLU B 1 178 ? -11.188 2.254 -10.914 1 96.62 178 GLU B N 1
ATOM 2965 C CA . GLU B 1 178 ? -10.938 3.682 -10.719 1 96.62 178 GLU B CA 1
ATOM 2966 C C . GLU B 1 178 ? -11.719 4.219 -9.523 1 96.62 178 GLU B C 1
ATOM 2968 O O . GLU B 1 178 ? -11.25 5.121 -8.82 1 96.62 178 GLU B O 1
ATOM 2973 N N . ASP B 1 179 ? -12.852 3.67 -9.273 1 98 179 ASP B N 1
ATOM 2974 C CA . ASP B 1 179 ? -13.688 4.164 -8.188 1 98 179 ASP B CA 1
ATOM 2975 C C . ASP B 1 179 ? -13.273 3.541 -6.855 1 98 179 ASP B C 1
ATOM 2977 O O . ASP B 1 179 ? -13.93 3.756 -5.832 1 98 179 ASP B O 1
ATOM 2981 N N . GLY B 1 180 ? -12.227 2.74 -6.859 1 98.12 180 GLY B N 1
ATOM 2982 C CA . GLY B 1 180 ? -11.672 2.197 -5.625 1 98.12 180 GLY B CA 1
ATOM 2983 C C . GLY B 1 180 ? -12.242 0.838 -5.266 1 98.12 180 GLY B C 1
ATOM 2984 O O . GLY B 1 180 ? -11.828 0.23 -4.273 1 98.12 180 GLY B O 1
ATOM 2985 N N . SER B 1 181 ? -13.258 0.397 -6.02 1 98.25 181 SER B N 1
ATOM 2986 C CA . SER B 1 181 ? -13.734 -0.969 -5.828 1 98.25 181 SER B CA 1
ATOM 2987 C C . SER B 1 181 ? -12.758 -1.981 -6.418 1 98.25 181 SER B C 1
ATOM 2989 O O . SER B 1 181 ? -11.891 -1.622 -7.211 1 98.25 181 SER B O 1
ATOM 2991 N N . MET B 1 182 ? -12.898 -3.219 -6 1 98 182 MET B N 1
ATOM 2992 C CA . MET B 1 182 ? -12.016 -4.262 -6.523 1 98 182 MET B CA 1
ATOM 2993 C C . MET B 1 182 ? -12.516 -4.762 -7.875 1 98 182 MET B C 1
ATOM 2995 O O . MET B 1 182 ? -13.719 -4.922 -8.078 1 98 182 MET B O 1
ATOM 2999 N N . ALA B 1 183 ? -11.586 -5.043 -8.734 1 97.38 183 ALA B N 1
ATOM 3000 C CA . ALA B 1 183 ? -11.938 -5.586 -10.047 1 97.38 183 ALA B CA 1
ATOM 3001 C C . ALA B 1 183 ? -12.484 -7.004 -9.922 1 97.38 183 ALA B C 1
ATOM 3003 O O . ALA B 1 183 ? -11.977 -7.805 -9.133 1 97.38 183 ALA B O 1
ATOM 3004 N N . ARG B 1 184 ? -13.453 -7.246 -10.664 1 95.06 184 ARG B N 1
ATOM 3005 C CA . ARG B 1 184 ? -14.039 -8.578 -10.766 1 95.06 184 ARG B CA 1
ATOM 3006 C C . ARG B 1 184 ? -13.781 -9.188 -12.141 1 95.06 184 ARG B C 1
ATOM 3008 O O . ARG B 1 184 ? -12.969 -8.68 -12.906 1 95.06 184 AR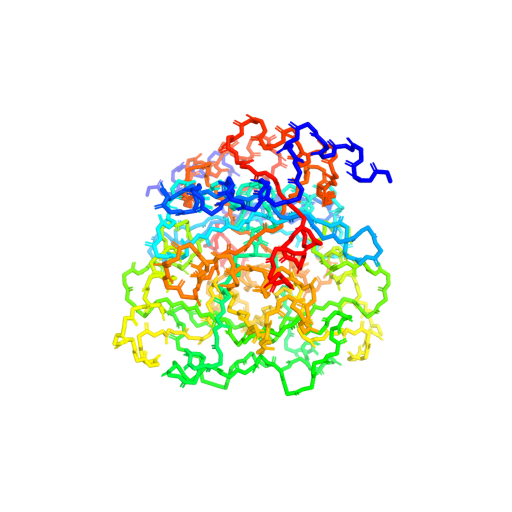G B O 1
ATOM 3015 N N . ALA B 1 185 ? -14.43 -10.266 -12.438 1 93.56 185 ALA B N 1
ATOM 3016 C CA . ALA B 1 185 ? -14.102 -11.094 -13.594 1 93.56 185 ALA B CA 1
ATOM 3017 C C . ALA B 1 185 ? -14.102 -10.266 -14.883 1 93.56 185 ALA B C 1
ATOM 3019 O O . ALA B 1 185 ? -13.148 -10.312 -15.656 1 93.56 185 ALA B O 1
ATOM 3020 N N . LEU B 1 186 ? -15.148 -9.477 -15.148 1 94.44 186 LEU B N 1
ATOM 3021 C CA . LEU B 1 186 ? -15.266 -8.719 -16.391 1 94.44 186 LEU B CA 1
ATOM 3022 C C . LEU B 1 186 ? -14.195 -7.645 -16.484 1 94.44 186 LEU B C 1
ATOM 3024 O O . LEU B 1 186 ? -13.602 -7.438 -17.547 1 94.44 186 LEU B O 1
ATOM 3028 N N . GLU B 1 187 ? -14.008 -6.918 -15.383 1 97 187 GLU B N 1
ATOM 3029 C CA . GLU B 1 187 ? -12.961 -5.898 -15.352 1 97 187 GLU B CA 1
ATOM 3030 C C . GLU B 1 187 ? -11.578 -6.523 -15.508 1 97 187 GLU B C 1
ATOM 3032 O O . GLU B 1 187 ? -10.695 -5.934 -16.141 1 97 187 GLU B O 1
ATOM 3037 N N . ILE B 1 188 ? -11.383 -7.703 -14.938 1 96.88 188 ILE B N 1
ATOM 3038 C CA . ILE B 1 188 ? -10.102 -8.398 -15.031 1 96.88 188 ILE B CA 1
ATOM 3039 C C . ILE B 1 188 ? -9.844 -8.812 -16.484 1 96.88 188 ILE B C 1
ATOM 3041 O O . ILE B 1 188 ? -8.719 -8.695 -16.969 1 96.88 188 ILE B O 1
ATOM 3045 N N . ILE B 1 189 ? -10.828 -9.266 -17.156 1 95.12 189 ILE B N 1
ATOM 3046 C CA . ILE B 1 189 ? -10.688 -9.656 -18.562 1 95.12 189 ILE B CA 1
ATOM 3047 C C . ILE B 1 189 ? -10.32 -8.438 -19.406 1 95.12 189 ILE B C 1
ATOM 3049 O O . ILE B 1 189 ? -9.445 -8.5 -20.266 1 95.12 189 ILE B O 1
ATOM 3053 N N . ALA B 1 190 ? -11 -7.355 -19.203 1 96.69 190 ALA B N 1
ATOM 3054 C CA . ALA B 1 190 ? -10.672 -6.121 -19.922 1 96.69 190 ALA B CA 1
ATOM 3055 C C . ALA B 1 190 ? -9.227 -5.703 -19.672 1 96.69 190 ALA B C 1
ATOM 3057 O O . ALA B 1 190 ? -8.523 -5.301 -20.594 1 96.69 190 ALA B O 1
ATOM 3058 N N . PHE B 1 191 ? -8.859 -5.809 -18.406 1 97.81 191 PHE B N 1
ATOM 3059 C CA . PHE B 1 191 ? -7.496 -5.477 -18.016 1 97.81 191 PHE B CA 1
ATOM 3060 C C . PHE B 1 191 ? -6.496 -6.398 -18.703 1 97.81 191 PHE B C 1
ATOM 3062 O O . PHE B 1 191 ? -5.449 -5.941 -19.188 1 97.81 191 PHE B O 1
ATOM 3069 N N . SER B 1 192 ? -6.801 -7.637 -18.703 1 96.69 192 SER B N 1
ATOM 3070 C CA . SER B 1 192 ? -5.988 -8.648 -19.375 1 96.69 192 SER B CA 1
ATOM 3071 C C . SER B 1 192 ? -5.75 -8.289 -20.828 1 96.69 192 SER B C 1
ATOM 3073 O O . SER B 1 192 ? -4.617 -8.328 -21.312 1 96.69 192 SER B O 1
ATOM 3075 N N . ASN B 1 193 ? -6.785 -7.938 -21.516 1 95.62 193 ASN B N 1
ATOM 3076 C CA . ASN B 1 193 ? -6.691 -7.57 -22.938 1 95.62 193 ASN B CA 1
ATOM 3077 C C . ASN B 1 193 ? -5.859 -6.305 -23.125 1 95.62 193 ASN B C 1
ATOM 3079 O O . ASN B 1 193 ? -5.047 -6.227 -24.047 1 95.62 193 ASN B O 1
ATOM 3083 N N . GLN B 1 194 ? -6.027 -5.414 -22.297 1 97.5 194 GLN B N 1
ATOM 3084 C CA . GLN B 1 194 ? -5.359 -4.121 -22.406 1 97.5 194 GLN B CA 1
ATOM 3085 C C . GLN B 1 194 ? -3.861 -4.25 -22.141 1 97.5 194 GLN B C 1
ATOM 3087 O O . GLN B 1 194 ? -3.053 -3.561 -22.766 1 97.5 194 GLN B O 1
ATOM 3092 N N . HIS B 1 195 ? -3.543 -5.098 -21.219 1 97.19 195 HIS B N 1
ATOM 3093 C CA . HIS B 1 195 ? -2.152 -5.113 -20.781 1 97.19 195 HIS B CA 1
ATOM 3094 C C . HIS B 1 195 ? -1.463 -6.414 -21.188 1 97.19 195 HIS B C 1
ATOM 3096 O O . HIS B 1 195 ? -0.325 -6.668 -20.781 1 97.19 195 HIS B O 1
ATOM 3102 N N . ASN B 1 196 ? -2.133 -7.219 -21.953 1 95.56 196 ASN B N 1
ATOM 3103 C CA . ASN B 1 196 ? -1.583 -8.461 -22.484 1 95.56 196 ASN B CA 1
ATOM 3104 C C . ASN B 1 196 ? -1.075 -9.375 -21.375 1 95.56 196 ASN B C 1
ATOM 3106 O O . ASN B 1 196 ? 0.081 -9.805 -21.406 1 95.56 196 ASN B O 1
ATOM 3110 N N . MET B 1 197 ? -1.925 -9.672 -20.422 1 97.56 197 MET B N 1
ATOM 3111 C CA . MET B 1 197 ? -1.655 -10.602 -19.328 1 97.56 197 MET B CA 1
ATOM 3112 C C . MET B 1 197 ? -2.641 -11.766 -19.344 1 97.56 197 MET B C 1
ATOM 3114 O O . MET B 1 197 ? -3.854 -11.555 -19.281 1 97.56 197 MET B O 1
ATOM 3118 N N . PRO B 1 198 ? -2.107 -12.906 -19.438 1 97.62 198 PRO B N 1
ATOM 3119 C CA . PRO B 1 198 ? -3.047 -14.031 -19.438 1 97.62 198 PRO B CA 1
ATOM 3120 C C . PRO B 1 198 ? -3.793 -14.164 -18.109 1 97.62 198 PRO B C 1
ATOM 3122 O O . PRO B 1 198 ? -3.312 -13.695 -17.078 1 97.62 198 PRO B O 1
ATOM 3125 N N . VAL B 1 199 ? -4.953 -14.875 -18.219 1 97.12 199 VAL B N 1
ATOM 3126 C CA . VAL B 1 199 ? -5.832 -15.016 -17.062 1 97.12 199 VAL B CA 1
ATOM 3127 C C . VAL B 1 199 ? -5.977 -16.5 -16.703 1 97.12 199 VAL B C 1
ATOM 3129 O O . VAL B 1 199 ? -6.109 -17.344 -17.594 1 97.12 199 VAL B O 1
ATOM 3132 N N . LEU B 1 200 ? -5.895 -16.766 -15.469 1 97.31 200 LEU B N 1
ATOM 3133 C CA . LEU B 1 200 ? -6.266 -18.078 -14.945 1 97.31 200 LEU B CA 1
ATOM 3134 C C . LEU B 1 200 ? -6.926 -17.938 -13.578 1 97.31 200 LEU B C 1
ATOM 3136 O O . LEU B 1 200 ? -6.988 -16.844 -13.016 1 97.31 200 LEU B O 1
ATOM 3140 N N . THR B 1 201 ? -7.465 -19.047 -13.062 1 96.56 201 THR B N 1
ATOM 3141 C CA . THR B 1 201 ? -8.055 -19.062 -11.734 1 96.56 201 THR B CA 1
ATOM 3142 C C . THR B 1 201 ? -7.254 -19.953 -10.789 1 96.56 201 THR B C 1
ATOM 3144 O O . THR B 1 201 ? -6.48 -20.797 -11.234 1 96.56 201 THR B O 1
ATOM 3147 N N . ILE B 1 202 ? -7.438 -19.734 -9.531 1 97.25 202 ILE B N 1
ATOM 3148 C CA . ILE B 1 202 ? -6.832 -20.625 -8.539 1 97.25 202 ILE B CA 1
ATOM 3149 C C . ILE B 1 202 ? -7.273 -22.062 -8.797 1 97.25 202 ILE B C 1
ATOM 3151 O O . ILE B 1 202 ? -6.473 -22.984 -8.672 1 97.25 202 ILE B O 1
ATOM 3155 N N . ASN B 1 203 ? -8.516 -22.234 -9.156 1 95.69 203 ASN B N 1
ATOM 3156 C CA . ASN B 1 203 ? -9.031 -23.562 -9.453 1 95.69 203 ASN B CA 1
ATOM 3157 C C . ASN B 1 203 ? -8.297 -24.203 -10.633 1 95.69 203 ASN B C 1
ATOM 3159 O O . ASN B 1 203 ? -8.078 -25.406 -10.656 1 95.69 203 ASN B O 1
ATOM 3163 N N . ASP B 1 204 ? -8.016 -23.406 -11.664 1 96.69 204 ASP B N 1
ATOM 3164 C CA . ASP B 1 204 ? -7.211 -23.906 -12.773 1 96.69 204 ASP B CA 1
ATOM 3165 C C . ASP B 1 204 ? -5.883 -24.469 -12.281 1 96.69 204 ASP B C 1
ATOM 3167 O O . ASP B 1 204 ? -5.453 -25.547 -12.711 1 96.69 204 ASP B O 1
ATOM 3171 N N . LEU B 1 205 ? -5.27 -23.797 -11.375 1 98.06 205 LEU B N 1
ATOM 3172 C CA . LEU B 1 205 ? -3.953 -24.172 -10.867 1 98.06 205 LEU B CA 1
ATOM 3173 C C . LEU B 1 205 ? -4.047 -25.406 -9.992 1 98.06 205 LEU B C 1
ATOM 3175 O O . LEU B 1 205 ? -3.164 -26.281 -10.023 1 98.06 205 LEU B O 1
ATOM 3179 N N . VAL B 1 206 ? -5.086 -25.453 -9.172 1 97.69 206 VAL B N 1
ATOM 3180 C CA . VAL B 1 206 ? -5.324 -26.641 -8.359 1 97.69 206 VAL B CA 1
ATOM 3181 C C . VAL B 1 206 ? -5.48 -27.859 -9.266 1 97.69 206 VAL B C 1
ATOM 3183 O O . VAL B 1 206 ? -4.883 -28.906 -9.016 1 97.69 206 VAL B O 1
ATOM 3186 N N . ALA B 1 207 ? -6.258 -27.734 -10.305 1 96.25 207 ALA B N 1
ATOM 3187 C CA . ALA B 1 207 ? -6.457 -28.828 -11.258 1 96.25 207 ALA B CA 1
ATOM 3188 C C . ALA B 1 207 ? -5.141 -29.234 -11.914 1 96.25 207 ALA B C 1
ATOM 3190 O O . ALA B 1 207 ? -4.859 -30.422 -12.094 1 96.25 207 ALA B O 1
ATOM 3191 N N . TYR B 1 208 ? -4.387 -28.281 -12.305 1 97.62 208 TYR B N 1
ATOM 3192 C CA . TYR B 1 208 ? -3.109 -28.5 -12.969 1 97.62 208 TYR B CA 1
ATOM 3193 C C . TYR B 1 208 ? -2.15 -29.266 -12.062 1 97.62 208 TYR B C 1
ATOM 3195 O O . TYR B 1 208 ? -1.471 -30.188 -12.516 1 97.62 208 TYR B O 1
ATOM 3203 N N . ARG B 1 209 ? -2.113 -28.938 -10.766 1 97.19 209 ARG B N 1
ATOM 3204 C CA . ARG B 1 209 ? -1.169 -29.516 -9.812 1 97.19 209 ARG B CA 1
ATOM 3205 C C . ARG B 1 209 ? -1.635 -30.891 -9.344 1 97.19 209 ARG B C 1
ATOM 3207 O O . ARG B 1 209 ? -0.837 -31.688 -8.836 1 97.19 209 ARG B O 1
ATOM 3214 N N . SER B 1 210 ? -2.906 -31.141 -9.453 1 93.81 210 SER B N 1
ATOM 3215 C CA . SER B 1 210 ? -3.465 -32.406 -8.992 1 93.81 210 SER B CA 1
ATOM 3216 C C . SER B 1 210 ? -3.27 -33.5 -10.023 1 93.81 210 SER B C 1
ATOM 3218 O O . SER B 1 210 ? -3.609 -34.656 -9.773 1 93.81 210 SER B O 1
ATOM 3220 N N . ARG B 1 211 ? -2.721 -33.281 -11.133 1 86.81 211 ARG B N 1
ATOM 3221 C CA . ARG B 1 211 ? -2.475 -34.312 -12.156 1 86.81 211 ARG B CA 1
ATOM 3222 C C . ARG B 1 211 ? -1.231 -35.125 -11.82 1 86.81 211 ARG B C 1
ATOM 3224 O O . ARG B 1 211 ? -0.275 -34.594 -11.242 1 86.81 211 ARG B O 1
#

Sequence (422 aa):
MNQIIFSQFGTPIERVEIALQALRHGRGVLVLDNEDRENEGDMIFAAEKMTIEQMALAIRYGSGIICLCLTEERRQQLELPMMVEHNTSHYQTAFTVTIEAAEGVTTGVSAADRITTIRTAIKNDAIPEDLNRPGHVFPLLAQPGGVLNRGGHTEAAIDLTLLAGLKPAGVLCEVTNEDGSMARALEIIAFSNQHNMPVLTINDLVAYRSRMNQIIFSQFGTPIERVEIALQALRHGRGVLVLDNEDRENEGDMIFAAEKMTIEQMALAIRYGSGIICLCLTEERRQQLELPMMVEHNTSHYQTAFTVTIEAAEGVTTGVSAADRITTIRTAIKNDAIPEDLNRPGHVFPLLAQPGGVLNRGGHTEAAIDLTLLAGLKPAGVLCEVTNEDGSMARALEIIAFSNQHNMPVLTINDLVAYRSR